Protein AF-0000000077680023 (afdb_homodimer)

pLDDT: mean 76.12, std 31.68, range [19.0, 99.0]

Nearest PDB structures (foldseek):
  2dg2-assembly1_A  TM=9.947E-01  e=3.169E-42  Mus musculus
  1jzt-assembly1_A  TM=9.408E-01  e=6.445E-26  Saccharomyces cerevisiae
  3rss-assembly1_A  TM=8.514E-01  e=1.964E-13  Thermotoga maritima MSB8
  3d3k-assembly1_B  TM=8.218E-01  e=1.604E-11  Homo sapiens
  5b04-assembly1_H  TM=5.587E-01  e=5.556E-04  Schizosaccharomyces pombe 972h-

Secondary structure (DSSP, 8-state):
-----------SS-----EEE-SSSEEEEEEEEEEETTEEEEEEEEEEEETTEEEEEEEEE---SS------------SSS--HHHHS----PBPHHHHHHHHHHHHHTS---HHHHHHHHHHHHHHHHHHHS-GGG-SSSS-EEEEEE-SSHHHHHHHHHHHHHHHTT-EEEEE-------HHHHHHHHHHHHTT--B-SS--SSHHHHHHH-SEEEEES--TT--SPPPTTHHHHHHHHTT--S-EEEESS-TT-BTTTB-TTS---SEEEEESS-BGGGGG--SSEEEEE-----HHHHHHHT--PPPPPTT-SEEE--/-----------SSS----EEE-SSSEEEEEEEEEEETTEEEEEEEEEEEETTEEEEEEEEE---SS------------STT-THHHHS----PBPHHHHHHHHHHHHHTS---HHHHHHHHHHHHHHHHHHHS-GGG-SSSS-EEEEEE-SSHHHHHHHHHHHHHHHTT-EEEEE--S----HHHHHHHHHHHHTT--B-SS--SSHHHHHHH-SEEEEES--TT--SPPPTTHHHHHHHHTT--S-EEEESS-TT-BTTTB-TTS---SEEEEESS-BGGGGG--SSEEEEE-----HHHHHHHT--PPPPPTT-SEEE--

Foldseek 3Di:
DPPPPPPPPPPDPDQDFDQPPDPPWRFRWRFDFDPDPPFRFTQTQTQGCDPNDRQGQRQRQRDDPPDRPRPRPRPPPPDDCPQLCPPQVNLQADALVLVVVLVVCCCPVVNDDLLRQLLQQLLFLLVQCCVVQPQVNFPDPAQEEEEEAAADSLSSSSLSNQLVNVVSRHQYEYEYPDYDPDPSSVVSVVSCVVSVHYYDPDDDQALVVCQVPHQEYEASHDASNDDDDDDPPVVSVQVRQQPHDHAYEYEQARPPANQACGDPPGRQGQEYEHEPARHNNCVVHDHDWYKYFRPPRDPVSCVVSVSSDDDDPDPRRMDTSD/DPPPDPPPPPDPPDQDFDQPPDPPFRFRWRFDFDPDPPFRFTFTQTQGCDPNDRQGQGQGQRDDPPDRPRPRPRPPPPDDQDDLCPPQVNLQADALVLVVVLVVCCCPVVNDDLLRQLLQQLLFLLVQCCVVQPQVNFPDPAQEEEEEAAADSLSSSSLSNQLVNVVSRHQYEYEYPDYDPDPSSVVSVVSCVVSVHHYDPDDDQALVVCQVPHQEYEASHDASNDDDDDDPPVVSVQVRQQPHDHAYEYEQARPPAHQACGDPPGRQGQEYEHEPARHNNCNVHRHDWYKYFRPPRDPVSCVVSVSSDDDDPDPRRMDTSD

Organism: Crocodylus porosus (NCBI:txid8502)

Structure (mmCIF, N/CA/C/O backbone):
data_AF-0000000077680023-model_v1
#
loop_
_entity.id
_entity.type
_entity.pdbx_description
1 polymer 'NAD(P)H-hydrate epimerase'
#
loop_
_atom_site.group_PDB
_atom_site.id
_atom_site.type_symbol
_atom_site.label_atom_id
_atom_site.label_alt_id
_atom_site.label_comp_id
_atom_site.label_asym_id
_atom_site.label_entity_id
_atom_site.label_seq_id
_atom_site.pdbx_PDB_ins_code
_atom_site.Cartn_x
_atom_site.Cartn_y
_atom_site.Cartn_z
_atom_site.occupancy
_atom_site.B_iso_or_equiv
_atom_site.auth_seq_id
_atom_site.auth_comp_id
_atom_site.auth_asym_id
_atom_site.auth_atom_id
_atom_site.pdbx_PDB_model_num
ATOM 1 N N . MET A 1 1 ? -56.188 -12.328 3.641 1 19.06 1 MET A N 1
ATOM 2 C CA . MET A 1 1 ? -55.719 -11.281 2.736 1 19.06 1 MET A CA 1
ATOM 3 C C . MET A 1 1 ? -54.594 -10.461 3.381 1 19.06 1 MET A C 1
ATOM 5 O O . MET A 1 1 ? -54.844 -9.391 3.939 1 19.06 1 MET A O 1
ATOM 9 N N . ASN A 1 2 ? -53.781 -11.109 4.07 1 21.11 2 ASN A N 1
ATOM 10 C CA . ASN A 1 2 ? -52.844 -10.75 5.141 1 21.11 2 ASN A CA 1
ATOM 11 C C . ASN A 1 2 ? -51.781 -9.781 4.656 1 21.11 2 ASN A C 1
ATOM 13 O O . ASN A 1 2 ? -51.062 -10.07 3.693 1 21.11 2 ASN A O 1
ATOM 17 N N . SER A 1 3 ? -52.125 -8.445 4.762 1 20.55 3 SER A N 1
ATOM 18 C CA . SER A 1 3 ? -51.469 -7.23 4.266 1 20.55 3 SER A CA 1
ATOM 19 C C . SER A 1 3 ? -50 -7.195 4.633 1 20.55 3 SER A C 1
ATOM 21 O O . SER A 1 3 ? -49.656 -7.316 5.809 1 20.55 3 SER A O 1
ATOM 23 N N . GLU A 1 4 ? -49.219 -7.867 3.803 1 23.09 4 GLU A N 1
ATOM 24 C CA . GLU A 1 4 ? -47.781 -8.055 3.854 1 23.09 4 GLU A CA 1
ATOM 25 C C . GLU A 1 4 ? -47.031 -6.719 3.961 1 23.09 4 GLU A C 1
ATOM 27 O O . GLU A 1 4 ? -47.219 -5.84 3.117 1 23.09 4 GLU A O 1
ATOM 32 N N . GLY A 1 5 ? -47.188 -6.055 5.117 1 21.95 5 GLY A N 1
ATOM 33 C CA . GLY A 1 5 ? -46.75 -4.699 5.395 1 21.95 5 GLY A CA 1
ATOM 34 C C . GLY A 1 5 ? -45.25 -4.496 5.137 1 21.95 5 GLY A C 1
ATOM 35 O O . GLY A 1 5 ? -44.438 -5.289 5.59 1 21.95 5 GLY A O 1
ATOM 36 N N . LEU A 1 6 ? -45.031 -4.105 3.885 1 24.22 6 LEU A N 1
ATOM 37 C CA . LEU A 1 6 ? -43.719 -3.658 3.426 1 24.22 6 LEU A CA 1
ATOM 38 C C . LEU A 1 6 ? -43.188 -2.533 4.309 1 24.22 6 LEU A C 1
ATOM 40 O O . LEU A 1 6 ? -43.875 -1.56 4.574 1 24.22 6 LEU A O 1
ATOM 44 N N . VAL A 1 7 ? -42.656 -2.869 5.441 1 22.34 7 VAL A N 1
ATOM 45 C CA . VAL A 1 7 ? -42.25 -1.744 6.273 1 22.34 7 VAL A CA 1
ATOM 46 C C . VAL A 1 7 ? -41.062 -1.043 5.637 1 22.34 7 VAL A C 1
ATOM 48 O O . VAL A 1 7 ? -40.031 -1.681 5.332 1 22.34 7 VAL A O 1
ATOM 51 N N . TYR A 1 8 ? -41.438 -0.111 4.746 1 22.86 8 TYR A N 1
ATOM 52 C CA . TYR A 1 8 ? -40.469 0.767 4.102 1 22.86 8 TYR A CA 1
ATOM 53 C C . TYR A 1 8 ? -39.844 1.729 5.109 1 22.86 8 TYR A C 1
ATOM 55 O O . TYR A 1 8 ? -40.531 2.346 5.906 1 22.86 8 TYR A O 1
ATOM 63 N N . SER A 1 9 ? -39 1.281 5.941 1 22.53 9 SER A N 1
ATOM 64 C CA . SER A 1 9 ? -38.531 2.398 6.742 1 22.53 9 SER A CA 1
ATOM 65 C C . SER A 1 9 ? -37.5 3.236 5.961 1 22.53 9 SER A C 1
ATOM 67 O O . SER A 1 9 ? -36.625 2.693 5.281 1 22.53 9 SER A O 1
ATOM 69 N N . GLU A 1 10 ? -38 4.219 5.305 1 23.08 10 GLU A N 1
ATOM 70 C CA . GLU A 1 10 ? -37.281 5.293 4.625 1 23.08 10 GLU A CA 1
ATOM 71 C C . GLU A 1 10 ? -36.219 5.91 5.543 1 23.08 10 GLU A C 1
ATOM 73 O O . GLU A 1 10 ? -36.531 6.395 6.629 1 23.08 10 GLU A O 1
ATOM 78 N N . VAL A 1 11 ? -35.219 5.141 5.965 1 21.98 11 VAL A N 1
ATOM 79 C CA . VAL A 1 11 ? -34.312 5.918 6.82 1 21.98 11 VAL A CA 1
ATOM 80 C C . VAL A 1 11 ? -33.562 6.941 5.98 1 21.98 11 VAL A C 1
ATOM 82 O O . VAL A 1 11 ? -33.312 6.727 4.789 1 21.98 11 VAL A O 1
ATOM 85 N N . ASP A 1 12 ? -33.406 8.141 6.41 1 23.19 12 ASP A N 1
ATOM 86 C CA . ASP A 1 12 ? -32.688 9.336 5.973 1 23.19 12 ASP A CA 1
ATOM 87 C C . ASP A 1 12 ? -31.25 9 5.555 1 23.19 12 ASP A C 1
ATOM 89 O O . ASP A 1 12 ? -30.438 8.609 6.391 1 23.19 12 ASP A O 1
ATOM 93 N N . GLY A 1 13 ? -30.891 8.945 4.227 1 25.2 13 GLY A N 1
ATOM 94 C CA . GLY A 1 13 ? -29.75 8.969 3.328 1 25.2 13 GLY A CA 1
ATOM 95 C C . GLY A 1 13 ? -28.938 7.691 3.357 1 25.2 13 GLY A C 1
ATOM 96 O O . GLY A 1 13 ? -27.844 7.629 2.791 1 25.2 13 GLY A O 1
ATOM 97 N N . VAL A 1 14 ? -28.969 6.852 4.402 1 24.03 14 VAL A N 1
ATOM 98 C CA . VAL A 1 14 ? -28.125 5.676 4.578 1 24.03 14 VAL A CA 1
ATOM 99 C C . VAL A 1 14 ? -28.641 4.539 3.697 1 24.03 14 VAL A C 1
ATOM 101 O O . VAL A 1 14 ? -29.844 4.316 3.594 1 24.03 14 VAL A O 1
ATOM 104 N N . ALA A 1 15 ? -27.859 4.094 2.725 1 24.66 15 ALA A N 1
ATOM 105 C CA . ALA A 1 15 ? -28.078 2.975 1.811 1 24.66 15 ALA A CA 1
ATOM 106 C C . ALA A 1 15 ? -28.438 1.706 2.576 1 24.66 15 ALA A C 1
ATOM 108 O O . ALA A 1 15 ? -27.812 1.368 3.576 1 24.66 15 ALA A O 1
ATOM 109 N N . TYR A 1 16 ? -29.672 1.491 2.9 1 25.73 16 TYR A N 1
ATOM 110 C CA . TYR A 1 16 ? -30.109 0.271 3.564 1 25.73 16 TYR A CA 1
ATOM 111 C C . TYR A 1 16 ? -30.281 -0.868 2.564 1 25.73 16 TYR A C 1
ATOM 113 O O . TYR A 1 16 ? -30.578 -0.635 1.391 1 25.73 16 TYR A O 1
ATOM 121 N N . SER A 1 17 ? -29.422 -1.846 2.717 1 25.41 17 SER A N 1
ATOM 122 C CA . SER A 1 17 ? -29.625 -3.08 1.964 1 25.41 17 SER A CA 1
ATOM 123 C C . SER A 1 17 ? -30.781 -3.889 2.531 1 25.41 17 SER A C 1
ATOM 125 O O . SER A 1 17 ? -30.953 -3.977 3.75 1 25.41 17 SER A O 1
ATOM 127 N N . VAL A 1 18 ? -31.875 -3.744 1.92 1 26.23 18 VAL A N 1
ATOM 128 C CA . VAL A 1 18 ? -33.062 -4.512 2.297 1 26.23 18 VAL A CA 1
ATOM 129 C C . VAL A 1 18 ? -32.938 -5.941 1.775 1 26.23 18 VAL A C 1
ATOM 131 O O . VAL A 1 18 ? -32.625 -6.156 0.603 1 26.23 18 VAL A O 1
ATOM 134 N N . ARG A 1 19 ? -32.594 -6.828 2.688 1 26.53 19 ARG A N 1
ATOM 135 C CA . ARG A 1 19 ? -32.656 -8.25 2.373 1 26.53 19 ARG A CA 1
ATOM 136 C C . ARG A 1 19 ? -34.094 -8.75 2.33 1 26.53 19 ARG A C 1
ATOM 138 O O . ARG A 1 19 ? -34.844 -8.594 3.303 1 26.53 19 ARG A O 1
ATOM 145 N N . LEU A 1 20 ? -34.625 -8.602 1.161 1 24.98 20 LEU A N 1
ATOM 146 C CA . LEU A 1 20 ? -35.938 -9.211 1.021 1 24.98 20 LEU A CA 1
ATOM 147 C C . LEU A 1 20 ? -35.812 -10.727 0.928 1 24.98 20 LEU A C 1
ATOM 149 O O . LEU A 1 20 ? -35.031 -11.25 0.138 1 24.98 20 LEU A O 1
ATOM 153 N N . VAL A 1 21 ? -35.875 -11.297 2.092 1 25.11 21 VAL A N 1
ATOM 154 C CA . VAL A 1 21 ? -35.969 -12.758 2.131 1 25.11 21 VAL A CA 1
ATOM 155 C C . VAL A 1 21 ? -37.312 -13.203 1.566 1 25.11 21 VAL A C 1
ATOM 157 O O . VAL A 1 21 ? -38.375 -12.859 2.109 1 25.11 21 VAL A O 1
ATOM 160 N N . LEU A 1 22 ? -37.375 -13.102 0.261 1 24.61 22 LEU A N 1
ATOM 161 C CA . LEU A 1 22 ? -38.562 -13.82 -0.176 1 24.61 22 LEU A CA 1
ATOM 162 C C . LEU A 1 22 ? -38.406 -15.312 0.079 1 24.61 22 LEU A C 1
ATOM 164 O O . LEU A 1 22 ? -37.281 -15.828 0.171 1 24.61 22 LEU A O 1
ATOM 168 N N . SER A 1 23 ? -39.5 -15.984 0.356 1 26.47 23 SER A N 1
ATOM 169 C CA . SER A 1 23 ? -39.562 -17.422 0.574 1 26.47 23 SER A CA 1
ATOM 170 C C . SER A 1 23 ? -38.5 -18.156 -0.242 1 26.47 23 SER A C 1
ATOM 172 O O . SER A 1 23 ? -37.781 -18.984 0.287 1 26.47 23 SER A O 1
ATOM 174 N N . ASP A 1 24 ? -38.688 -18.469 -1.572 1 28.38 24 ASP A N 1
ATOM 175 C CA . ASP A 1 24 ? -37.875 -19.406 -2.359 1 28.38 24 ASP A CA 1
ATOM 176 C C . ASP A 1 24 ? -36.594 -18.75 -2.834 1 28.38 24 ASP A C 1
ATOM 178 O O . ASP A 1 24 ? -35.688 -19.422 -3.336 1 28.38 24 ASP A O 1
ATOM 182 N N . ALA A 1 25 ? -36.531 -17.625 -3.488 1 25.42 25 ALA A N 1
ATOM 183 C CA . ALA A 1 25 ? -35.344 -17.047 -4.098 1 25.42 25 ALA A CA 1
ATOM 184 C C . ALA A 1 25 ? -34.875 -15.805 -3.328 1 25.42 25 ALA A C 1
ATOM 186 O O . ALA A 1 25 ? -35.688 -14.953 -2.967 1 25.42 25 ALA A O 1
ATOM 187 N N . LEU A 1 26 ? -34 -15.977 -2.406 1 27.36 26 LEU A N 1
ATOM 188 C CA . LEU A 1 26 ? -33.406 -14.875 -1.642 1 27.36 26 LEU A CA 1
ATOM 189 C C . LEU A 1 26 ? -32.719 -13.875 -2.564 1 27.36 26 LEU A C 1
ATOM 191 O O . LEU A 1 26 ? -31.844 -14.25 -3.342 1 27.36 26 LEU A O 1
ATOM 195 N N . VAL A 1 27 ? -33.406 -12.922 -3.166 1 26.08 27 VAL A N 1
ATOM 196 C CA . VAL A 1 27 ? -32.812 -11.898 -4.023 1 26.08 27 VAL A CA 1
ATOM 197 C C . VAL A 1 27 ? -32.219 -10.789 -3.164 1 26.08 27 VAL A C 1
ATOM 199 O O . VAL A 1 27 ? -32.875 -10.242 -2.279 1 26.08 27 VAL A O 1
ATOM 202 N N . TYR A 1 28 ? -30.922 -10.836 -3.053 1 25.41 28 TYR A N 1
ATOM 203 C CA . TYR A 1 28 ? -30.234 -9.758 -2.348 1 25.41 28 TYR A CA 1
ATOM 204 C C . TYR A 1 28 ? -29.922 -8.602 -3.289 1 25.41 28 TYR A C 1
ATOM 206 O O . TYR A 1 28 ? -29.5 -8.82 -4.426 1 25.41 28 TYR A O 1
ATOM 214 N N . SER A 1 29 ? -30.734 -7.602 -3.459 1 25.62 29 SER A N 1
ATOM 215 C CA . SER A 1 29 ? -30.438 -6.426 -4.273 1 25.62 29 SER A CA 1
ATOM 216 C C . SER A 1 29 ? -29.719 -5.355 -3.463 1 25.62 29 SER A C 1
ATOM 218 O O . SER A 1 29 ? -30.078 -5.09 -2.312 1 25.62 29 SER A O 1
ATOM 220 N N . GLU A 1 30 ? -28.438 -5.234 -3.695 1 27 30 GLU A N 1
ATOM 221 C CA . GLU A 1 30 ? -27.734 -4.086 -3.145 1 27 30 GLU A CA 1
ATOM 222 C C . GLU A 1 30 ? -27.922 -2.85 -4.02 1 27 30 GLU A C 1
ATOM 224 O O . GLU A 1 30 ? -27.812 -2.93 -5.246 1 27 30 GLU A O 1
ATOM 229 N N . VAL A 1 31 ? -28.75 -1.927 -3.68 1 25.44 31 VAL A N 1
ATOM 230 C CA . VAL A 1 31 ? -29.031 -0.655 -4.344 1 25.44 31 VAL A CA 1
ATOM 231 C C . VAL A 1 31 ? -27.953 0.369 -3.955 1 25.44 31 VAL A C 1
ATOM 233 O O . VAL A 1 31 ? -27.719 0.61 -2.768 1 25.44 31 VAL A O 1
ATOM 236 N N . ALA A 1 32 ? -26.859 0.5 -4.703 1 24.59 32 ALA A N 1
ATOM 237 C CA . ALA A 1 32 ? -25.969 1.636 -4.543 1 24.59 32 ALA A CA 1
ATOM 238 C C . ALA A 1 32 ? -26.531 2.889 -5.203 1 24.59 32 ALA A C 1
ATOM 240 O O . ALA A 1 32 ? -27.016 2.838 -6.34 1 24.59 32 ALA A O 1
ATOM 241 N N . ARG A 1 33 ? -26.984 3.906 -4.469 1 24.77 33 ARG A N 1
ATOM 242 C CA . ARG A 1 33 ? -27.5 5.199 -4.91 1 24.77 33 ARG A CA 1
ATOM 243 C C . ARG A 1 33 ? -26.375 6.207 -5.086 1 24.77 33 ARG A C 1
ATOM 245 O O . ARG A 1 33 ? -25.516 6.352 -4.207 1 24.77 33 ARG A O 1
ATOM 252 N N . SER A 1 34 ? -25.75 6.297 -6.234 1 23.83 34 SER A N 1
ATOM 253 C CA . SER A 1 34 ? -24.828 7.402 -6.441 1 23.83 34 SER A CA 1
ATOM 254 C C . SER A 1 34 ? -25.516 8.57 -7.141 1 23.83 34 SER A C 1
ATOM 256 O O . SER A 1 34 ? -26.406 8.375 -7.965 1 23.83 34 SER A O 1
ATOM 258 N N . VAL A 1 35 ? -25.75 9.68 -6.363 1 24.7 35 VAL A N 1
ATOM 259 C CA . VAL A 1 35 ? -26.234 10.922 -6.965 1 24.7 35 VAL A CA 1
ATOM 260 C C . VAL A 1 35 ? -25.156 11.508 -7.871 1 24.7 35 VAL A C 1
ATOM 262 O O . VAL A 1 35 ? -24.047 11.789 -7.418 1 24.7 35 VAL A O 1
ATOM 265 N N . VAL A 1 36 ? -24.969 11.016 -9.039 1 24.83 36 VAL A N 1
ATOM 266 C CA . VAL A 1 36 ? -24.125 11.766 -9.961 1 24.83 36 VAL A CA 1
ATOM 267 C C . VAL A 1 36 ? -24.969 12.75 -10.766 1 24.83 36 VAL A C 1
ATOM 269 O O . VAL A 1 36 ? -25.906 12.344 -11.461 1 24.83 36 VAL A O 1
ATOM 272 N N . SER A 1 37 ? -24.406 14.117 -10.859 1 25.89 37 SER A N 1
ATOM 273 C CA . SER A 1 37 ? -24.844 15.266 -11.641 1 25.89 37 SER A CA 1
ATOM 274 C C . SER A 1 37 ? -26.359 15.281 -11.789 1 25.89 37 SER A C 1
ATOM 276 O O . SER A 1 37 ? -26.891 15.18 -12.898 1 25.89 37 SER A O 1
ATOM 278 N N . ASP A 1 38 ? -27.25 15.484 -10.812 1 29.56 38 ASP A N 1
ATOM 279 C CA . ASP A 1 38 ? -28.688 15.711 -10.656 1 29.56 38 ASP A CA 1
ATOM 280 C C . ASP A 1 38 ? -29.484 14.477 -11.039 1 29.56 38 ASP A C 1
ATOM 282 O O . ASP A 1 38 ? -30.703 14.555 -11.258 1 29.56 38 ASP A O 1
ATOM 286 N N . LYS A 1 39 ? -28.984 13.602 -11.883 1 28.62 39 LYS A N 1
ATOM 287 C CA . LYS A 1 39 ? -29.703 12.383 -12.227 1 28.62 39 LYS A CA 1
ATOM 288 C C . LYS A 1 39 ? -29.438 11.281 -11.195 1 28.62 39 LYS A C 1
ATOM 290 O O . LYS A 1 39 ? -28.344 11.203 -10.633 1 28.62 39 LYS A O 1
ATOM 295 N N . LEU A 1 40 ? -30.469 10.914 -10.477 1 26.53 40 LEU A N 1
ATOM 296 C CA . LEU A 1 40 ? -30.453 9.797 -9.539 1 26.53 40 LEU A CA 1
ATOM 297 C C . LEU A 1 40 ? -30.172 8.484 -10.266 1 26.53 40 LEU A C 1
ATOM 299 O O . LEU A 1 40 ? -30.906 8.109 -11.18 1 26.53 40 LEU A O 1
ATOM 303 N N . VAL A 1 41 ? -29.078 8.148 -10.672 1 25.91 41 VAL A N 1
ATOM 304 C CA . VAL A 1 41 ? -28.797 6.855 -11.289 1 25.91 41 VAL A CA 1
ATOM 305 C C . VAL A 1 41 ? -28.828 5.762 -10.219 1 25.91 41 VAL A C 1
ATOM 307 O O . VAL A 1 41 ? -28.188 5.895 -9.172 1 25.91 41 VAL A O 1
ATOM 310 N N . TYR A 1 42 ? -29.953 5.125 -10.156 1 26.89 42 TYR A N 1
ATOM 311 C CA . TYR A 1 42 ? -30.172 3.982 -9.273 1 26.89 42 TYR A CA 1
ATOM 312 C C . TYR A 1 42 ? -29.719 2.688 -9.938 1 26.89 42 TYR A C 1
ATOM 314 O O . TYR A 1 42 ? -29.922 2.49 -11.133 1 26.89 42 TYR A O 1
ATOM 322 N N . SER A 1 43 ? -28.594 2.199 -9.766 1 25.98 43 SER A N 1
ATOM 323 C CA . SER A 1 43 ? -28.359 0.85 -10.266 1 25.98 43 SER A CA 1
ATOM 324 C C . SER A 1 43 ? -28.828 -0.202 -9.273 1 25.98 43 SER A C 1
ATOM 326 O O . SER A 1 43 ? -28.562 -0.1 -8.078 1 25.98 43 SER A O 1
ATOM 328 N N . GLU A 1 44 ? -30 -0.634 -9.414 1 28.08 44 GLU A N 1
ATOM 329 C CA . GLU A 1 44 ? -30.594 -1.745 -8.68 1 28.08 44 GLU A CA 1
ATOM 330 C C . GLU A 1 44 ? -30.109 -3.088 -9.219 1 28.08 44 GLU A C 1
ATOM 332 O O . GLU A 1 44 ? -30.156 -3.332 -10.422 1 28.08 44 GLU A O 1
ATOM 337 N N . VAL A 1 45 ? -29.094 -3.672 -8.68 1 26.55 45 VAL A N 1
ATOM 338 C CA . VAL A 1 45 ? -28.812 -5.051 -9.062 1 26.55 45 VAL A CA 1
ATOM 339 C C . VAL A 1 45 ? -29.688 -6.004 -8.258 1 26.55 45 VAL A C 1
ATOM 341 O O . VAL A 1 45 ? -29.656 -5.992 -7.023 1 26.55 45 VAL A O 1
ATOM 344 N N . ALA A 1 46 ? -30.844 -6.199 -8.672 1 26.47 46 ALA A N 1
ATOM 345 C CA . ALA A 1 46 ? -31.703 -7.227 -8.094 1 26.47 46 ALA A CA 1
ATOM 346 C C . ALA A 1 46 ? -31.297 -8.617 -8.586 1 26.47 46 ALA A C 1
ATOM 348 O O . ALA A 1 46 ? -31.125 -8.828 -9.789 1 26.47 46 ALA A O 1
ATOM 349 N N . ARG A 1 47 ? -30.625 -9.422 -7.637 1 27.22 47 ARG A N 1
ATOM 350 C CA . ARG A 1 47 ? -30.375 -10.836 -7.895 1 27.22 47 ARG A CA 1
ATOM 351 C C . ARG A 1 47 ? -31.594 -11.68 -7.551 1 27.22 47 ARG A C 1
ATOM 353 O O . ARG A 1 47 ? -32.219 -11.508 -6.488 1 27.22 47 ARG A O 1
ATOM 360 N N . SER A 1 48 ? -32.438 -11.797 -8.578 1 25.3 48 SER A N 1
ATOM 361 C CA . SER A 1 48 ? -33.562 -12.703 -8.305 1 25.3 48 SER A CA 1
ATOM 362 C C . SER A 1 48 ? -33.219 -14.125 -8.742 1 25.3 48 SER A C 1
ATOM 364 O O . SER A 1 48 ? -32.531 -14.328 -9.75 1 25.3 48 SER A O 1
ATOM 366 N N . VAL A 1 49 ? -32.969 -14.961 -7.68 1 26.25 49 VAL A N 1
ATOM 367 C CA . VAL A 1 49 ? -32.938 -16.391 -7.992 1 26.25 49 VAL A CA 1
ATOM 368 C C . VAL A 1 49 ? -34.344 -16.875 -8.367 1 26.25 49 VAL A C 1
ATOM 370 O O . VAL A 1 49 ? -35.25 -16.797 -7.559 1 26.25 49 VAL A O 1
ATOM 373 N N . VAL A 1 50 ? -34.719 -16.516 -9.602 1 26.75 50 VAL A N 1
ATOM 374 C CA . VAL A 1 50 ? -35.969 -17.188 -10.023 1 26.75 50 VAL A CA 1
ATOM 375 C C . VAL A 1 50 ? -35.625 -18.469 -10.781 1 26.75 50 VAL A C 1
ATOM 377 O O . VAL A 1 50 ? -34.906 -18.422 -11.789 1 26.75 50 VAL A O 1
ATOM 380 N N . SER A 1 51 ? -36.375 -19.547 -10.469 1 27.73 51 SER A N 1
ATOM 381 C CA . SER A 1 51 ? -36.375 -20.891 -11.031 1 27.73 51 SER A CA 1
ATOM 382 C C . SER A 1 51 ? -34.969 -21.312 -11.469 1 27.73 51 SER A C 1
ATOM 384 O O . SER A 1 51 ? -34.75 -21.562 -12.648 1 27.73 51 SER A O 1
ATOM 386 N N . ASP A 1 52 ? -33.969 -21.359 -10.656 1 32.88 52 ASP A N 1
ATOM 387 C CA . ASP A 1 52 ? -32.625 -21.953 -10.695 1 32.88 52 ASP A CA 1
ATOM 388 C C . ASP A 1 52 ? -31.688 -21.109 -11.539 1 32.88 52 ASP A C 1
ATOM 390 O O . ASP A 1 52 ? -30.562 -21.547 -11.852 1 32.88 52 ASP A O 1
ATOM 394 N N . LYS A 1 53 ? -32.188 -20.141 -12.367 1 28.44 53 LYS A N 1
ATOM 395 C CA . LYS A 1 53 ? -31.344 -19.297 -13.195 1 28.44 53 LYS A CA 1
ATOM 396 C C . LYS A 1 53 ? -31.25 -17.891 -12.617 1 28.44 53 LYS A C 1
ATOM 398 O O . LYS A 1 53 ? -32.25 -17.328 -12.148 1 28.44 53 LYS A O 1
ATOM 403 N N . LEU A 1 54 ? -30.125 -17.5 -12.016 1 28.55 54 LEU A N 1
ATOM 404 C CA . LEU A 1 54 ? -29.844 -16.156 -11.508 1 28.55 54 LEU A CA 1
ATOM 405 C C . LEU A 1 54 ? -29.859 -15.133 -12.641 1 28.55 54 LEU A C 1
ATOM 407 O O . LEU A 1 54 ? -29.141 -15.281 -13.625 1 28.55 54 LEU A O 1
ATOM 411 N N . VAL A 1 55 ? -30.969 -14.516 -13.031 1 26.42 55 VAL A N 1
ATOM 412 C CA . VAL A 1 55 ? -31.109 -13.492 -14.062 1 26.42 55 VAL A CA 1
ATOM 413 C C . VAL A 1 55 ? -30.797 -12.117 -13.469 1 26.42 55 VAL A C 1
ATOM 415 O O . VAL A 1 55 ? -31.297 -11.766 -12.398 1 26.42 55 VAL A O 1
ATOM 418 N N . TYR A 1 56 ? -29.547 -11.641 -13.773 1 26.77 56 TYR A N 1
ATOM 419 C CA . TYR A 1 56 ? -29.141 -10.305 -13.359 1 26.77 56 TYR A CA 1
ATOM 420 C C . TYR A 1 56 ? -29.625 -9.25 -14.344 1 26.77 56 TYR A C 1
ATOM 422 O O . TYR A 1 56 ? -29.578 -9.461 -15.555 1 26.77 56 TYR A O 1
ATOM 430 N N . SER A 1 57 ? -30.781 -8.625 -14.188 1 25.97 57 SER A N 1
ATOM 431 C CA . SER A 1 57 ? -31.172 -7.512 -15.047 1 25.97 57 SER A CA 1
ATOM 432 C C . SER A 1 57 ? -30.703 -6.18 -14.477 1 25.97 57 SER A C 1
ATOM 434 O O . SER A 1 57 ? -30.812 -5.938 -13.273 1 25.97 57 SER A O 1
ATOM 436 N N . GLU A 1 58 ? -29.578 -5.648 -15 1 27.22 58 GLU A N 1
ATOM 437 C CA . GLU A 1 58 ? -29.156 -4.289 -14.68 1 27.22 58 GLU A CA 1
ATOM 438 C C . GLU A 1 58 ? -30 -3.258 -15.422 1 27.22 58 GLU A C 1
ATOM 440 O O . GLU A 1 58 ? -30.172 -3.348 -16.641 1 27.22 58 GLU A O 1
ATOM 445 N N . ALA A 1 59 ? -31.109 -2.859 -14.906 1 26.66 59 ALA A N 1
ATOM 446 C CA . ALA A 1 59 ? -31.844 -1.753 -15.508 1 26.66 59 ALA A CA 1
ATOM 447 C C . ALA A 1 59 ? -31.281 -0.408 -15.062 1 26.66 59 ALA A C 1
ATOM 449 O O . ALA A 1 59 ? -31.125 -0.162 -13.859 1 26.66 59 ALA A O 1
ATOM 450 N N . VAL A 1 60 ? -30.281 0.135 -15.836 1 25.34 60 VAL A N 1
ATOM 451 C CA . VAL A 1 60 ? -29.859 1.518 -15.641 1 25.34 60 VAL A CA 1
ATOM 452 C C . VAL A 1 60 ? -30.938 2.467 -16.172 1 25.34 60 VAL A C 1
ATOM 454 O O . VAL A 1 60 ? -31.328 2.371 -17.328 1 25.34 60 VAL A O 1
ATOM 457 N N . LYS A 1 61 ? -31.781 2.926 -15.312 1 25.98 61 LYS A N 1
ATOM 458 C CA . LYS A 1 61 ? -32.781 3.922 -15.703 1 25.98 61 LYS A CA 1
ATOM 459 C C . LYS A 1 61 ? -32.219 5.336 -15.578 1 25.98 61 LYS A C 1
ATOM 461 O O . LYS A 1 61 ? -31.641 5.695 -14.547 1 25.98 61 LYS A O 1
ATOM 466 N N . SER A 1 62 ? -31.609 5.879 -16.766 1 24.78 62 SER A N 1
ATOM 467 C CA . SER A 1 62 ? -31.297 7.305 -16.844 1 24.78 62 SER A CA 1
ATOM 468 C C . SER A 1 62 ? -32.562 8.133 -17.062 1 24.78 62 SER A C 1
ATOM 470 O O . SER A 1 62 ? -33.406 7.758 -17.875 1 24.78 62 SER A O 1
ATOM 472 N N . VAL A 1 63 ? -33.125 8.641 -15.984 1 25.17 63 VAL A N 1
ATOM 473 C CA . VAL A 1 63 ? -34.312 9.477 -16.109 1 25.17 63 VAL A CA 1
ATOM 474 C C . VAL A 1 63 ? -33.906 10.859 -16.641 1 25.17 63 VAL A C 1
ATOM 476 O O . VAL A 1 63 ? -33.094 11.539 -16.047 1 25.17 63 VAL A O 1
ATOM 479 N N . SER A 1 64 ? -33.781 11.023 -18.016 1 24.14 64 SER A N 1
ATOM 480 C CA . SER A 1 64 ? -33.781 12.375 -18.578 1 24.14 64 SER A CA 1
ATOM 481 C C . SER A 1 64 ? -35.156 13.023 -18.391 1 24.14 64 SER A C 1
ATOM 483 O O . SER A 1 64 ? -36.188 12.336 -18.25 1 24.14 64 SER A O 1
ATOM 485 N N . TRP A 1 65 ? -35.219 14.367 -18.016 1 25.91 65 TRP A N 1
ATOM 486 C CA . TRP A 1 65 ? -36.5 15.039 -18 1 25.91 65 TRP A CA 1
ATOM 487 C C . TRP A 1 65 ? -37.312 14.664 -19.219 1 25.91 65 TRP A C 1
ATOM 489 O O . TRP A 1 65 ? -38.531 14.367 -19.109 1 25.91 65 TRP A O 1
ATOM 499 N N . ASP A 1 66 ? -36.906 15.211 -20.469 1 22.94 66 ASP A N 1
ATOM 500 C CA . ASP A 1 66 ? -37.625 15.125 -21.734 1 22.94 66 ASP A CA 1
ATOM 501 C C . ASP A 1 66 ? -37.375 13.781 -22.422 1 22.94 66 ASP A C 1
ATOM 503 O O . ASP A 1 66 ? -36.25 13.445 -22.75 1 22.94 66 ASP A O 1
ATOM 507 N N . GLY A 1 67 ? -38.344 12.812 -22.531 1 22.19 67 GLY A N 1
ATOM 508 C CA . GLY A 1 67 ? -38.719 11.516 -23.094 1 22.19 67 GLY A CA 1
ATOM 509 C C . GLY A 1 67 ? -37.781 10.398 -22.656 1 22.19 67 GLY A C 1
ATOM 510 O O . GLY A 1 67 ? -36.594 10.609 -22.453 1 22.19 67 GL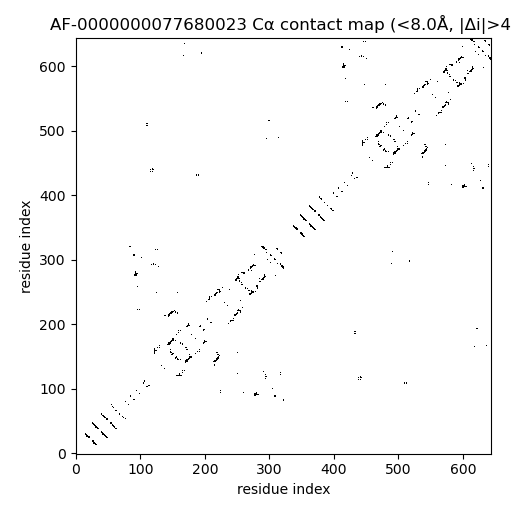Y A O 1
ATOM 511 N N . LEU A 1 68 ? -38.375 9.477 -21.875 1 24.12 68 LEU A N 1
ATOM 512 C CA . LEU A 1 68 ? -37.875 8.32 -21.141 1 24.12 68 LEU A CA 1
ATOM 513 C C . LEU A 1 68 ? -37.219 7.316 -22.078 1 24.12 68 LEU A C 1
ATOM 515 O O . LEU A 1 68 ? -37.844 6.797 -22.984 1 24.12 68 LEU A O 1
ATOM 519 N N . VAL A 1 69 ? -36.281 7.699 -22.938 1 21.42 69 VAL A N 1
ATOM 520 C CA . VAL A 1 69 ? -35.938 6.594 -23.828 1 21.42 69 VAL A CA 1
ATOM 521 C C . VAL A 1 69 ? -35.25 5.48 -23.016 1 21.42 69 VAL A C 1
ATOM 523 O O . VAL A 1 69 ? -34.281 5.73 -22.297 1 21.42 69 VAL A O 1
ATOM 526 N N . TYR A 1 70 ? -36.062 4.516 -22.672 1 22.16 70 TYR A N 1
ATOM 527 C CA . TYR A 1 70 ? -35.781 3.295 -21.922 1 22.16 70 TYR A CA 1
ATOM 528 C C . TYR A 1 70 ? -34.875 2.357 -22.703 1 22.16 70 TYR A C 1
ATOM 530 O O . TYR A 1 70 ? -35.125 2.105 -23.891 1 22.16 70 TYR A O 1
ATOM 538 N N . SER A 1 71 ? -33.75 2.648 -23.172 1 21.66 71 SER A N 1
ATOM 539 C CA . SER A 1 71 ? -33.219 1.504 -23.906 1 21.66 71 SER A CA 1
ATOM 540 C C . SER A 1 71 ? -32.875 0.359 -22.969 1 21.66 71 SER A C 1
ATOM 542 O O . SER A 1 71 ? -32.219 0.575 -21.938 1 21.66 71 SER A O 1
ATOM 544 N N . GLU A 1 72 ? -33.812 -0.536 -22.75 1 23.44 72 GLU A N 1
ATOM 545 C CA . GLU A 1 72 ? -33.812 -1.829 -22.078 1 23.44 72 GLU A CA 1
ATOM 546 C C . GLU A 1 72 ? -32.719 -2.742 -22.641 1 23.44 72 GLU A C 1
ATOM 548 O O . GLU A 1 72 ? -32.688 -2.996 -23.859 1 23.44 72 GLU A O 1
ATOM 553 N N . ALA A 1 73 ? -31.484 -2.5 -22.703 1 22.89 73 ALA A N 1
ATOM 554 C CA . ALA A 1 73 ? -30.734 -3.602 -23.281 1 22.89 73 ALA A CA 1
ATOM 555 C C . ALA A 1 73 ? -30.781 -4.836 -22.391 1 22.89 73 ALA A C 1
ATOM 557 O O . ALA A 1 73 ? -30.422 -4.766 -21.203 1 22.89 73 ALA A O 1
ATOM 558 N N . VAL A 1 74 ? -31.828 -5.57 -22.516 1 22.23 74 VAL A N 1
ATOM 559 C CA . VAL A 1 74 ? -32.062 -6.879 -21.906 1 22.23 74 VAL A CA 1
ATOM 560 C C . VAL A 1 74 ? -31.031 -7.883 -22.406 1 22.23 74 VAL A C 1
ATOM 562 O O . VAL A 1 74 ? -30.922 -8.125 -23.609 1 22.23 74 VAL A O 1
ATOM 565 N N . ARG A 1 75 ? -29.734 -7.84 -22.156 1 23.45 75 ARG A N 1
ATOM 566 C CA . ARG A 1 75 ? -28.969 -8.961 -22.688 1 23.45 75 ARG A CA 1
ATOM 567 C C . ARG A 1 75 ? -29.297 -10.25 -21.953 1 23.45 75 ARG A C 1
ATOM 569 O O . ARG A 1 75 ? -29.453 -10.25 -20.719 1 23.45 75 ARG A O 1
ATOM 576 N N . SER A 1 76 ? -30.016 -11.031 -22.469 1 22.69 76 SER A N 1
ATOM 577 C CA . SER A 1 76 ? -30.328 -12.414 -22.109 1 22.69 76 SER A CA 1
ATOM 578 C C . SER A 1 76 ? -29.062 -13.242 -21.938 1 22.69 76 SER A C 1
ATOM 580 O O . SER A 1 76 ? -28.219 -13.297 -22.844 1 22.69 76 SER A O 1
ATOM 582 N N . VAL A 1 77 ? -28.312 -13.055 -20.812 1 24.55 77 VAL A N 1
ATOM 583 C CA . VAL A 1 77 ? -27.156 -13.93 -20.703 1 24.55 77 VAL A CA 1
ATOM 584 C C . VAL A 1 77 ? -27.625 -15.359 -20.438 1 24.55 77 VAL A C 1
ATOM 586 O O . VAL A 1 77 ? -28.328 -15.625 -19.469 1 24.55 77 VAL A O 1
ATOM 589 N N . SER A 1 78 ? -28.094 -16.094 -21.391 1 23.8 78 SER A N 1
ATOM 590 C CA . SER A 1 78 ? -28.391 -17.516 -21.281 1 23.8 78 SER A CA 1
ATOM 591 C C . SER A 1 78 ? -27.297 -18.234 -20.5 1 23.8 78 SER A C 1
ATOM 593 O O . SER A 1 78 ? -27.594 -19.109 -19.672 1 23.8 78 SER A O 1
ATOM 595 N N . SER A 1 79 ? -26.234 -18.562 -21.219 1 24.48 79 SER A N 1
ATOM 596 C CA . SER A 1 79 ? -25.297 -19.562 -20.734 1 24.48 79 SER A CA 1
ATOM 597 C C . SER A 1 79 ? -24.703 -19.156 -19.391 1 24.48 79 SER A C 1
ATOM 599 O O . SER A 1 79 ? -24.719 -17.984 -19.031 1 24.48 79 SER A O 1
ATOM 601 N N . ASP A 1 80 ? -24.188 -20.188 -18.453 1 27.84 80 ASP A N 1
ATOM 602 C CA . ASP A 1 80 ? -23.797 -20.219 -17.047 1 27.84 80 ASP A CA 1
ATOM 603 C C . ASP A 1 80 ? -22.906 -19.016 -16.703 1 27.84 80 ASP A C 1
ATOM 605 O O . ASP A 1 80 ? -22.859 -18.594 -15.539 1 27.84 80 ASP A O 1
ATOM 609 N N . LYS A 1 81 ? -21.688 -19.031 -17.328 1 27.81 81 LYS A N 1
ATOM 610 C CA . LYS A 1 81 ? -20.562 -18.203 -16.922 1 27.81 81 LYS A CA 1
ATOM 611 C C . LYS A 1 81 ? -20.844 -16.719 -17.156 1 27.81 81 LYS A C 1
ATOM 613 O O . LYS A 1 81 ? -21 -16.281 -18.297 1 27.81 81 LYS A O 1
ATOM 618 N N . LEU A 1 82 ? -21.812 -16.094 -16.609 1 27.84 82 LEU A N 1
ATOM 619 C CA . LEU A 1 82 ? -22.078 -14.664 -16.641 1 27.84 82 LEU A CA 1
ATOM 620 C C . LEU A 1 82 ? -20.766 -13.883 -16.656 1 27.84 82 LEU A C 1
ATOM 622 O O . LEU A 1 82 ? -19.984 -13.953 -15.703 1 27.84 82 LEU A O 1
ATOM 626 N N . LEU A 1 83 ? -20.062 -13.781 -17.812 1 26.88 83 LEU A N 1
ATOM 627 C CA . LEU A 1 83 ? -18.859 -12.992 -17.984 1 26.88 83 LEU A CA 1
ATOM 628 C C . LEU A 1 83 ? -19.047 -11.57 -17.469 1 26.88 83 LEU A C 1
ATOM 630 O O . LEU A 1 83 ? -19.875 -10.82 -18 1 26.88 83 LEU A O 1
ATOM 634 N N . TYR A 1 84 ? -19.281 -11.344 -16.188 1 32.03 84 TYR A N 1
ATOM 635 C CA . TYR A 1 84 ? -19.141 -10.016 -15.602 1 32.03 84 TYR A CA 1
ATOM 636 C C . TYR A 1 84 ? -18.25 -9.125 -16.469 1 32.03 84 TYR A C 1
ATOM 638 O O . TYR A 1 84 ? -18.188 -7.914 -16.266 1 32.03 84 TYR A O 1
ATOM 646 N N . TRP A 1 85 ? -17.406 -9.727 -17.312 1 33.97 85 TRP A N 1
ATOM 647 C CA . TRP A 1 85 ? -16.609 -8.859 -18.172 1 33.97 85 TRP A CA 1
ATOM 648 C C . TRP A 1 85 ? -17.5 -8.016 -19.062 1 33.97 85 TRP A C 1
ATOM 650 O O . TRP A 1 85 ? -17.109 -6.93 -19.5 1 33.97 85 TRP A O 1
ATOM 660 N N . GLU A 1 86 ? -18.656 -8.5 -19.5 1 34.09 86 GLU A N 1
ATOM 661 C CA . GLU A 1 86 ? -19.422 -7.727 -20.469 1 34.09 86 GLU A CA 1
ATOM 662 C C . GLU A 1 86 ? -19.984 -6.445 -19.844 1 34.09 86 GLU A C 1
ATOM 664 O O . GLU A 1 86 ? -20.094 -5.422 -20.516 1 34.09 86 GLU A O 1
ATOM 669 N N . ALA A 1 87 ? -20.688 -6.547 -18.75 1 33.16 87 ALA A N 1
ATOM 670 C CA . ALA A 1 87 ? -21.328 -5.309 -18.312 1 33.16 87 ALA A CA 1
ATOM 671 C C . ALA A 1 87 ? -20.312 -4.184 -18.172 1 33.16 87 ALA A C 1
ATOM 673 O O . ALA A 1 87 ? -20.578 -3.043 -18.547 1 33.16 87 ALA A O 1
ATOM 674 N N . ALA A 1 88 ? -19.531 -4.184 -17 1 35.06 88 ALA A N 1
ATOM 675 C CA . ALA A 1 88 ? -18.547 -3.117 -16.812 1 35.06 88 ALA A CA 1
ATOM 676 C C . ALA A 1 88 ? -17.594 -3.039 -18.016 1 35.06 88 ALA A C 1
ATOM 678 O O . ALA A 1 88 ? -17.391 -4.035 -18.719 1 35.06 88 ALA A O 1
ATOM 679 N N . GLY A 1 89 ? -17.328 -1.838 -18.75 1 38.44 89 GLY A N 1
ATOM 680 C CA . GLY A 1 89 ? -16.359 -1.649 -19.812 1 38.44 89 GLY A CA 1
ATOM 681 C C . GLY A 1 89 ? -15.25 -2.682 -19.781 1 38.44 89 GLY A C 1
ATOM 682 O O . GLY A 1 89 ? -14.492 -2.771 -18.812 1 38.44 89 GLY A O 1
ATOM 683 N N . ALA A 1 90 ? -15.484 -3.842 -20.344 1 45.66 90 ALA A N 1
ATOM 684 C CA . ALA A 1 90 ? -14.539 -4.938 -20.531 1 45.66 90 ALA A CA 1
ATOM 685 C C . ALA A 1 90 ? -13.102 -4.418 -20.578 1 45.66 90 ALA A C 1
ATOM 687 O O . ALA A 1 90 ? -12.789 -3.547 -21.391 1 45.66 90 ALA A O 1
ATOM 688 N N . VAL A 1 91 ? -12.523 -4.277 -19.5 1 54.16 91 VAL A N 1
ATOM 689 C CA . VAL A 1 91 ? -11.078 -4.074 -19.594 1 54.16 91 VAL A CA 1
ATOM 690 C C . VAL A 1 91 ? -10.516 -4.918 -20.734 1 54.16 91 VAL A C 1
ATOM 692 O O . VAL A 1 91 ? -10.789 -6.117 -20.828 1 54.16 91 VAL A O 1
ATOM 695 N N . MET A 1 92 ? -10.422 -4.383 -21.969 1 54.16 92 MET A N 1
ATOM 696 C CA . MET A 1 92 ? -9.766 -5.102 -23.062 1 54.16 92 MET A CA 1
ATOM 697 C C . MET A 1 92 ? -8.391 -5.598 -22.625 1 54.16 92 MET A C 1
ATOM 699 O O . MET A 1 92 ? -7.535 -4.801 -22.234 1 54.16 92 MET A O 1
ATOM 703 N N . PRO A 1 93 ? -8.352 -6.918 -22.406 1 62.56 93 PRO A N 1
ATOM 704 C CA . PRO A 1 93 ? -7.027 -7.469 -22.109 1 62.56 93 PRO A CA 1
ATOM 705 C C . PRO A 1 93 ? -5.973 -7.031 -23.125 1 62.56 93 PRO A C 1
ATOM 707 O O . PRO A 1 93 ? -6.262 -6.934 -24.312 1 62.56 93 PRO A O 1
ATOM 710 N N . GLY A 1 94 ? -4.945 -6.434 -22.672 1 71.94 94 GLY A N 1
ATOM 711 C CA . GLY A 1 94 ? -3.873 -5.945 -23.531 1 71.94 94 GLY A CA 1
ATOM 712 C C . GLY A 1 94 ? -2.908 -7.031 -23.969 1 71.94 94 GLY A C 1
ATOM 713 O O . GLY A 1 94 ? -2.838 -8.094 -23.328 1 71.94 94 GLY A O 1
ATOM 714 N N . SER A 1 95 ? -2.297 -6.957 -25.078 1 85.75 95 SER A N 1
ATOM 715 C CA . SER A 1 95 ? -1.214 -7.797 -25.578 1 85.75 95 SER A CA 1
ATOM 716 C C . SER A 1 95 ? -0.007 -7.75 -24.641 1 85.75 95 SER A C 1
ATOM 718 O O . SER A 1 95 ? 0.073 -6.887 -23.766 1 85.75 95 SER A O 1
ATOM 720 N N . GLN A 1 96 ? 0.777 -8.719 -24.797 1 90.06 96 GLN A N 1
ATOM 721 C CA . GLN A 1 96 ? 2.02 -8.742 -24.031 1 90.06 96 GLN A CA 1
ATOM 722 C C . GLN A 1 96 ? 2.834 -7.473 -24.25 1 90.06 96 GLN A C 1
ATOM 724 O O . GLN A 1 96 ? 3.379 -6.898 -23.312 1 90.06 96 GLN A O 1
ATOM 729 N N . GLN A 1 97 ? 2.92 -7.09 -25.516 1 91 97 GLN A N 1
ATOM 730 C CA . GLN A 1 97 ? 3.672 -5.895 -25.891 1 91 97 GLN A CA 1
ATOM 731 C C . GLN A 1 97 ? 3.094 -4.652 -25.219 1 91 97 GLN A C 1
ATOM 733 O O . GLN A 1 97 ? 3.838 -3.807 -24.719 1 91 97 GLN A O 1
ATOM 738 N N . GLU A 1 98 ? 1.858 -4.551 -25.219 1 91.31 98 GLU A N 1
ATOM 739 C CA . GLU A 1 98 ? 1.199 -3.418 -24.578 1 91.31 98 GLU A CA 1
ATOM 740 C C . GLU A 1 98 ? 1.449 -3.418 -23.078 1 91.31 98 GLU A C 1
ATOM 742 O O . GLU A 1 98 ? 1.715 -2.369 -22.484 1 91.31 98 GLU A O 1
ATOM 747 N N . ALA A 1 99 ? 1.327 -4.586 -22.469 1 92.94 99 ALA A N 1
ATOM 748 C CA . ALA A 1 99 ? 1.576 -4.703 -21.031 1 92.94 99 ALA A CA 1
ATOM 749 C C . ALA A 1 99 ? 2.998 -4.27 -20.688 1 92.94 99 ALA A C 1
ATOM 751 O O . ALA A 1 99 ? 3.217 -3.562 -19.703 1 92.94 99 ALA A O 1
ATOM 752 N N . GLN A 1 100 ? 3.924 -4.688 -21.5 1 93.62 100 GLN A N 1
ATOM 753 C CA . GLN A 1 100 ? 5.32 -4.316 -21.281 1 93.62 100 GLN A CA 1
ATOM 754 C C . GLN A 1 100 ? 5.523 -2.814 -21.453 1 93.62 100 GLN A C 1
ATOM 756 O O . GLN A 1 100 ? 6.277 -2.193 -20.703 1 93.62 100 GLN A O 1
ATOM 761 N N . ALA A 1 101 ? 4.898 -2.27 -22.438 1 94.44 101 ALA A N 1
ATOM 762 C CA . ALA A 1 101 ? 5.008 -0.835 -22.688 1 94.44 101 ALA A CA 1
ATOM 763 C C . ALA A 1 101 ? 4.465 -0.028 -21.516 1 94.44 101 ALA A C 1
ATOM 765 O O . ALA A 1 101 ? 5.059 0.977 -21.125 1 94.44 101 ALA A O 1
ATOM 766 N N . ILE A 1 102 ? 3.367 -0.492 -21.016 1 95.06 102 ILE A N 1
ATOM 767 C CA . ILE A 1 102 ? 2.752 0.185 -19.875 1 95.06 102 ILE A CA 1
ATOM 768 C C . ILE A 1 102 ? 3.699 0.152 -18.688 1 95.06 102 ILE A C 1
ATOM 770 O O . ILE A 1 102 ? 3.92 1.174 -18.031 1 95.06 102 ILE A O 1
ATOM 774 N N . ASP A 1 103 ? 4.258 -0.983 -18.406 1 94 103 ASP A N 1
ATOM 775 C CA . ASP A 1 103 ? 5.223 -1.114 -17.312 1 94 103 ASP A CA 1
ATOM 776 C C . ASP A 1 103 ? 6.398 -0.162 -17.5 1 94 103 ASP A C 1
ATOM 778 O O . ASP A 1 103 ? 6.812 0.519 -16.562 1 94 103 ASP A O 1
ATOM 782 N N . GLN A 1 104 ? 6.867 -0.162 -18.688 1 95.06 104 GLN A N 1
ATOM 783 C CA . GLN A 1 104 ? 8.016 0.69 -18.984 1 95.06 104 GLN A CA 1
ATOM 784 C C . GLN A 1 104 ? 7.672 2.164 -18.797 1 95.06 104 GLN A C 1
ATOM 786 O O . GLN A 1 104 ? 8.484 2.932 -18.266 1 95.06 104 GLN A O 1
ATOM 791 N N . GLU A 1 105 ? 6.535 2.529 -19.219 1 96.69 105 GLU A N 1
ATOM 792 C CA . GLU A 1 105 ? 6.125 3.922 -19.062 1 96.69 105 GLU A CA 1
ATOM 793 C C . GLU A 1 105 ? 5.949 4.297 -17.594 1 96.69 105 GLU A C 1
ATOM 795 O O . GLU A 1 105 ? 6.277 5.414 -17.203 1 96.69 105 GLU A O 1
ATOM 800 N N . LEU A 1 106 ? 5.43 3.385 -16.797 1 97.62 106 LEU A N 1
ATOM 801 C CA . LEU A 1 106 ? 5.293 3.627 -15.367 1 97.62 106 LEU A CA 1
ATOM 802 C C . LEU A 1 106 ? 6.652 3.908 -14.734 1 97.62 106 LEU A C 1
ATOM 804 O O . LEU A 1 106 ? 6.773 4.789 -13.875 1 97.62 106 LEU A O 1
ATOM 808 N N . PHE A 1 107 ? 7.695 3.252 -15.266 1 96.56 107 PHE A N 1
ATOM 809 C CA . PHE A 1 107 ? 9.031 3.385 -14.703 1 96.56 107 PHE A CA 1
ATOM 810 C C . PHE A 1 107 ? 9.727 4.629 -15.25 1 96.56 107 PHE A C 1
ATOM 812 O O . PHE A 1 107 ? 10.398 5.348 -14.508 1 96.56 107 PHE A O 1
ATOM 819 N N . THR A 1 108 ? 9.547 4.895 -16.484 1 96.88 108 THR A N 1
ATOM 820 C CA . THR A 1 108 ? 10.391 5.887 -17.141 1 96.88 108 THR A CA 1
ATOM 821 C C . THR A 1 108 ? 9.688 7.242 -17.203 1 96.88 108 THR A C 1
ATOM 823 O O . THR A 1 108 ? 10.242 8.25 -16.766 1 96.88 108 THR A O 1
ATOM 826 N N . GLU A 1 109 ? 8.461 7.234 -17.672 1 97.44 109 GLU A N 1
ATOM 827 C CA . GLU A 1 109 ? 7.742 8.492 -17.828 1 97.44 109 GLU A CA 1
ATOM 828 C C . GLU A 1 109 ? 7.148 8.961 -16.516 1 97.44 109 GLU A C 1
ATOM 830 O O . GLU A 1 109 ? 7.285 10.133 -16.141 1 97.44 109 GLU A O 1
ATOM 835 N N . TYR A 1 110 ? 6.59 8.039 -15.781 1 98.38 110 TYR A N 1
ATOM 836 C CA . TYR A 1 110 ? 5.914 8.414 -14.547 1 98.38 110 TYR A CA 1
ATOM 837 C C . TYR A 1 110 ? 6.852 8.281 -13.352 1 98.38 110 TYR A C 1
ATOM 839 O O . TYR A 1 110 ? 6.531 8.727 -12.25 1 98.38 110 TYR A O 1
ATOM 847 N N . LYS A 1 111 ? 7.965 7.613 -13.516 1 98.44 111 LYS A N 1
ATOM 848 C CA . LYS A 1 111 ? 9.086 7.562 -12.586 1 98.44 111 LYS A CA 1
ATOM 849 C C . LYS A 1 111 ? 8.719 6.809 -11.312 1 98.44 111 LYS A C 1
ATOM 851 O O . LYS A 1 111 ? 9.227 7.113 -10.234 1 98.44 111 LYS A O 1
ATOM 856 N N . PHE A 1 112 ? 7.805 5.883 -11.438 1 98.5 112 PHE A N 1
ATOM 857 C CA . PHE A 1 112 ? 7.613 4.965 -10.32 1 98.5 112 PHE A CA 1
ATOM 858 C C . PHE A 1 112 ? 8.836 4.066 -10.141 1 98.5 112 PHE A C 1
ATOM 860 O O . PHE A 1 112 ? 9.406 3.588 -11.125 1 98.5 112 PHE A O 1
ATOM 867 N N . SER A 1 113 ? 9.234 3.895 -8.914 1 97.94 113 SER A N 1
ATOM 868 C CA . SER A 1 113 ? 10.266 2.881 -8.695 1 97.94 113 SER A CA 1
ATOM 869 C C . SER A 1 113 ? 9.664 1.479 -8.688 1 97.94 113 SER A C 1
ATOM 871 O O . SER A 1 113 ? 8.469 1.31 -8.422 1 97.94 113 SER A O 1
ATOM 873 N N . VAL A 1 114 ? 10.508 0.517 -8.961 1 97.56 114 VAL A N 1
ATOM 874 C CA . VAL A 1 114 ? 10.078 -0.875 -8.891 1 97.56 114 VAL A CA 1
ATOM 875 C C . VAL A 1 114 ? 9.641 -1.208 -7.461 1 97.56 114 VAL A C 1
ATOM 877 O O . VAL A 1 114 ? 8.672 -1.938 -7.258 1 97.56 114 VAL A O 1
ATOM 880 N N . ASP A 1 115 ? 10.281 -0.593 -6.48 1 98.19 115 ASP A N 1
ATOM 881 C CA . ASP A 1 115 ? 9.945 -0.816 -5.078 1 98.19 115 ASP A CA 1
ATOM 882 C C . ASP A 1 115 ? 8.516 -0.377 -4.777 1 98.19 115 ASP A C 1
ATOM 884 O O . ASP A 1 115 ? 7.773 -1.087 -4.098 1 98.19 115 ASP A O 1
ATOM 888 N N . GLN A 1 116 ? 8.141 0.774 -5.27 1 98.44 116 GLN A N 1
ATOM 889 C CA . GLN A 1 116 ? 6.797 1.308 -5.059 1 98.44 116 GLN A CA 1
ATOM 890 C C . GLN A 1 116 ? 5.738 0.387 -5.66 1 98.44 116 GLN A C 1
ATOM 892 O O . GLN A 1 116 ? 4.801 -0.018 -4.973 1 98.44 116 GLN A O 1
ATOM 897 N N . LEU A 1 117 ? 5.957 0.062 -6.926 1 98.5 117 LEU A N 1
ATOM 898 C CA . LEU A 1 117 ? 4.941 -0.692 -7.652 1 98.5 117 LEU A CA 1
ATOM 899 C C . LEU A 1 117 ? 4.84 -2.117 -7.117 1 98.5 117 LEU A C 1
ATOM 901 O O . LEU A 1 117 ? 3.74 -2.666 -7.008 1 98.5 117 LEU A O 1
ATOM 905 N N . MET A 1 118 ? 5.969 -2.701 -6.816 1 98.62 118 MET A N 1
ATOM 906 C CA . MET A 1 118 ? 5.984 -4.062 -6.289 1 98.62 118 MET A CA 1
ATOM 907 C C . MET A 1 118 ? 5.312 -4.129 -4.926 1 98.62 118 MET A C 1
ATOM 909 O O . MET A 1 118 ? 4.621 -5.102 -4.613 1 98.62 118 MET A O 1
ATOM 913 N N . GLU A 1 119 ? 5.512 -3.064 -4.105 1 98.81 119 GLU A N 1
ATOM 914 C CA . GLU A 1 119 ? 4.852 -3.01 -2.807 1 98.81 119 GLU A CA 1
ATOM 915 C C . GLU A 1 119 ? 3.334 -2.945 -2.959 1 98.81 119 GLU A C 1
ATOM 917 O O . GLU A 1 119 ? 2.604 -3.664 -2.273 1 98.81 119 GLU A O 1
ATOM 922 N N . LEU A 1 120 ? 2.887 -2.104 -3.867 1 98.81 120 LEU A N 1
ATOM 923 C CA . LEU A 1 120 ? 1.454 -1.974 -4.113 1 98.81 120 LEU A CA 1
ATOM 924 C C . LEU A 1 120 ? 0.883 -3.262 -4.695 1 98.81 120 LEU A C 1
ATOM 926 O O . LEU A 1 120 ? -0.209 -3.689 -4.316 1 98.81 120 LEU A O 1
ATOM 930 N N . ALA A 1 121 ? 1.618 -3.883 -5.641 1 98.75 121 ALA A N 1
ATOM 931 C CA . ALA A 1 121 ? 1.185 -5.133 -6.262 1 98.75 121 ALA A CA 1
ATOM 932 C C . ALA A 1 121 ? 1.074 -6.25 -5.23 1 98.75 121 ALA A C 1
ATOM 934 O O . ALA A 1 121 ? 0.036 -6.91 -5.129 1 98.75 121 ALA A O 1
ATOM 935 N N . GLY A 1 122 ? 2.146 -6.426 -4.457 1 98.88 122 GLY A N 1
ATOM 936 C CA . GLY A 1 122 ? 2.137 -7.469 -3.443 1 98.88 122 GLY A CA 1
ATOM 937 C C . GLY A 1 122 ? 1.05 -7.277 -2.402 1 98.88 122 GLY A C 1
ATOM 938 O O . GLY A 1 122 ? 0.384 -8.234 -2.01 1 98.88 122 GLY A O 1
ATOM 939 N N . LEU A 1 123 ? 0.865 -6.031 -1.985 1 98.94 123 LEU A N 1
ATOM 940 C CA . LEU A 1 123 ? -0.198 -5.715 -1.037 1 98.94 123 LEU A CA 1
ATOM 941 C C . LEU A 1 123 ? -1.564 -6.066 -1.616 1 98.94 123 LEU A C 1
ATOM 943 O O . LEU A 1 123 ? -2.395 -6.672 -0.934 1 98.94 123 LEU A O 1
ATOM 947 N N . SER A 1 124 ? -1.801 -5.68 -2.818 1 98.88 124 SER A N 1
ATOM 948 C CA . SER A 1 124 ? -3.092 -5.945 -3.441 1 98.88 124 SER A CA 1
ATOM 949 C C . SER A 1 124 ? -3.332 -7.441 -3.598 1 98.88 124 SER A C 1
ATOM 951 O O . SER A 1 124 ? -4.461 -7.914 -3.447 1 98.88 124 SER A O 1
ATOM 953 N N . CYS A 1 125 ? -2.277 -8.227 -3.893 1 98.94 125 CYS A N 1
ATOM 954 C CA . CYS A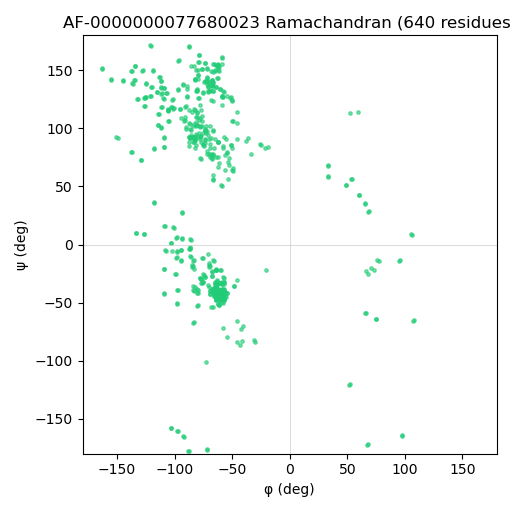 1 125 ? -2.41 -9.672 -3.998 1 98.94 125 CYS A CA 1
ATOM 955 C C . CYS A 1 125 ? -2.809 -10.281 -2.658 1 98.94 125 CYS A C 1
ATOM 957 O O . CYS A 1 125 ? -3.729 -11.102 -2.592 1 98.94 125 CYS A O 1
ATOM 959 N N . ALA A 1 126 ? -2.133 -9.859 -1.615 1 98.94 126 ALA A N 1
ATOM 960 C CA . ALA A 1 126 ? -2.469 -10.359 -0.285 1 98.94 126 ALA A CA 1
ATOM 961 C C . ALA A 1 126 ? -3.896 -9.984 0.099 1 98.94 126 ALA A C 1
ATOM 963 O O . ALA A 1 126 ? -4.625 -10.789 0.68 1 98.94 126 ALA A O 1
ATOM 964 N N . THR A 1 127 ? -4.277 -8.75 -0.233 1 98.88 127 THR A N 1
ATOM 965 C CA . THR A 1 127 ? -5.617 -8.273 0.079 1 98.88 127 THR A CA 1
ATOM 966 C C . THR A 1 127 ? -6.672 -9.086 -0.663 1 98.88 127 THR A C 1
ATOM 968 O O . THR A 1 127 ? -7.688 -9.477 -0.081 1 98.88 127 THR A O 1
ATOM 971 N N . ALA A 1 128 ? -6.434 -9.375 -1.937 1 98.88 128 ALA A N 1
ATOM 972 C CA . ALA A 1 128 ? -7.355 -10.18 -2.734 1 98.88 128 ALA A CA 1
ATOM 973 C C . ALA A 1 128 ? -7.48 -11.594 -2.172 1 98.88 128 ALA A C 1
ATOM 975 O O . ALA A 1 128 ? -8.586 -12.133 -2.074 1 98.88 128 ALA A O 1
ATOM 976 N N . ILE A 1 129 ? -6.387 -12.156 -1.814 1 98.88 129 ILE A N 1
ATOM 977 C CA . ILE A 1 129 ? -6.367 -13.508 -1.253 1 98.88 129 ILE A CA 1
ATOM 978 C C . ILE A 1 129 ? -7.176 -13.531 0.044 1 98.88 129 ILE A C 1
ATOM 980 O O . ILE A 1 129 ? -7.969 -14.445 0.268 1 98.88 129 ILE A O 1
ATOM 984 N N . ALA A 1 130 ? -6.988 -12.539 0.856 1 98.75 130 ALA A N 1
ATOM 985 C CA . ALA A 1 130 ? -7.699 -12.484 2.131 1 98.75 130 ALA A CA 1
ATOM 986 C C . ALA A 1 130 ? -9.203 -12.352 1.914 1 98.75 130 ALA A C 1
ATOM 988 O O . ALA A 1 130 ? -10 -12.844 2.715 1 98.75 130 ALA A O 1
ATOM 989 N N . LYS A 1 131 ? -9.523 -11.641 0.875 1 97.69 131 LYS A N 1
ATOM 990 C CA . LYS A 1 131 ? -10.938 -11.492 0.556 1 97.69 131 LYS A CA 1
ATOM 991 C C . LYS A 1 131 ? -11.539 -12.812 0.073 1 97.69 131 LYS A C 1
ATOM 993 O O . LYS A 1 131 ? -12.625 -13.203 0.498 1 97.69 131 LYS A O 1
ATOM 998 N N . ALA A 1 132 ? -10.836 -13.531 -0.755 1 98.12 132 ALA A N 1
ATOM 999 C CA . ALA A 1 132 ? -11.344 -14.766 -1.354 1 98.12 132 ALA A CA 1
ATOM 1000 C C . ALA A 1 132 ? -11.227 -15.938 -0.382 1 98.12 132 ALA A C 1
ATOM 1002 O O . ALA A 1 132 ? -12.094 -16.812 -0.347 1 98.12 132 ALA A O 1
ATOM 1003 N N . TYR A 1 133 ? -10.156 -15.961 0.343 1 98.31 133 TYR A N 1
ATOM 1004 C CA . TYR A 1 133 ? -9.836 -17.047 1.266 1 98.31 133 TYR A CA 1
ATOM 1005 C C . TYR A 1 133 ? -9.484 -16.5 2.646 1 98.31 133 TYR A C 1
ATOM 1007 O O . TYR A 1 133 ? -8.352 -16.641 3.102 1 98.31 133 TYR A O 1
ATOM 1015 N N . PRO A 1 134 ? -10.484 -16.016 3.379 1 97.31 134 PRO A N 1
ATOM 1016 C CA . PRO A 1 134 ? -10.148 -15.523 4.719 1 97.31 134 PRO A CA 1
ATOM 1017 C C . PRO A 1 134 ? -9.586 -16.609 5.621 1 97.31 134 PRO A C 1
ATOM 1019 O O . PRO A 1 134 ? -9.914 -17.797 5.453 1 97.31 134 PRO A O 1
ATOM 1022 N N . PRO A 1 135 ? -8.719 -16.234 6.555 1 95.5 135 PRO A N 1
ATOM 1023 C CA . PRO A 1 135 ? -8.094 -17.234 7.426 1 95.5 135 PRO A CA 1
ATOM 1024 C C . PRO A 1 135 ? -9.102 -18.203 8.039 1 95.5 135 PRO A C 1
ATOM 1026 O O . PRO A 1 135 ? -8.82 -19.406 8.172 1 95.5 135 PRO A O 1
ATOM 1029 N N . SER A 1 136 ? -10.227 -17.719 8.344 1 91.75 136 SER A N 1
ATOM 1030 C CA . SER A 1 136 ? -11.25 -18.531 9.008 1 91.75 136 SER A CA 1
ATOM 1031 C C . SER A 1 136 ? -11.82 -19.578 8.062 1 91.75 136 SER A C 1
ATOM 1033 O O . SER A 1 136 ? -12.469 -20.531 8.508 1 91.75 136 SER A O 1
ATOM 1035 N N . SER A 1 137 ? -11.594 -19.406 6.762 1 91.31 137 SER A N 1
ATOM 1036 C CA . SER A 1 137 ? -12.172 -20.328 5.789 1 91.31 137 SER A CA 1
ATOM 1037 C C . SER A 1 137 ? -11.281 -21.531 5.582 1 91.31 137 SER A C 1
ATOM 1039 O O . SER A 1 137 ? -11.68 -22.516 4.945 1 91.31 137 SER A O 1
ATOM 1041 N N . PHE A 1 138 ? -10.07 -21.484 6.125 1 94.19 138 PHE A N 1
ATOM 1042 C CA . PHE A 1 138 ? -9.141 -22.609 5.969 1 94.19 138 PHE A CA 1
ATOM 1043 C C . PHE A 1 138 ? -9.594 -23.812 6.793 1 94.19 138 PHE A C 1
ATOM 1045 O O . PHE A 1 138 ? -10.086 -23.641 7.91 1 94.19 138 PHE A O 1
ATOM 1052 N N . THR A 1 139 ? -9.461 -24.922 6.227 1 87.62 139 THR A N 1
ATOM 1053 C CA . THR A 1 139 ? -9.883 -26.141 6.914 1 87.62 139 THR A CA 1
ATOM 1054 C C . THR A 1 139 ? -8.789 -26.641 7.844 1 87.62 139 THR A C 1
ATOM 1056 O O . THR A 1 139 ? -9.062 -27.406 8.773 1 87.62 139 THR A O 1
ATOM 1059 N N . LYS A 1 140 ? -7.68 -26.203 7.621 1 86.88 140 LYS A N 1
ATOM 1060 C CA . LYS A 1 140 ? -6.562 -26.562 8.484 1 86.88 140 LYS A CA 1
ATOM 1061 C C . LYS A 1 140 ? -6.508 -25.672 9.727 1 86.88 140 LYS A C 1
ATOM 1063 O O . LYS A 1 140 ? -6.996 -24.547 9.703 1 86.88 140 LYS A O 1
ATOM 1068 N N . PRO A 1 141 ? -5.914 -26.234 10.82 1 86.81 141 PRO A N 1
ATOM 1069 C CA . PRO A 1 141 ? -5.871 -25.469 12.062 1 86.81 141 PRO A CA 1
ATOM 1070 C C . PRO A 1 141 ? -5.176 -24.109 11.906 1 86.81 141 PRO A C 1
ATOM 1072 O O . PRO A 1 141 ? -5.586 -23.125 12.523 1 86.81 141 PRO A O 1
ATOM 1075 N N . GLN A 1 142 ? -4.137 -24.109 11.133 1 93.5 142 GLN A N 1
ATOM 1076 C CA . GLN A 1 142 ? -3.459 -22.859 10.797 1 93.5 142 GLN A CA 1
ATOM 1077 C C . GLN A 1 142 ? -3.639 -22.516 9.32 1 93.5 142 GLN A C 1
ATOM 1079 O O . GLN A 1 142 ? -3.672 -23.406 8.469 1 93.5 142 GLN A O 1
ATOM 1084 N N . PRO A 1 143 ? -3.824 -21.234 9.102 1 97.75 143 PRO A N 1
ATOM 1085 C CA . PRO A 1 143 ? -3.984 -20.828 7.699 1 97.75 143 PRO A CA 1
ATOM 1086 C C . PRO A 1 143 ? -2.66 -20.781 6.941 1 97.75 143 PRO A C 1
ATOM 1088 O O . PRO A 1 143 ? -2.178 -19.703 6.598 1 97.75 143 PRO A O 1
ATOM 1091 N N . THR A 1 144 ? -2.113 -21.938 6.621 1 98.62 144 THR A N 1
ATOM 1092 C CA . THR A 1 144 ? -0.814 -22.078 5.973 1 98.62 144 THR A CA 1
ATOM 1093 C C . THR A 1 144 ? -0.932 -21.844 4.469 1 98.62 144 THR A C 1
ATOM 1095 O O . THR A 1 144 ? -1.852 -22.359 3.828 1 98.62 144 THR A O 1
ATOM 1098 N N . VAL A 1 145 ? -0.013 -21 3.957 1 98.88 145 VAL A N 1
ATOM 1099 C CA . VAL A 1 145 ? 0.015 -20.656 2.539 1 98.88 145 VAL A CA 1
ATOM 1100 C C . VAL A 1 145 ? 1.404 -20.938 1.969 1 98.88 145 VAL A C 1
ATOM 1102 O O . VAL A 1 145 ? 2.412 -20.516 2.541 1 98.88 145 VAL A O 1
ATOM 1105 N N . LEU A 1 146 ? 1.483 -21.719 0.909 1 98.94 146 LEU A N 1
ATOM 1106 C CA . LEU A 1 146 ? 2.744 -21.875 0.191 1 98.94 146 LEU A CA 1
ATOM 1107 C C . LEU A 1 146 ? 2.869 -20.828 -0.921 1 98.94 146 LEU A C 1
ATOM 1109 O O . LEU A 1 146 ? 2.02 -20.766 -1.811 1 98.94 146 LEU A O 1
ATOM 1113 N N . VAL A 1 147 ? 3.879 -20.016 -0.826 1 99 147 VAL A N 1
ATOM 1114 C CA . VAL A 1 147 ? 4.141 -19 -1.851 1 99 147 VAL A CA 1
ATOM 1115 C C . VAL A 1 147 ? 5.336 -19.438 -2.697 1 99 147 VAL A C 1
ATOM 1117 O O . VAL A 1 147 ? 6.465 -19.5 -2.199 1 99 147 VAL A O 1
ATOM 1120 N N . VAL A 1 148 ? 5.098 -19.688 -3.988 1 98.94 148 VAL A N 1
ATOM 1121 C CA . VAL A 1 148 ? 6.16 -20.109 -4.895 1 98.94 148 VAL A CA 1
ATOM 1122 C C . VAL A 1 148 ? 6.594 -18.938 -5.77 1 98.94 148 VAL A C 1
ATOM 1124 O O . VAL A 1 148 ? 5.801 -18.422 -6.559 1 98.94 148 VAL A O 1
ATOM 1127 N N . CYS A 1 149 ? 7.867 -18.562 -5.629 1 98.88 149 CYS A N 1
ATOM 1128 C CA . CYS A 1 149 ? 8.352 -17.328 -6.25 1 98.88 149 CYS A CA 1
ATOM 1129 C C . CYS A 1 149 ? 9.328 -17.641 -7.375 1 98.88 149 CYS A C 1
ATOM 1131 O O . CYS A 1 149 ? 10.195 -18.5 -7.23 1 98.88 149 CYS A O 1
ATOM 1133 N N . GLY A 1 150 ? 9.164 -16.953 -8.523 1 98.56 150 GLY A N 1
ATOM 1134 C CA . GLY A 1 150 ? 10.133 -17 -9.609 1 98.56 150 GLY A CA 1
ATOM 1135 C C . GLY A 1 150 ? 11.227 -15.961 -9.477 1 98.56 150 GLY A C 1
ATOM 1136 O O . GLY A 1 150 ? 11.234 -15.172 -8.531 1 98.56 150 GLY A O 1
ATOM 1137 N N . PRO A 1 151 ? 12.086 -15.93 -10.43 1 97.5 151 PRO A N 1
ATOM 1138 C CA . PRO A 1 151 ? 13.281 -15.078 -10.336 1 97.5 151 PRO A CA 1
ATOM 1139 C C . PRO A 1 151 ? 13.008 -13.633 -10.75 1 97.5 151 PRO A C 1
ATOM 1141 O O . PRO A 1 151 ? 13.844 -12.758 -10.531 1 97.5 151 PRO A O 1
ATOM 1144 N N . GLY A 1 152 ? 11.891 -13.359 -11.383 1 96.75 152 GLY A N 1
ATOM 1145 C CA . GLY A 1 152 ? 11.609 -12.031 -11.883 1 96.75 152 GLY A CA 1
ATOM 1146 C C . GLY A 1 152 ? 10.727 -11.211 -10.961 1 96.75 152 GLY A C 1
ATOM 1147 O O . GLY A 1 152 ? 10.594 -11.531 -9.781 1 96.75 152 GLY A O 1
ATOM 1148 N N . ASN A 1 153 ? 10.102 -10.18 -11.492 1 97.31 153 ASN A N 1
ATOM 1149 C CA . ASN A 1 153 ? 9.297 -9.25 -10.711 1 97.31 153 ASN A CA 1
ATOM 1150 C C . ASN A 1 153 ? 8.07 -9.938 -10.117 1 97.31 153 ASN A C 1
ATOM 1152 O O . ASN A 1 153 ? 7.621 -9.578 -9.023 1 97.31 153 ASN A O 1
ATOM 1156 N N . ASN A 1 154 ? 7.547 -10.914 -10.852 1 98.44 154 ASN A N 1
ATOM 1157 C CA . ASN A 1 154 ? 6.414 -11.641 -10.297 1 98.44 154 ASN A CA 1
ATOM 1158 C C . ASN A 1 154 ? 6.781 -12.328 -8.984 1 98.44 154 ASN A C 1
ATOM 1160 O O . ASN A 1 154 ? 5.969 -12.391 -8.055 1 98.44 154 ASN A O 1
ATOM 1164 N N . GLY A 1 155 ? 8.047 -12.875 -8.992 1 98.81 155 GLY A N 1
ATOM 1165 C CA . GLY A 1 155 ? 8.539 -13.422 -7.738 1 98.81 155 GLY A CA 1
ATOM 1166 C C . GLY A 1 155 ? 8.641 -12.391 -6.633 1 98.81 155 GLY A C 1
ATOM 1167 O O . GLY A 1 155 ? 8.336 -12.68 -5.473 1 98.81 155 GLY A O 1
ATOM 1168 N N . GLY A 1 156 ? 9.094 -11.18 -6.996 1 98.81 156 GLY A N 1
ATOM 1169 C CA . GLY A 1 156 ? 9.117 -10.086 -6.043 1 98.81 156 GLY A CA 1
ATOM 1170 C C . GLY A 1 156 ? 7.742 -9.75 -5.492 1 98.81 156 GLY A C 1
ATOM 1171 O O . GLY A 1 156 ? 7.59 -9.531 -4.285 1 98.81 156 GLY A O 1
ATOM 1172 N N . ASP A 1 157 ? 6.742 -9.719 -6.363 1 98.88 157 ASP A N 1
ATOM 1173 C CA . ASP A 1 157 ? 5.367 -9.531 -5.918 1 98.88 157 ASP A CA 1
ATOM 1174 C C . ASP A 1 157 ? 4.969 -10.609 -4.906 1 98.88 157 ASP A C 1
ATOM 1176 O O . ASP A 1 157 ? 4.27 -10.32 -3.932 1 98.88 157 ASP A O 1
ATOM 1180 N N . GLY A 1 158 ? 5.402 -11.805 -5.199 1 98.94 158 GLY A N 1
ATOM 1181 C CA . GLY A 1 158 ? 5.117 -12.914 -4.297 1 98.94 158 GLY A CA 1
ATOM 1182 C C . GLY A 1 158 ? 5.73 -12.727 -2.92 1 98.94 158 GLY A C 1
ATOM 1183 O O . GLY A 1 158 ? 5.09 -13.016 -1.907 1 98.94 158 GLY A O 1
ATOM 1184 N N . LEU A 1 159 ? 6.977 -12.297 -2.91 1 98.94 159 LEU A N 1
ATOM 1185 C CA . LEU A 1 159 ? 7.656 -12.062 -1.643 1 98.94 159 LEU A CA 1
ATOM 1186 C C . LEU A 1 159 ? 6.953 -10.969 -0.841 1 98.94 159 LEU A C 1
ATOM 1188 O O . LEU A 1 159 ? 6.73 -11.125 0.362 1 98.94 159 LEU A O 1
ATOM 1192 N N . VAL A 1 160 ? 6.605 -9.875 -1.486 1 98.94 160 VAL A N 1
ATOM 1193 C CA . VAL A 1 160 ? 5.867 -8.805 -0.83 1 98.94 160 VAL A CA 1
ATOM 1194 C C . VAL A 1 160 ? 4.512 -9.32 -0.359 1 98.94 160 VAL A C 1
ATOM 1196 O O . VAL A 1 160 ? 4.074 -9.016 0.754 1 98.94 160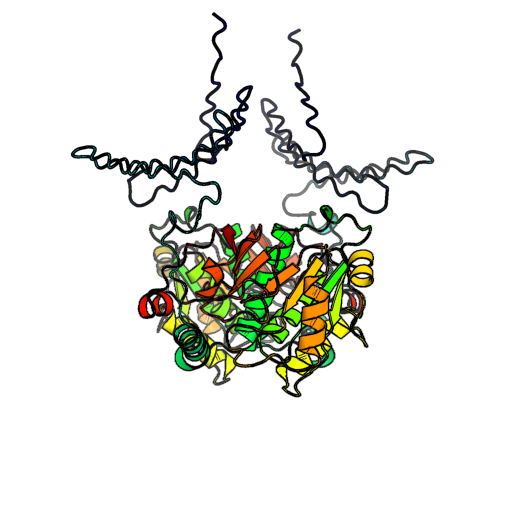 VAL A O 1
ATOM 1199 N N . CYS A 1 161 ? 3.871 -10.094 -1.181 1 98.94 161 CYS A N 1
ATOM 1200 C CA . CYS A 1 161 ? 2.59 -10.695 -0.836 1 98.94 161 CYS A CA 1
ATOM 1201 C C . CYS A 1 161 ? 2.709 -11.547 0.423 1 98.94 161 CYS A C 1
ATOM 1203 O O . CYS A 1 161 ? 1.868 -11.453 1.32 1 98.94 161 CYS A O 1
ATOM 1205 N N . ALA A 1 162 ? 3.719 -12.367 0.493 1 98.94 162 ALA A N 1
ATOM 1206 C CA . ALA A 1 162 ? 3.943 -13.227 1.653 1 98.94 162 ALA A CA 1
ATOM 1207 C C . ALA A 1 162 ? 4.047 -12.398 2.934 1 98.94 162 ALA A C 1
ATOM 1209 O O . ALA A 1 162 ? 3.473 -12.766 3.963 1 98.94 162 ALA A O 1
ATOM 1210 N N . ARG A 1 163 ? 4.73 -11.297 2.875 1 98.81 163 ARG A N 1
ATOM 1211 C CA . ARG A 1 163 ? 4.895 -10.422 4.035 1 98.81 163 ARG A CA 1
ATOM 1212 C C . ARG A 1 163 ? 3.549 -9.867 4.496 1 98.81 163 ARG A C 1
ATOM 1214 O O . ARG A 1 163 ? 3.248 -9.875 5.691 1 98.81 163 ARG A O 1
ATOM 1221 N N . HIS A 1 164 ? 2.828 -9.406 3.549 1 98.88 164 HIS A N 1
ATOM 1222 C CA . HIS A 1 164 ? 1.532 -8.852 3.922 1 98.88 164 HIS A CA 1
ATOM 1223 C C . HIS A 1 164 ? 0.591 -9.938 4.426 1 98.88 164 HIS A C 1
ATOM 1225 O O . HIS A 1 164 ? -0.201 -9.703 5.344 1 98.88 164 HIS A O 1
ATOM 1231 N N . LEU A 1 165 ? 0.621 -11.156 3.803 1 98.88 165 LEU A N 1
ATOM 1232 C CA . LEU A 1 165 ? -0.18 -12.258 4.312 1 98.88 165 LEU A CA 1
ATOM 1233 C C . LEU A 1 165 ? 0.156 -12.547 5.773 1 98.88 165 LEU A C 1
ATOM 1235 O O . LEU A 1 165 ? -0.738 -12.812 6.578 1 98.88 165 LEU A O 1
ATOM 1239 N N . LYS A 1 166 ? 1.417 -12.484 6.078 1 98.69 166 LYS A N 1
ATOM 1240 C CA . LYS A 1 166 ? 1.835 -12.672 7.465 1 98.69 166 LYS A CA 1
ATOM 1241 C C . LYS A 1 166 ? 1.168 -11.648 8.383 1 98.69 166 LYS A C 1
ATOM 1243 O O . LYS A 1 166 ? 0.654 -12 9.445 1 98.69 166 LYS A O 1
ATOM 1248 N N . LEU A 1 167 ? 1.111 -10.445 7.977 1 97.94 167 LEU A N 1
ATOM 1249 C CA . LEU A 1 167 ? 0.497 -9.367 8.742 1 97.94 167 LEU A CA 1
ATOM 1250 C C . LEU A 1 167 ? -1.012 -9.562 8.844 1 97.94 167 LEU A C 1
ATOM 1252 O O . LEU A 1 167 ? -1.638 -9.109 9.805 1 97.94 167 LEU A O 1
ATOM 1256 N N . PHE A 1 168 ? -1.607 -10.234 7.875 1 98.19 168 PHE A N 1
ATOM 1257 C CA . PHE A 1 168 ? -3.051 -10.43 7.832 1 98.19 168 PHE A CA 1
ATOM 1258 C C . PHE A 1 168 ? -3.455 -11.656 8.633 1 98.19 168 PHE A C 1
ATOM 1260 O O . PHE A 1 168 ? -4.637 -12.016 8.68 1 98.19 168 PHE A O 1
ATOM 1267 N N . GLY A 1 169 ? -2.457 -12.391 9.195 1 96.75 169 GLY A N 1
ATOM 1268 C CA . GLY A 1 169 ? -2.787 -13.477 10.102 1 96.75 169 GLY A CA 1
ATOM 1269 C C . GLY A 1 169 ? -2.588 -14.852 9.484 1 96.75 169 GLY A C 1
ATOM 1270 O O . GLY A 1 169 ? -2.936 -15.867 10.094 1 96.75 169 GLY A O 1
ATOM 1271 N N . TYR A 1 170 ? -2.002 -14.938 8.305 1 98.56 170 TYR A N 1
ATOM 1272 C CA . TYR A 1 170 ? -1.689 -16.219 7.68 1 98.56 170 TYR A CA 1
ATOM 1273 C C . TYR A 1 170 ? -0.327 -16.734 8.133 1 98.56 170 TYR A C 1
ATOM 1275 O O . TYR A 1 170 ? 0.399 -16.031 8.844 1 98.56 170 TYR A O 1
ATOM 1283 N N . GLU A 1 171 ? -0.078 -17.922 7.77 1 98.38 171 GLU A N 1
ATOM 1284 C CA . GLU A 1 171 ? 1.232 -18.531 7.98 1 98.38 171 GLU A CA 1
ATOM 1285 C C . GLU A 1 171 ? 1.888 -18.906 6.652 1 98.38 171 GLU A C 1
ATOM 1287 O O . GLU A 1 171 ? 1.919 -20.078 6.281 1 98.38 171 GLU A O 1
ATOM 1292 N N . PRO A 1 172 ? 2.504 -17.953 6.023 1 98.88 172 PRO A N 1
ATOM 1293 C CA . PRO A 1 172 ? 3.107 -18.219 4.719 1 98.88 172 PRO A CA 1
ATOM 1294 C C . PRO A 1 172 ? 4.461 -18.922 4.824 1 98.88 172 PRO A C 1
ATOM 1296 O O . PRO A 1 172 ? 5.195 -18.703 5.789 1 98.88 172 PRO A O 1
ATOM 1299 N N . THR A 1 173 ? 4.711 -19.75 3.873 1 98.94 173 THR A N 1
ATOM 1300 C CA . THR A 1 173 ? 6.012 -20.328 3.572 1 98.94 173 THR A CA 1
ATOM 1301 C C . THR A 1 173 ? 6.406 -20.062 2.123 1 98.94 173 THR A C 1
ATOM 1303 O O . THR A 1 173 ? 5.582 -20.172 1.217 1 98.94 173 THR A O 1
ATOM 1306 N N . VAL A 1 174 ? 7.711 -19.734 2 1 98.94 174 VAL A N 1
ATOM 1307 C CA . VAL A 1 174 ? 8.141 -19.344 0.666 1 98.94 174 VAL A CA 1
ATOM 1308 C C . VAL A 1 174 ? 9.039 -20.422 0.064 1 98.94 174 VAL A C 1
ATOM 1310 O O . VAL A 1 174 ? 9.891 -20.984 0.753 1 98.94 174 VAL A O 1
ATOM 1313 N N . TYR A 1 175 ? 8.805 -20.781 -1.179 1 98.94 175 TYR A N 1
ATOM 1314 C CA . TYR A 1 175 ? 9.797 -21.484 -1.991 1 98.94 175 TYR A CA 1
ATOM 1315 C C . TYR A 1 175 ? 10.305 -20.594 -3.117 1 98.94 175 TYR A C 1
ATOM 1317 O O . TYR A 1 175 ? 9.531 -20.125 -3.949 1 98.94 175 TYR A O 1
ATOM 1325 N N . TYR A 1 176 ? 11.547 -20.328 -3.084 1 98.81 176 TYR A N 1
ATOM 1326 C CA . TYR A 1 176 ? 12.211 -19.375 -3.957 1 98.81 176 TYR A CA 1
ATOM 1327 C C . TYR A 1 176 ? 13.539 -19.922 -4.465 1 98.81 176 TYR A C 1
ATOM 1329 O O . TYR A 1 176 ? 14.609 -19.484 -4.023 1 98.81 176 TYR A O 1
ATOM 1337 N N . PRO A 1 177 ? 13.484 -20.797 -5.492 1 98.5 177 PRO A N 1
ATOM 1338 C CA . PRO A 1 177 ? 14.656 -21.609 -5.84 1 98.5 177 PRO A CA 1
ATOM 1339 C C . PRO A 1 177 ? 15.711 -20.828 -6.621 1 98.5 177 PRO A C 1
ATOM 1341 O O . PRO A 1 177 ? 16.891 -21.172 -6.605 1 98.5 177 PRO A O 1
ATOM 1344 N N . LYS A 1 178 ? 15.336 -19.812 -7.387 1 98 178 LYS A N 1
ATOM 1345 C CA . LYS A 1 178 ? 16.25 -18.938 -8.109 1 98 178 LYS A CA 1
ATOM 1346 C C . LYS A 1 178 ? 16.188 -17.516 -7.574 1 98 178 LYS A C 1
ATOM 1348 O O . LYS A 1 178 ? 15.211 -16.797 -7.793 1 98 178 LYS A O 1
ATOM 1353 N N . ARG A 1 179 ? 17.25 -17.125 -6.973 1 97.31 179 ARG A N 1
ATOM 1354 C CA . ARG A 1 179 ? 17.281 -15.852 -6.266 1 97.31 179 ARG A CA 1
ATOM 1355 C C . ARG A 1 179 ? 18.25 -14.883 -6.934 1 97.31 179 ARG A C 1
ATOM 1357 O O . ARG A 1 179 ? 19.469 -14.969 -6.734 1 97.31 179 ARG A O 1
ATOM 1364 N N . PRO A 1 180 ? 17.734 -13.961 -7.66 1 95.69 180 PRO A N 1
ATOM 1365 C CA . PRO A 1 180 ? 18.641 -12.977 -8.266 1 95.69 180 PRO A CA 1
ATOM 1366 C C . PRO A 1 180 ? 19.391 -12.141 -7.23 1 95.69 180 PRO A C 1
ATOM 1368 O O . PRO A 1 180 ? 18.875 -11.906 -6.137 1 95.69 180 PRO A O 1
ATOM 1371 N N . SER A 1 181 ? 20.594 -11.602 -7.621 1 95.25 181 SER A N 1
ATOM 1372 C CA . SER A 1 181 ? 21.438 -10.828 -6.707 1 95.25 181 SER A CA 1
ATOM 1373 C C . SER A 1 181 ? 21.141 -9.336 -6.828 1 95.25 181 SER A C 1
ATOM 1375 O O . SER A 1 181 ? 22 -8.508 -6.516 1 95.25 181 SER A O 1
ATOM 1377 N N . LYS A 1 182 ? 20.016 -8.977 -7.172 1 95.94 182 LYS A N 1
ATOM 1378 C CA . LYS A 1 182 ? 19.641 -7.57 -7.176 1 95.94 182 LYS A CA 1
ATOM 1379 C C . LYS A 1 182 ? 19.234 -7.109 -5.777 1 95.94 182 LYS A C 1
ATOM 1381 O O . LYS A 1 182 ? 18.578 -7.844 -5.039 1 95.94 182 LYS A O 1
ATOM 1386 N N . ALA A 1 183 ? 19.609 -5.867 -5.457 1 97.25 183 ALA A N 1
ATOM 1387 C CA . ALA A 1 183 ? 19.453 -5.328 -4.109 1 97.25 183 ALA A CA 1
ATOM 1388 C C . ALA A 1 183 ? 18 -5.453 -3.645 1 97.25 183 ALA A C 1
ATOM 1390 O O . ALA A 1 183 ? 17.734 -5.82 -2.496 1 97.25 183 ALA A O 1
ATOM 1391 N N . LEU A 1 184 ? 17.109 -5.168 -4.52 1 97.5 184 LEU A N 1
ATOM 1392 C CA . LEU A 1 184 ? 15.695 -5.215 -4.168 1 97.5 184 LEU A CA 1
ATOM 1393 C C . LEU A 1 184 ? 15.289 -6.617 -3.736 1 97.5 184 LEU A C 1
ATOM 1395 O O . LEU A 1 184 ? 14.664 -6.793 -2.686 1 97.5 184 LEU A O 1
ATOM 1399 N N . PHE A 1 185 ? 15.641 -7.656 -4.473 1 98.38 185 PHE A N 1
ATOM 1400 C CA . PHE A 1 185 ? 15.227 -9.023 -4.199 1 98.38 185 PHE A CA 1
ATOM 1401 C C . PHE A 1 185 ? 15.914 -9.562 -2.955 1 98.38 185 PHE A C 1
ATOM 1403 O O . PHE A 1 185 ? 15.32 -10.32 -2.182 1 98.38 185 PHE A O 1
ATOM 1410 N N . GLU A 1 186 ? 17.141 -9.156 -2.803 1 98.56 186 GLU A N 1
ATOM 1411 C CA . GLU A 1 186 ? 17.844 -9.523 -1.578 1 98.56 186 GLU A CA 1
ATOM 1412 C C . GLU A 1 186 ? 17.172 -8.914 -0.351 1 98.56 186 GLU A C 1
ATOM 1414 O O . GLU A 1 186 ? 17.047 -9.578 0.681 1 98.56 186 GLU A O 1
ATOM 1419 N N . ALA A 1 187 ? 16.797 -7.695 -0.504 1 98.75 187 ALA A N 1
ATOM 1420 C CA . ALA A 1 187 ? 16.109 -7.008 0.586 1 98.75 187 ALA A CA 1
ATOM 1421 C C . ALA A 1 187 ? 14.773 -7.68 0.897 1 98.75 187 ALA A C 1
ATOM 1423 O O . ALA A 1 187 ? 14.422 -7.871 2.064 1 98.75 187 ALA A O 1
ATOM 1424 N N . LEU A 1 188 ? 14.031 -8.039 -0.135 1 98.81 188 LEU A N 1
ATOM 1425 C CA . LEU A 1 188 ? 12.75 -8.703 0.055 1 98.81 188 LEU A CA 1
ATOM 1426 C C . LEU A 1 188 ? 12.922 -10.031 0.774 1 98.81 188 LEU A C 1
ATOM 1428 O O . LEU A 1 188 ? 12.125 -10.383 1.647 1 98.81 188 LEU A O 1
ATOM 1432 N N . THR A 1 189 ? 13.922 -10.781 0.378 1 98.81 189 THR A N 1
ATOM 1433 C CA . THR A 1 189 ? 14.227 -12.039 1.052 1 98.81 189 THR A CA 1
ATOM 1434 C C . THR A 1 189 ? 14.516 -11.805 2.531 1 98.81 189 THR A C 1
ATOM 1436 O O . THR A 1 189 ? 13.977 -12.5 3.393 1 98.81 189 THR A O 1
ATOM 1439 N N . THR A 1 190 ? 15.312 -10.805 2.818 1 98.75 190 THR A N 1
ATOM 1440 C CA . THR A 1 190 ? 15.641 -10.461 4.199 1 98.75 190 THR A CA 1
ATOM 1441 C C . THR A 1 190 ? 14.391 -10.062 4.977 1 98.75 190 THR A C 1
ATOM 1443 O O . THR A 1 190 ? 14.211 -10.477 6.121 1 98.75 190 THR A O 1
ATOM 1446 N N . GLN A 1 191 ? 13.547 -9.281 4.371 1 98.81 191 GLN A N 1
ATOM 1447 C CA . GLN A 1 191 ? 12.297 -8.875 5.008 1 98.81 191 GLN A CA 1
ATOM 1448 C C . GLN A 1 191 ? 11.469 -10.086 5.414 1 98.81 191 GLN A C 1
ATOM 1450 O O . GLN A 1 191 ? 11.008 -10.172 6.555 1 98.81 191 GLN A O 1
ATOM 1455 N N . CYS A 1 192 ? 11.328 -11.008 4.508 1 98.81 192 CYS A N 1
ATOM 1456 C CA . CYS A 1 192 ? 10.562 -12.219 4.809 1 98.81 192 CYS A CA 1
ATOM 1457 C C . CYS A 1 192 ? 11.203 -13 5.949 1 98.81 192 CYS A C 1
ATOM 1459 O O . CYS A 1 192 ? 10.523 -13.398 6.895 1 98.81 192 CYS A O 1
ATOM 1461 N N . GLN A 1 193 ? 12.477 -13.156 5.836 1 98.62 193 GLN A N 1
ATOM 1462 C CA . GLN A 1 193 ? 13.188 -13.922 6.855 1 98.62 193 GLN A CA 1
ATOM 1463 C C . GLN A 1 193 ? 13.055 -13.266 8.227 1 98.62 193 GLN A C 1
ATOM 1465 O O . GLN A 1 193 ? 12.781 -13.938 9.219 1 98.62 193 GLN A O 1
ATOM 1470 N N . LYS A 1 194 ? 13.164 -11.984 8.273 1 98.38 194 LYS A N 1
ATOM 1471 C CA . LYS A 1 194 ? 13.109 -11.25 9.539 1 98.38 194 LYS A CA 1
ATOM 1472 C C . LYS A 1 194 ? 11.68 -11.156 10.062 1 98.38 194 LYS A C 1
ATOM 1474 O O . LYS A 1 194 ? 11.461 -10.836 11.227 1 98.38 194 LYS A O 1
ATOM 1479 N N . MET A 1 195 ? 10.766 -11.484 9.281 1 98.25 195 MET A N 1
ATOM 1480 C CA . MET A 1 195 ? 9.367 -11.531 9.711 1 98.25 195 MET A CA 1
ATOM 1481 C C . MET A 1 195 ? 8.945 -12.969 9.992 1 98.25 195 MET A C 1
ATOM 1483 O O . MET A 1 195 ? 7.75 -13.281 9.961 1 98.25 195 MET A O 1
ATOM 1487 N N . ASP A 1 196 ? 9.852 -13.844 10.109 1 97.69 196 ASP A N 1
ATOM 1488 C CA . ASP A 1 196 ? 9.656 -15.234 10.508 1 97.69 196 ASP A CA 1
ATOM 1489 C C . ASP A 1 196 ? 8.836 -15.992 9.477 1 97.69 196 ASP A C 1
ATOM 1491 O O . ASP A 1 196 ? 7.973 -16.797 9.828 1 97.69 196 ASP A O 1
ATOM 1495 N N . ILE A 1 197 ? 9.016 -15.688 8.258 1 98.81 197 ILE A N 1
ATOM 1496 C CA . ILE A 1 197 ? 8.461 -16.453 7.152 1 98.81 197 ILE A CA 1
ATOM 1497 C C . ILE A 1 197 ? 9.5 -17.453 6.648 1 98.81 197 ILE A C 1
ATOM 1499 O O . ILE A 1 197 ? 10.547 -17.062 6.129 1 98.81 197 ILE A O 1
ATOM 1503 N N . PRO A 1 198 ? 9.258 -18.672 6.75 1 98.75 198 PRO A N 1
ATOM 1504 C CA . PRO A 1 198 ? 10.273 -19.656 6.387 1 98.75 198 PRO A CA 1
ATOM 1505 C C . PRO A 1 198 ? 10.422 -19.828 4.875 1 98.75 198 PRO A C 1
ATOM 1507 O O . PRO A 1 198 ? 9.453 -19.656 4.137 1 98.75 198 PRO A O 1
ATOM 1510 N N . PHE A 1 199 ? 11.633 -20.188 4.523 1 98.81 199 PHE A N 1
ATOM 1511 C CA . PHE A 1 199 ? 11.945 -20.562 3.152 1 98.81 199 PHE A CA 1
ATOM 1512 C C . PHE A 1 199 ? 12.219 -22.062 3.059 1 98.81 199 PHE A C 1
ATOM 1514 O O . PHE A 1 199 ? 13.047 -22.594 3.799 1 98.81 199 PHE A O 1
ATOM 1521 N N . LEU A 1 200 ? 11.477 -22.688 2.158 1 98.62 200 LEU A N 1
ATOM 1522 C CA . LEU A 1 200 ? 11.719 -24.125 1.958 1 98.62 200 LEU A CA 1
ATOM 1523 C C . LEU A 1 200 ? 13.047 -24.359 1.249 1 98.62 200 LEU A C 1
ATOM 1525 O O . LEU A 1 200 ? 13.352 -23.688 0.261 1 98.62 200 LEU A O 1
ATOM 1529 N N . PRO A 1 201 ? 13.789 -25.312 1.733 1 97.44 201 PRO A N 1
ATOM 1530 C CA . PRO A 1 201 ? 15.031 -25.641 1.042 1 97.44 201 PRO A CA 1
ATOM 1531 C C . PRO A 1 201 ? 14.805 -26.469 -0.225 1 97.44 201 PRO A C 1
ATOM 1533 O O . PRO A 1 201 ? 15.617 -26.422 -1.148 1 97.44 201 PRO A O 1
ATOM 1536 N N . GLU A 1 202 ? 13.719 -27.281 -0.223 1 97.31 202 GLU A N 1
ATOM 1537 C CA . GLU A 1 202 ? 13.336 -28.094 -1.374 1 97.31 202 GLU A CA 1
ATOM 1538 C C . GLU A 1 202 ? 11.828 -28.047 -1.605 1 97.31 202 GLU A C 1
ATOM 1540 O O . GLU A 1 202 ? 11.055 -27.906 -0.659 1 97.31 202 GLU A O 1
ATOM 1545 N N . PHE A 1 203 ? 11.492 -28.172 -2.855 1 98.12 203 PHE A N 1
ATOM 1546 C CA . PHE A 1 203 ? 10.078 -28.203 -3.203 1 98.12 203 PHE A CA 1
ATOM 1547 C C . PHE A 1 203 ? 9.492 -29.594 -2.975 1 98.12 203 PHE A C 1
ATOM 1549 O O . PHE A 1 203 ? 10.102 -30.594 -3.342 1 98.12 203 PHE A O 1
ATOM 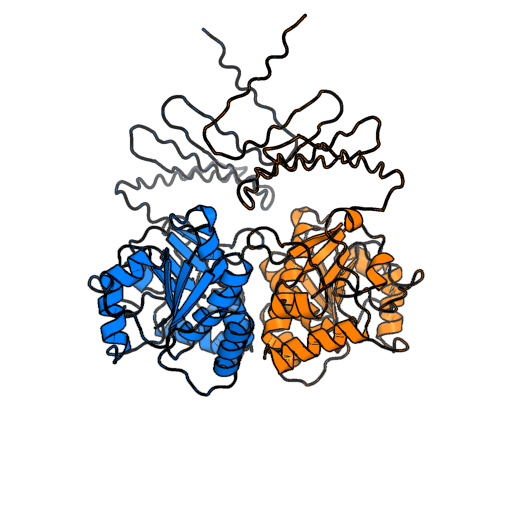1556 N N . PRO A 1 204 ? 8.312 -29.625 -2.312 1 96.56 204 PRO A N 1
ATOM 1557 C CA . PRO A 1 204 ? 7.688 -30.953 -2.201 1 96.56 204 PRO A CA 1
ATOM 1558 C C . PRO A 1 204 ? 7.414 -31.594 -3.559 1 96.56 204 PRO A C 1
ATOM 1560 O O . PRO A 1 204 ? 6.738 -31 -4.402 1 96.56 204 PRO A O 1
ATOM 1563 N N . THR A 1 205 ? 7.855 -32.812 -3.785 1 93.06 205 THR A N 1
ATOM 1564 C CA . THR A 1 205 ? 7.773 -33.438 -5.102 1 93.06 205 THR A CA 1
ATOM 1565 C C . THR A 1 205 ? 6.406 -34.094 -5.305 1 93.06 205 THR A C 1
ATOM 1567 O O . THR A 1 205 ? 6.023 -34.375 -6.438 1 93.06 205 THR A O 1
ATOM 1570 N N . GLU A 1 206 ? 5.727 -34.344 -4.211 1 96.94 206 GLU A N 1
ATOM 1571 C CA . GLU A 1 206 ? 4.398 -34.938 -4.316 1 96.94 206 GLU A CA 1
ATOM 1572 C C . GLU A 1 206 ? 3.309 -33.938 -3.996 1 96.94 206 GLU A C 1
ATOM 1574 O O . GLU A 1 206 ? 3.34 -33.281 -2.943 1 96.94 206 GLU A O 1
ATOM 1579 N N . ALA A 1 207 ? 2.338 -33.844 -4.828 1 98.31 207 ALA A N 1
ATOM 1580 C CA . ALA A 1 207 ? 1.225 -32.906 -4.668 1 98.31 207 ALA A CA 1
ATOM 1581 C C . ALA A 1 207 ? 0.492 -33.156 -3.352 1 98.31 207 ALA A C 1
ATOM 1583 O O . ALA A 1 207 ? 0.025 -32.188 -2.711 1 98.31 207 ALA A O 1
ATOM 1584 N N . MET A 1 208 ? 0.458 -34.406 -2.945 1 97.88 208 MET A N 1
ATOM 1585 C CA . MET A 1 208 ? -0.271 -34.781 -1.736 1 97.88 208 MET A CA 1
ATOM 1586 C C . MET A 1 208 ? 0.339 -34.125 -0.508 1 97.88 208 MET A C 1
ATOM 1588 O O . MET A 1 208 ? -0.376 -33.75 0.43 1 97.88 208 MET A O 1
ATOM 1592 N N . LEU A 1 209 ? 1.632 -33.969 -0.489 1 98 209 LEU A N 1
ATOM 1593 C CA . LEU A 1 209 ? 2.309 -33.312 0.623 1 98 209 LEU A CA 1
ATOM 1594 C C . LEU A 1 209 ? 1.9 -31.844 0.719 1 98 209 LEU A C 1
ATOM 1596 O O . LEU A 1 209 ? 1.686 -31.328 1.817 1 98 209 LEU A O 1
ATOM 1600 N N . ILE A 1 210 ? 1.761 -31.188 -0.427 1 98.5 210 ILE A N 1
ATOM 1601 C CA . ILE A 1 210 ? 1.316 -29.797 -0.467 1 98.5 210 ILE A CA 1
ATOM 1602 C C . ILE A 1 210 ? -0.127 -29.703 0.02 1 98.5 210 ILE A C 1
ATOM 1604 O O . ILE A 1 210 ? -0.456 -28.859 0.845 1 98.5 210 ILE A O 1
ATOM 1608 N N . ASP A 1 211 ? -0.92 -30.656 -0.397 1 97.88 211 ASP A N 1
ATOM 1609 C CA . ASP A 1 211 ? -2.326 -30.688 -0.005 1 97.88 211 ASP A CA 1
ATOM 1610 C C . ASP A 1 211 ? -2.471 -30.875 1.504 1 97.88 211 ASP A C 1
ATOM 1612 O O . ASP A 1 211 ? -3.42 -30.375 2.107 1 97.88 211 ASP A O 1
ATOM 1616 N N . GLU A 1 212 ? -1.577 -31.609 2.049 1 96.62 212 GLU A N 1
ATOM 1617 C CA . GLU A 1 212 ? -1.639 -31.906 3.477 1 96.62 212 GLU A CA 1
ATOM 1618 C C . GLU A 1 212 ? -1.166 -30.719 4.305 1 96.62 212 GLU A C 1
ATOM 1620 O O . GLU A 1 212 ? -1.723 -30.438 5.367 1 96.62 212 GLU A O 1
ATOM 1625 N N . LEU A 1 213 ? -0.248 -29.969 3.832 1 97.06 213 LEU A N 1
ATOM 1626 C CA . LEU A 1 213 ? 0.458 -29 4.664 1 97.06 213 LEU A CA 1
ATOM 1627 C C . LEU A 1 213 ? -0.115 -27.594 4.477 1 97.06 213 LEU A C 1
ATOM 1629 O O . LEU A 1 213 ? 0.01 -26.75 5.359 1 97.06 213 LEU A O 1
ATOM 1633 N N . TYR A 1 214 ? -0.701 -27.344 3.346 1 98.12 214 TYR A N 1
ATOM 1634 C CA . TYR A 1 214 ? -1.11 -25.984 3.035 1 98.12 214 TYR A CA 1
ATOM 1635 C C . TYR A 1 214 ? -2.576 -25.938 2.625 1 98.12 214 TYR A C 1
ATOM 1637 O O . TYR A 1 214 ? -3.109 -26.906 2.082 1 98.12 214 TYR A O 1
ATOM 1645 N N . GLY A 1 215 ? -3.189 -24.781 2.926 1 98.31 215 GLY A N 1
ATOM 1646 C CA . GLY A 1 215 ? -4.57 -24.578 2.523 1 98.31 215 GLY A CA 1
ATOM 1647 C C . GLY A 1 215 ? -4.703 -23.766 1.25 1 98.31 215 GLY A C 1
ATOM 1648 O O . GLY A 1 215 ? -5.789 -23.672 0.671 1 98.31 215 GLY A O 1
ATOM 1649 N N . LEU A 1 216 ? -3.633 -23.172 0.815 1 98.81 216 LEU A N 1
ATOM 1650 C CA . LEU A 1 216 ? -3.572 -22.344 -0.378 1 98.81 216 LEU A CA 1
ATOM 1651 C C . LEU A 1 216 ? -2.158 -22.297 -0.949 1 98.81 216 LEU A C 1
ATOM 1653 O O . LEU A 1 216 ? -1.182 -22.297 -0.197 1 98.81 216 LEU A O 1
ATOM 1657 N N . VAL A 1 217 ? -2.074 -22.297 -2.271 1 98.94 217 VAL A N 1
ATOM 1658 C CA . VAL A 1 217 ? -0.805 -22.062 -2.951 1 98.94 217 VAL A CA 1
ATOM 1659 C C . VAL A 1 217 ? -0.878 -20.766 -3.748 1 98.94 217 VAL A C 1
ATOM 1661 O O . VAL A 1 217 ? -1.865 -20.516 -4.441 1 98.94 217 VAL A O 1
ATOM 1664 N N . VAL A 1 218 ? 0.143 -19.953 -3.559 1 99 218 VAL A N 1
ATOM 1665 C CA . VAL A 1 218 ? 0.281 -18.75 -4.375 1 99 218 VAL A CA 1
ATOM 1666 C C . VAL A 1 218 ? 1.317 -18.984 -5.473 1 99 218 VAL A C 1
ATOM 1668 O O . VAL A 1 218 ? 2.482 -19.266 -5.184 1 99 218 VAL A O 1
ATOM 1671 N N . ASP A 1 219 ? 0.878 -18.922 -6.711 1 98.94 219 ASP A N 1
ATOM 1672 C CA . ASP A 1 219 ? 1.735 -18.969 -7.891 1 98.94 219 ASP A CA 1
ATOM 1673 C C . ASP A 1 219 ? 2.26 -17.594 -8.258 1 98.94 219 ASP A C 1
ATOM 1675 O O . ASP A 1 219 ? 1.562 -16.797 -8.898 1 98.94 219 ASP A O 1
ATOM 1679 N N . ALA A 1 220 ? 3.471 -17.328 -7.852 1 98.94 220 ALA A N 1
ATOM 1680 C CA . ALA A 1 220 ? 4.168 -16.078 -8.188 1 98.94 220 ALA A CA 1
ATOM 1681 C C . ALA A 1 220 ? 5.426 -16.359 -9 1 98.94 220 ALA A C 1
ATOM 1683 O O . ALA A 1 220 ? 6.449 -15.695 -8.82 1 98.94 220 ALA A O 1
ATOM 1684 N N . ILE A 1 221 ? 5.414 -17.328 -9.859 1 98.56 221 ILE A N 1
ATOM 1685 C CA . ILE A 1 221 ? 6.605 -17.781 -10.562 1 98.56 221 ILE A CA 1
ATOM 1686 C C . ILE A 1 221 ? 6.863 -16.906 -11.781 1 98.56 221 ILE A C 1
ATOM 1688 O O . ILE A 1 221 ? 7.816 -16.125 -11.805 1 98.56 221 ILE A O 1
ATOM 1692 N N . PHE A 1 222 ? 5.926 -16.984 -12.797 1 97.12 222 PHE A N 1
ATOM 1693 C CA . PHE A 1 222 ? 6.117 -16.203 -14.016 1 97.12 222 PHE A CA 1
ATOM 1694 C C . PHE A 1 222 ? 4.949 -15.25 -14.242 1 97.12 222 PHE A C 1
ATOM 1696 O O . PHE A 1 222 ? 3.791 -15.625 -14.047 1 97.12 222 PHE A O 1
ATOM 1703 N N . GLY A 1 223 ? 5.328 -14.039 -14.602 1 95.25 223 GLY A N 1
ATOM 1704 C CA . GLY A 1 223 ? 4.332 -13.055 -14.984 1 95.25 223 GLY A CA 1
ATOM 1705 C C . GLY A 1 223 ? 4.242 -12.836 -16.484 1 95.25 223 GLY A C 1
ATOM 1706 O O . GLY A 1 223 ? 4.66 -13.695 -17.266 1 95.25 223 GLY A O 1
ATOM 1707 N N . PHE A 1 224 ? 3.75 -11.758 -16.828 1 93.38 224 PHE A N 1
ATOM 1708 C CA . PHE A 1 224 ? 3.369 -11.477 -18.203 1 93.38 224 PHE A CA 1
ATOM 1709 C C . PHE A 1 224 ? 4.602 -11.352 -19.094 1 93.38 224 PHE A C 1
ATOM 1711 O O . PHE A 1 224 ? 4.5 -11.414 -20.328 1 93.38 224 PHE A O 1
ATOM 1718 N N . SER A 1 225 ? 5.75 -11.133 -18.531 1 90.62 225 SER A N 1
ATOM 1719 C CA . SER A 1 225 ? 6.934 -10.898 -19.359 1 90.62 225 SER A CA 1
ATOM 1720 C C . SER A 1 225 ? 7.609 -12.211 -19.734 1 90.62 225 SER A C 1
ATOM 1722 O O . SER A 1 225 ? 8.562 -12.211 -20.516 1 90.62 225 SER A O 1
ATOM 1724 N N . PHE A 1 226 ? 7.078 -13.289 -19.203 1 86.56 226 PHE A N 1
ATOM 1725 C CA . PHE A 1 226 ? 7.68 -14.586 -19.5 1 86.56 226 PHE A CA 1
ATOM 1726 C C . PHE A 1 226 ? 7.449 -14.969 -20.969 1 86.56 226 PHE A C 1
ATOM 1728 O O . PHE A 1 226 ? 6.348 -14.789 -21.484 1 86.56 226 PHE A O 1
ATOM 1735 N N . GLN A 1 227 ? 8.602 -15.391 -21.484 1 83.38 227 GLN A N 1
ATOM 1736 C CA . GLN A 1 227 ? 8.57 -15.898 -22.859 1 83.38 227 GLN A CA 1
ATOM 1737 C C . GLN A 1 227 ? 9.359 -17.188 -22.984 1 83.38 227 GLN A C 1
ATOM 1739 O O . GLN A 1 227 ? 10.375 -17.375 -22.297 1 83.38 227 GLN A O 1
ATOM 1744 N N . GLY A 1 228 ? 8.828 -18.109 -23.781 1 84.06 228 GLY A N 1
ATOM 1745 C CA . GLY A 1 228 ? 9.594 -19.312 -24.094 1 84.06 228 GLY A CA 1
ATOM 1746 C C . GLY A 1 228 ? 9.211 -20.5 -23.219 1 84.06 228 GLY A C 1
ATOM 1747 O O . GLY A 1 228 ? 8.117 -20.531 -22.656 1 84.06 228 GLY A O 1
ATOM 1748 N N . ALA A 1 229 ? 10.117 -21.516 -23.234 1 88.5 229 ALA A N 1
ATOM 1749 C CA . ALA A 1 229 ? 9.844 -22.75 -22.516 1 88.5 229 ALA A CA 1
ATOM 1750 C C . ALA A 1 229 ? 10.195 -22.609 -21.031 1 88.5 229 ALA A C 1
ATOM 1752 O O . ALA A 1 229 ? 11.164 -21.938 -20.688 1 88.5 229 ALA A O 1
ATOM 1753 N N . VAL A 1 230 ? 9.414 -23.188 -20.203 1 92.69 230 VAL A N 1
ATOM 1754 C CA . VAL A 1 230 ? 9.68 -23.219 -18.766 1 92.69 230 VAL A CA 1
ATOM 1755 C C . VAL A 1 230 ? 10.906 -24.094 -18.5 1 92.69 230 VAL A C 1
ATOM 1757 O O . VAL A 1 230 ? 10.969 -25.25 -18.922 1 92.69 230 VAL A O 1
ATOM 1760 N N . ARG A 1 231 ? 11.836 -23.547 -17.859 1 94.62 231 ARG A N 1
ATOM 1761 C CA . ARG A 1 231 ? 13.055 -24.281 -17.516 1 94.62 231 ARG A CA 1
ATOM 1762 C C . ARG A 1 231 ? 12.984 -24.828 -16.109 1 94.62 231 ARG A C 1
ATOM 1764 O O . ARG A 1 231 ? 12.219 -24.344 -15.273 1 94.62 231 ARG A O 1
ATOM 1771 N N . GLU A 1 232 ? 13.844 -25.891 -15.914 1 96.75 232 GLU A N 1
ATOM 1772 C CA . GLU A 1 232 ? 13.93 -26.422 -14.562 1 96.75 232 GLU A CA 1
ATOM 1773 C C . GLU A 1 232 ? 14.516 -25.406 -13.594 1 96.75 232 GLU A C 1
ATOM 1775 O O . GLU A 1 232 ? 15.305 -24.547 -13.992 1 96.75 232 GLU A O 1
ATOM 1780 N N . PRO A 1 233 ? 14.141 -25.453 -12.383 1 97.75 233 PRO A N 1
ATOM 1781 C CA . PRO A 1 233 ? 13.273 -26.469 -11.773 1 97.75 233 PRO A CA 1
ATOM 1782 C C . PRO A 1 233 ? 11.789 -26.156 -11.93 1 97.75 233 PRO A C 1
ATOM 1784 O O . PRO A 1 233 ? 10.938 -26.844 -11.375 1 97.75 233 PRO A O 1
ATOM 1787 N N . PHE A 1 234 ? 11.43 -25.078 -12.656 1 97.88 234 PHE A N 1
ATOM 1788 C CA . PHE A 1 234 ? 10.062 -24.562 -12.656 1 97.88 234 PHE A CA 1
ATOM 1789 C C . PHE A 1 234 ? 9.148 -25.469 -13.461 1 97.88 234 PHE A C 1
ATOM 1791 O O . PHE A 1 234 ? 7.953 -25.578 -13.164 1 97.88 234 PHE A O 1
ATOM 1798 N N . GLY A 1 235 ? 9.719 -26.172 -14.461 1 96.25 235 GLY A N 1
ATOM 1799 C CA . GLY A 1 235 ? 8.914 -27.172 -15.156 1 96.25 235 GLY A CA 1
ATOM 1800 C C . GLY A 1 235 ? 8.359 -28.234 -14.234 1 96.25 235 GLY A C 1
ATOM 1801 O O . GLY A 1 235 ? 7.16 -28.531 -14.266 1 96.25 235 GLY A O 1
ATOM 1802 N N . SER A 1 236 ? 9.234 -28.812 -13.43 1 97.31 236 SER A N 1
ATOM 1803 C CA . SER A 1 236 ? 8.844 -29.859 -12.477 1 97.31 236 SER A CA 1
ATOM 1804 C C . SER A 1 236 ? 7.887 -29.297 -11.422 1 97.31 236 SER A C 1
ATOM 1806 O O . SER A 1 236 ? 6.949 -29.984 -11.016 1 97.31 236 SER A O 1
ATOM 1808 N N . ILE A 1 237 ? 8.07 -28.094 -11.008 1 98.31 237 ILE A N 1
ATOM 1809 C CA . ILE A 1 237 ? 7.234 -27.438 -10 1 98.31 237 ILE A CA 1
ATOM 1810 C C . ILE A 1 237 ? 5.812 -27.281 -10.539 1 98.31 237 ILE A C 1
ATOM 1812 O O . ILE A 1 237 ? 4.844 -27.641 -9.867 1 98.31 237 ILE A O 1
ATOM 1816 N N . LEU A 1 238 ? 5.746 -26.781 -11.75 1 97.69 238 LEU A N 1
ATOM 1817 C CA . LEU A 1 238 ? 4.438 -26.547 -12.352 1 97.69 238 LEU A CA 1
ATOM 1818 C C . LEU A 1 238 ? 3.697 -27.875 -12.562 1 97.69 238 LEU A C 1
ATOM 1820 O O . LEU A 1 238 ? 2.473 -27.922 -12.422 1 97.69 238 LEU A O 1
ATOM 1824 N N . LYS A 1 239 ? 4.434 -28.891 -12.922 1 96.88 239 LYS A N 1
ATOM 1825 C CA . LYS A 1 239 ? 3.826 -30.203 -13.07 1 96.88 239 LYS A CA 1
ATOM 1826 C C . LYS A 1 239 ? 3.223 -30.688 -11.75 1 96.88 239 LYS A C 1
ATOM 1828 O O . LYS A 1 239 ? 2.109 -31.203 -11.727 1 96.88 239 LYS A O 1
ATOM 1833 N N . THR A 1 240 ? 3.934 -30.547 -10.68 1 98.25 240 THR A N 1
ATOM 1834 C CA . THR A 1 240 ? 3.443 -30.922 -9.359 1 98.25 240 THR A CA 1
ATOM 1835 C C . THR A 1 240 ? 2.234 -30.078 -8.969 1 98.25 240 THR A C 1
ATOM 1837 O O . THR A 1 240 ? 1.224 -30.609 -8.508 1 98.25 240 THR A O 1
ATOM 1840 N N . LEU A 1 241 ? 2.281 -28.734 -9.195 1 98.5 241 LEU A N 1
ATOM 1841 C CA . LEU A 1 241 ? 1.208 -27.812 -8.828 1 98.5 241 LEU A CA 1
ATOM 1842 C C . LEU A 1 241 ? -0.07 -28.125 -9.594 1 98.5 241 LEU A C 1
ATOM 1844 O O . LEU A 1 241 ? -1.173 -27.938 -9.078 1 98.5 241 LEU A O 1
ATOM 1848 N N . ALA A 1 242 ? 0.106 -28.625 -10.781 1 97.44 242 ALA A N 1
ATOM 1849 C CA . ALA A 1 242 ? -1.056 -28.969 -11.594 1 97.44 242 ALA A CA 1
ATOM 1850 C C . ALA A 1 242 ? -1.845 -30.125 -10.977 1 97.44 242 ALA A C 1
ATOM 1852 O O . ALA A 1 242 ? -2.994 -30.359 -11.352 1 97.44 242 ALA A O 1
ATOM 1853 N N . GLN A 1 243 ? -1.229 -30.797 -10.008 1 97.56 243 GLN A N 1
ATOM 1854 C CA . GLN A 1 243 ? -1.846 -31.984 -9.438 1 97.56 243 GLN A CA 1
ATOM 1855 C C . GLN A 1 243 ? -2.355 -31.719 -8.023 1 97.56 243 GLN A C 1
ATOM 1857 O O . GLN A 1 243 ? -2.994 -32.562 -7.414 1 97.56 243 GLN A O 1
ATOM 1862 N N . VAL A 1 244 ? -2.113 -30.547 -7.461 1 98.06 244 VAL A N 1
ATOM 1863 C CA . VAL A 1 244 ? -2.576 -30.25 -6.109 1 98.06 244 VAL A CA 1
ATOM 1864 C C . VAL A 1 244 ? -4.086 -30.031 -6.113 1 98.06 244 VAL A C 1
ATOM 1866 O O . VAL A 1 244 ? -4.66 -29.656 -7.141 1 98.06 244 VAL A O 1
ATOM 1869 N N . THR A 1 245 ? -4.703 -30.234 -4.973 1 97.38 245 THR A N 1
ATOM 1870 C CA . THR A 1 245 ? -6.156 -30.109 -4.914 1 97.38 245 THR A CA 1
ATOM 1871 C C . THR A 1 245 ? -6.555 -28.859 -4.129 1 97.38 245 THR A C 1
ATOM 1873 O O . THR A 1 245 ? -7.68 -28.375 -4.25 1 97.38 245 THR A O 1
ATOM 1876 N N . VAL A 1 246 ? -5.688 -28.344 -3.293 1 97.88 246 VAL A N 1
ATOM 1877 C CA . VAL A 1 246 ? -5.965 -27.078 -2.641 1 97.88 246 VAL A CA 1
ATOM 1878 C C . VAL A 1 246 ? -5.996 -25.953 -3.68 1 97.88 246 VAL A C 1
ATOM 1880 O O . VAL A 1 246 ? -5.395 -26.078 -4.75 1 97.88 246 VAL A O 1
ATOM 1883 N N . PRO A 1 247 ? -6.707 -24.828 -3.41 1 98.56 247 PRO A N 1
ATOM 1884 C CA . PRO A 1 247 ? -6.777 -23.734 -4.383 1 98.56 247 PRO A CA 1
ATOM 1885 C C . PRO A 1 247 ? -5.414 -23.109 -4.672 1 98.56 247 PRO A C 1
ATOM 1887 O O . PRO A 1 247 ? -4.574 -23.016 -3.773 1 98.56 247 PRO A O 1
ATOM 1890 N N . ILE A 1 248 ? -5.227 -22.734 -5.914 1 98.88 248 ILE A N 1
ATOM 1891 C CA . ILE A 1 248 ? -4.062 -21.969 -6.348 1 98.88 248 ILE A CA 1
ATOM 1892 C C . ILE A 1 248 ? -4.488 -20.547 -6.738 1 98.88 248 ILE A C 1
ATOM 1894 O O . ILE A 1 248 ? -5.484 -20.375 -7.445 1 98.88 248 ILE A O 1
ATOM 1898 N N . ALA A 1 249 ? -3.824 -19.562 -6.23 1 98.94 249 ALA A N 1
ATOM 1899 C CA . ALA A 1 249 ? -3.965 -18.172 -6.637 1 98.94 249 ALA A CA 1
ATOM 1900 C C . ALA A 1 249 ? -2.771 -17.719 -7.473 1 98.94 249 ALA A C 1
ATOM 1902 O O . ALA A 1 249 ? -1.644 -17.656 -6.977 1 98.94 249 ALA A O 1
ATOM 1903 N N . SER A 1 250 ? -3.021 -17.375 -8.719 1 98.94 250 SER A N 1
ATOM 1904 C CA . SER A 1 250 ? -1.938 -16.938 -9.594 1 98.94 250 SER A CA 1
ATOM 1905 C C . SER A 1 250 ? -1.854 -15.422 -9.656 1 98.94 250 SER A C 1
ATOM 1907 O O . SER A 1 250 ? -2.867 -14.742 -9.852 1 98.94 250 SER A O 1
ATOM 1909 N N . ILE A 1 251 ? -0.662 -14.922 -9.523 1 98.81 251 ILE A N 1
ATOM 1910 C CA . ILE A 1 251 ? -0.395 -13.492 -9.602 1 98.81 251 ILE A CA 1
ATOM 1911 C C . ILE A 1 251 ? -0.104 -13.094 -11.047 1 98.81 251 ILE A C 1
ATOM 1913 O O . ILE A 1 251 ? 0.764 -13.688 -11.695 1 98.81 251 ILE A O 1
ATOM 1917 N N . ASP A 1 252 ? -0.781 -12.117 -11.57 1 97.88 252 ASP A N 1
ATOM 1918 C CA . ASP A 1 252 ? -0.598 -11.477 -12.867 1 97.88 252 ASP A CA 1
ATOM 1919 C C . ASP A 1 252 ? -1.104 -12.375 -14 1 97.88 252 ASP A C 1
ATOM 1921 O O . ASP A 1 252 ? -2.027 -12 -14.727 1 97.88 252 ASP A O 1
ATOM 1925 N N . ILE A 1 253 ? -0.441 -13.531 -14.164 1 96 253 ILE A N 1
ATOM 1926 C CA . ILE A 1 253 ? -0.779 -14.57 -15.133 1 96 253 ILE A CA 1
ATOM 1927 C C . ILE A 1 253 ? -0.49 -15.945 -14.547 1 96 253 ILE A C 1
ATOM 1929 O O . ILE A 1 253 ? 0.5 -16.125 -13.836 1 96 253 ILE A O 1
ATOM 1933 N N . PRO A 1 254 ? -1.403 -16.922 -14.844 1 97.5 254 PRO A N 1
ATOM 1934 C CA . PRO A 1 254 ? -0.997 -18.266 -14.422 1 97.5 254 PRO A CA 1
ATOM 1935 C C . PRO A 1 254 ? 0.33 -18.703 -15.039 1 97.5 254 PRO A C 1
ATOM 1937 O O . PRO A 1 254 ? 0.491 -18.656 -16.266 1 97.5 254 PRO A O 1
ATOM 1940 N N . SER A 1 255 ? 1.234 -19.109 -14.211 1 97.94 255 SER A N 1
ATOM 1941 C CA . SER A 1 255 ? 2.572 -19.453 -14.68 1 97.94 255 SER A CA 1
ATOM 1942 C C . SER A 1 255 ? 2.525 -20.547 -15.75 1 97.94 255 SER A C 1
ATOM 1944 O O . SER A 1 255 ? 1.837 -21.547 -15.578 1 97.94 255 SER A O 1
ATOM 1946 N N . GLY A 1 256 ? 3.271 -20.281 -16.875 1 94.19 256 GLY A N 1
ATOM 1947 C CA . GLY A 1 256 ? 3.344 -21.234 -17.969 1 94.19 256 GLY A CA 1
ATOM 1948 C C . GLY A 1 256 ? 2.348 -20.938 -19.078 1 94.19 256 GLY A C 1
ATOM 1949 O O . GLY A 1 256 ? 2.447 -21.5 -20.172 1 94.19 256 GLY A O 1
ATOM 1950 N N . TRP A 1 257 ? 1.356 -20.016 -18.734 1 94.88 257 TRP A N 1
ATOM 1951 C CA . TRP A 1 257 ? 0.411 -19.625 -19.781 1 94.88 257 TRP A CA 1
ATOM 1952 C C . TRP A 1 257 ? 1.081 -18.734 -20.812 1 94.88 257 TRP A C 1
ATOM 1954 O O . TRP A 1 257 ? 1.963 -17.938 -20.484 1 94.88 257 TRP A O 1
ATOM 1964 N N . ASP A 1 258 ? 0.643 -18.953 -22.047 1 93.12 258 ASP A N 1
ATOM 1965 C CA . ASP A 1 258 ? 0.855 -17.875 -23 1 93.12 258 ASP A CA 1
ATOM 1966 C C . ASP A 1 258 ? 0.072 -16.625 -22.594 1 93.12 258 ASP A C 1
ATOM 1968 O O . ASP A 1 258 ? -1.109 -16.719 -22.266 1 93.12 258 ASP A O 1
ATOM 1972 N N . VAL A 1 259 ? 0.623 -15.516 -22.641 1 92.94 259 VAL A N 1
ATOM 1973 C CA . VAL A 1 259 ? 0.065 -14.289 -22.094 1 92.94 259 VAL A CA 1
ATOM 1974 C C . VAL A 1 259 ? -1.173 -13.883 -22.891 1 92.94 259 VAL A C 1
ATOM 1976 O O . VAL A 1 259 ? -2.025 -13.141 -22.391 1 92.94 259 VAL A O 1
ATOM 1979 N N . GLU A 1 260 ? -1.251 -14.32 -24.062 1 91.06 260 GLU A N 1
ATOM 1980 C CA . GLU A 1 260 ? -2.383 -13.945 -24.906 1 91.06 260 GLU A CA 1
ATOM 1981 C C . GLU A 1 260 ? -3.322 -15.133 -25.125 1 91.06 260 GLU A C 1
ATOM 1983 O O . GLU A 1 260 ? -4.535 -15.016 -24.938 1 91.06 260 GLU A O 1
ATOM 1988 N N . LYS A 1 261 ? -2.779 -16.297 -25.359 1 90.44 261 LYS A N 1
ATOM 1989 C CA . LYS A 1 261 ? -3.584 -17.422 -25.828 1 90.44 261 LYS A CA 1
ATOM 1990 C C . LYS A 1 261 ? -3.963 -18.344 -24.656 1 90.44 261 LYS A C 1
ATOM 1992 O O . LYS A 1 261 ? -4.785 -19.25 -24.828 1 90.44 261 LYS A O 1
ATOM 1997 N N . GLY A 1 262 ? -3.434 -18.062 -23.516 1 90.06 262 GLY A N 1
ATOM 1998 C CA . GLY A 1 262 ? -3.674 -18.984 -22.406 1 90.06 262 GLY A CA 1
ATOM 1999 C C . GLY A 1 262 ? -3.021 -20.328 -22.609 1 90.06 262 GLY A C 1
ATOM 2000 O O . GLY A 1 262 ? -2.031 -20.453 -23.328 1 90.06 262 GLY A O 1
ATOM 2001 N N . HIS A 1 263 ? -3.34 -21.266 -21.703 1 85.69 263 HIS A N 1
ATOM 2002 C CA . HIS A 1 263 ? -2.84 -22.641 -21.766 1 85.69 263 HIS A CA 1
ATOM 2003 C C . HIS A 1 263 ? -3.838 -23.625 -21.172 1 85.69 263 HIS A C 1
ATOM 2005 O O . HIS A 1 263 ? -3.74 -23.969 -19.984 1 85.69 263 HIS A O 1
ATOM 2011 N N . PRO A 1 264 ? -4.672 -24.141 -21.953 1 79.06 264 PRO A N 1
ATOM 2012 C CA . PRO A 1 264 ? -5.723 -25.016 -21.438 1 79.06 264 PRO A CA 1
ATOM 2013 C C . PRO A 1 264 ? -5.164 -26.219 -20.656 1 79.06 264 PRO A C 1
ATOM 2015 O O . PRO A 1 264 ? -5.812 -26.719 -19.734 1 79.06 264 PRO A O 1
ATOM 2018 N N . ASP A 1 265 ? -3.971 -26.641 -21.031 1 85.25 265 ASP A N 1
ATOM 2019 C CA . ASP A 1 265 ? -3.406 -27.812 -20.375 1 85.25 265 ASP A CA 1
ATOM 2020 C C . ASP A 1 265 ? -2.432 -27.422 -19.266 1 85.25 265 ASP A C 1
ATOM 2022 O O . ASP A 1 265 ? -1.725 -28.266 -18.719 1 85.25 265 ASP A O 1
ATOM 2026 N N . GLY A 1 266 ? -2.383 -26.156 -19.031 1 91.12 266 GLY A N 1
ATOM 2027 C CA . GLY A 1 266 ? -1.475 -25.656 -18 1 91.12 266 GLY A CA 1
ATOM 2028 C C . GLY A 1 266 ? -2.123 -25.547 -16.641 1 91.12 266 GLY A C 1
ATOM 2029 O O . GLY A 1 266 ? -3.105 -26.234 -16.359 1 91.12 266 GLY A O 1
ATOM 2030 N N . LEU A 1 267 ? -1.497 -24.875 -15.781 1 95.88 267 LEU A N 1
ATOM 2031 C CA . LEU A 1 267 ? -2.006 -24.609 -14.438 1 95.88 267 LEU A CA 1
ATOM 2032 C C . LEU A 1 267 ? -3.424 -24.047 -14.5 1 95.88 267 LEU A C 1
ATOM 2034 O O . LEU A 1 267 ? -3.713 -23.172 -15.32 1 95.88 267 LEU A O 1
ATOM 2038 N N . GLN A 1 268 ? -4.312 -24.625 -13.82 1 96.69 268 GLN A N 1
ATOM 2039 C CA . GLN A 1 268 ? -5.684 -24.125 -13.727 1 96.69 268 GLN A CA 1
ATOM 2040 C C . GLN A 1 268 ? -5.973 -23.562 -12.336 1 96.69 268 GLN A C 1
ATOM 2042 O O . GLN A 1 268 ? -6.598 -24.234 -11.508 1 96.69 268 GLN A O 1
ATOM 2047 N N . PRO A 1 269 ? -5.605 -22.297 -12.086 1 98.31 269 PRO A N 1
ATOM 2048 C CA . PRO A 1 269 ? -5.766 -21.734 -10.742 1 98.31 269 PRO A CA 1
ATOM 2049 C C . PRO A 1 269 ? -7.227 -21.469 -10.391 1 98.31 269 PRO A C 1
ATOM 2051 O O . PRO A 1 269 ? -8.055 -21.25 -11.273 1 98.31 269 PRO A O 1
ATOM 2054 N N . ASP A 1 270 ? -7.508 -21.531 -9.117 1 98.56 270 ASP A N 1
ATOM 2055 C CA . ASP A 1 270 ? -8.82 -21.188 -8.586 1 98.56 270 ASP A CA 1
ATOM 2056 C C . ASP A 1 270 ? -9.016 -19.672 -8.562 1 98.56 270 ASP A C 1
ATOM 2058 O O . ASP A 1 270 ? -10.141 -19.188 -8.648 1 98.56 270 ASP A O 1
ATOM 2062 N N . MET A 1 271 ? -7.922 -18.969 -8.492 1 98.75 271 MET A N 1
ATOM 2063 C CA . MET A 1 271 ? -7.941 -17.5 -8.43 1 98.75 271 MET A CA 1
ATOM 2064 C C . MET A 1 271 ? -6.871 -16.906 -9.336 1 98.75 271 MET A C 1
ATOM 2066 O O . MET A 1 271 ? -5.758 -17.422 -9.414 1 98.75 271 MET A O 1
ATOM 2070 N N . LEU A 1 272 ? -7.25 -15.828 -10.023 1 98.56 272 LEU A N 1
ATOM 2071 C CA . LEU A 1 272 ? -6.328 -15 -10.789 1 98.56 272 LEU A CA 1
ATOM 2072 C C . LEU A 1 272 ? -6.352 -13.555 -10.297 1 98.56 272 LEU A C 1
ATOM 2074 O O . LEU A 1 272 ? -7.426 -12.984 -10.094 1 98.56 272 LEU A O 1
ATOM 2078 N N . ILE A 1 273 ? -5.223 -13.023 -10.008 1 98.69 273 ILE A N 1
ATOM 2079 C CA . ILE A 1 273 ? -5.105 -11.609 -9.672 1 98.69 273 ILE A CA 1
ATOM 2080 C C . ILE A 1 273 ? -4.348 -10.875 -10.781 1 98.69 273 ILE A C 1
ATOM 2082 O O . ILE A 1 273 ? -3.117 -10.945 -10.844 1 98.69 273 ILE A O 1
ATOM 2086 N N . SER A 1 274 ? -5.09 -10.234 -11.578 1 97.75 274 SER A N 1
ATOM 2087 C CA . SER A 1 274 ? -4.461 -9.414 -12.609 1 97.75 274 SER A CA 1
ATOM 2088 C C . SER A 1 274 ? -3.877 -8.133 -12.016 1 97.75 274 SER A C 1
ATOM 2090 O O . SER A 1 274 ? -4.477 -7.523 -11.133 1 97.75 274 SER A O 1
ATOM 2092 N N . LEU A 1 275 ? -2.738 -7.77 -12.484 1 97.56 275 LEU A N 1
ATOM 2093 C CA . LEU A 1 275 ? -2.09 -6.543 -12.039 1 97.56 275 LEU A CA 1
ATOM 2094 C C . LEU A 1 275 ? -2.023 -5.52 -13.164 1 97.56 275 LEU A C 1
ATOM 2096 O O . LEU A 1 275 ? -1.772 -5.875 -14.32 1 97.56 275 LEU A O 1
ATOM 2100 N N . THR A 1 276 ? -2.174 -4.25 -12.828 1 95.44 276 THR A N 1
ATOM 2101 C CA . THR A 1 276 ? -2.248 -3.148 -13.789 1 95.44 276 THR A CA 1
ATOM 2102 C C . THR A 1 276 ? -3.51 -3.254 -14.633 1 95.44 276 THR A C 1
ATOM 2104 O O . THR A 1 276 ? -4.398 -2.404 -14.547 1 95.44 276 THR A O 1
ATOM 2107 N N . ALA A 1 277 ? -3.656 -4.328 -15.328 1 94.5 277 ALA A N 1
ATOM 2108 C CA . ALA A 1 277 ? -4.797 -4.691 -16.156 1 94.5 277 ALA A CA 1
ATOM 2109 C C . ALA A 1 277 ? -4.793 -6.184 -16.484 1 94.5 277 ALA A C 1
ATOM 2111 O O . ALA A 1 277 ? -3.736 -6.816 -16.5 1 94.5 277 ALA A O 1
ATOM 2112 N N . PRO A 1 278 ? -5.988 -6.75 -16.688 1 94.75 278 PRO A N 1
ATOM 2113 C CA . PRO A 1 278 ? -5.988 -8.141 -17.156 1 94.75 278 PRO A CA 1
ATOM 2114 C C . PRO A 1 278 ? -5.277 -8.305 -18.5 1 94.75 278 PRO A C 1
ATOM 2116 O O . PRO A 1 278 ? -5.426 -7.465 -19.391 1 94.75 278 PRO A O 1
ATOM 2119 N N . LYS A 1 279 ? -4.418 -9.336 -18.562 1 94.62 279 LYS A N 1
ATOM 2120 C CA . LYS A 1 279 ? -3.838 -9.711 -19.859 1 94.62 279 LYS A CA 1
ATOM 2121 C C . LYS A 1 279 ? -4.828 -10.516 -20.688 1 94.62 279 LYS A C 1
ATOM 2123 O O . LYS A 1 279 ? -5.793 -11.062 -20.156 1 94.62 279 LYS A O 1
ATOM 2128 N N . ALA A 1 280 ? -4.551 -10.602 -21.969 1 92.56 280 ALA A N 1
ATOM 2129 C CA . ALA A 1 280 ? -5.484 -11.234 -22.906 1 92.56 280 ALA A CA 1
ATOM 2130 C C . ALA A 1 280 ? -5.785 -12.672 -22.484 1 92.56 280 ALA A C 1
ATOM 2132 O O . ALA A 1 280 ? -6.902 -13.156 -22.672 1 92.56 280 ALA A O 1
ATOM 2133 N N . ALA A 1 281 ? -4.855 -13.32 -21.906 1 93.5 281 ALA A N 1
ATOM 2134 C CA . ALA A 1 281 ? -5.016 -14.719 -21.516 1 93.5 281 ALA A CA 1
ATOM 2135 C C . ALA A 1 281 ? -6.102 -14.867 -20.453 1 93.5 281 ALA A C 1
ATOM 2137 O O . ALA A 1 281 ? -6.648 -15.953 -20.266 1 93.5 281 ALA A O 1
ATOM 2138 N N . ALA A 1 282 ? -6.422 -13.805 -19.75 1 93.75 282 ALA A N 1
ATOM 2139 C CA . ALA A 1 282 ? -7.41 -13.844 -18.672 1 93.75 282 ALA A CA 1
ATOM 2140 C C . ALA A 1 282 ? -8.773 -14.273 -19.203 1 93.75 282 ALA A C 1
ATOM 2142 O O . ALA A 1 282 ? -9.617 -14.766 -18.438 1 93.75 282 ALA A O 1
ATOM 2143 N N . ARG A 1 283 ? -8.984 -14.109 -20.453 1 91.12 283 ARG A N 1
ATOM 2144 C CA . ARG A 1 283 ? -10.25 -14.508 -21.047 1 91.12 283 ARG A CA 1
ATOM 2145 C C . ARG A 1 283 ? -10.453 -16.016 -20.953 1 91.12 283 ARG A C 1
ATOM 2147 O O . ARG A 1 283 ? -11.578 -16.5 -21.062 1 91.12 283 ARG A O 1
ATOM 2154 N N . HIS A 1 284 ? -9.367 -16.75 -20.797 1 91.69 284 HIS A N 1
ATOM 2155 C CA . HIS A 1 284 ? -9.414 -18.203 -20.75 1 91.69 284 HIS A CA 1
ATOM 2156 C C . HIS A 1 284 ? -9.484 -18.703 -19.297 1 91.69 284 HIS A C 1
ATOM 2158 O O . HIS A 1 284 ? -9.562 -19.906 -19.062 1 91.69 284 HIS A O 1
ATOM 2164 N N . PHE A 1 285 ? -9.398 -17.797 -18.406 1 94.25 285 PHE A N 1
ATOM 2165 C CA . PHE A 1 285 ? -9.453 -18.141 -17 1 94.25 285 PHE A CA 1
ATOM 2166 C C . PHE A 1 285 ? -10.836 -18.672 -16.625 1 94.25 285 PHE A C 1
ATOM 2168 O O . PHE A 1 285 ? -11.852 -18.062 -16.953 1 94.25 285 PHE A O 1
ATOM 2175 N N . THR A 1 286 ? -10.875 -19.797 -15.922 1 93.88 286 THR A N 1
ATOM 2176 C CA . THR A 1 286 ? -12.164 -20.391 -15.609 1 93.88 286 THR A CA 1
ATOM 2177 C C . THR A 1 286 ? -12.297 -20.641 -14.109 1 93.88 286 THR A C 1
ATOM 2179 O O . THR A 1 286 ? -13.227 -21.328 -13.664 1 93.88 286 THR A O 1
ATOM 2182 N N . GLY A 1 287 ? -11.367 -20.141 -13.297 1 96.5 287 GLY A N 1
ATOM 2183 C CA . GLY A 1 287 ? -11.438 -20.312 -11.859 1 96.5 287 GLY A CA 1
ATOM 2184 C C . GLY A 1 287 ? -12.531 -19.484 -11.211 1 96.5 287 GLY A C 1
ATOM 2185 O O . GLY A 1 287 ? -13.281 -18.797 -11.898 1 96.5 287 GLY A O 1
ATOM 2186 N N . ARG A 1 288 ? -12.625 -19.531 -9.961 1 97.06 288 ARG A N 1
ATOM 2187 C CA . ARG A 1 288 ? -13.75 -18.984 -9.211 1 97.06 288 ARG A CA 1
ATOM 2188 C C . ARG A 1 288 ? -13.586 -17.484 -8.992 1 97.06 288 ARG A C 1
ATOM 2190 O O . ARG A 1 288 ? -14.57 -16.75 -8.977 1 97.06 288 ARG A O 1
ATOM 2197 N N . TYR A 1 289 ? -12.305 -17.016 -8.758 1 97.94 289 TYR A N 1
ATOM 2198 C CA . TYR A 1 289 ? -12.094 -15.633 -8.359 1 97.94 289 TYR A CA 1
ATOM 2199 C C . TYR A 1 289 ? -11.109 -14.945 -9.305 1 97.94 289 TYR A C 1
ATOM 2201 O O . TYR A 1 289 ? -10.016 -15.453 -9.555 1 97.94 289 TYR A O 1
ATOM 2209 N N . HIS A 1 290 ? -11.531 -13.805 -9.836 1 97.62 290 HIS A N 1
ATOM 2210 C CA . HIS A 1 290 ? -10.664 -12.945 -10.625 1 97.62 290 HIS A CA 1
ATOM 2211 C C . HIS A 1 290 ? -10.648 -11.523 -10.078 1 97.62 290 HIS A C 1
ATOM 2213 O O . HIS A 1 290 ? -11.703 -10.883 -9.969 1 97.62 290 HIS A O 1
ATOM 2219 N N . PHE A 1 291 ? -9.523 -11.07 -9.688 1 98 291 PHE A N 1
ATOM 2220 C CA . PHE A 1 291 ? -9.375 -9.719 -9.148 1 98 291 PHE A CA 1
ATOM 2221 C C . PHE A 1 291 ? -8.43 -8.898 -10.016 1 98 291 PHE A C 1
ATOM 2223 O O . PHE A 1 291 ? -7.547 -9.445 -10.68 1 98 291 PHE A O 1
ATOM 2230 N N . LEU A 1 292 ? -8.68 -7.656 -10.023 1 97.38 292 LEU A N 1
ATOM 2231 C CA . LEU A 1 292 ? -7.715 -6.656 -10.461 1 97.38 292 LEU A CA 1
ATOM 2232 C C . LEU A 1 292 ? -7.074 -5.957 -9.266 1 97.38 292 LEU A C 1
ATOM 2234 O O . LEU A 1 292 ? -7.777 -5.465 -8.383 1 97.38 292 LEU A O 1
ATOM 2238 N N . GLY A 1 293 ? -5.762 -5.992 -9.211 1 97.5 293 GLY A N 1
ATOM 2239 C CA . GLY A 1 293 ? -5.059 -5.387 -8.094 1 97.5 293 GLY A CA 1
ATOM 2240 C C . GLY A 1 293 ? -4.098 -4.293 -8.516 1 97.5 293 GLY A C 1
ATOM 2241 O O . GLY A 1 293 ? -3.807 -4.137 -9.703 1 97.5 293 GLY A O 1
ATOM 2242 N N . GLY A 1 294 ? -3.551 -3.561 -7.469 1 96.38 294 GLY A N 1
ATOM 2243 C CA . GLY A 1 294 ? -2.561 -2.518 -7.68 1 96.38 294 GLY A CA 1
ATOM 2244 C C . GLY A 1 294 ? -3.111 -1.12 -7.469 1 96.38 294 GLY A C 1
ATOM 2245 O O . GLY A 1 294 ? -2.762 -0.45 -6.496 1 96.38 294 GLY A O 1
ATOM 2246 N N . ARG A 1 295 ? -3.996 -0.706 -8.25 1 97.12 295 ARG A N 1
ATOM 2247 C CA . ARG A 1 295 ? -4.605 0.621 -8.273 1 97.12 295 ARG A CA 1
ATOM 2248 C C . ARG A 1 295 ? -3.543 1.711 -8.352 1 97.12 295 ARG A C 1
ATOM 2250 O O . ARG A 1 295 ? -3.525 2.629 -7.531 1 97.12 295 ARG A O 1
ATOM 2257 N N . PHE A 1 296 ? -2.715 1.679 -9.305 1 97.44 296 PHE A N 1
ATOM 2258 C CA . PHE A 1 296 ? -1.634 2.652 -9.398 1 97.44 296 PHE A CA 1
ATOM 2259 C C . PHE A 1 296 ? -1.532 3.213 -10.812 1 97.44 296 PHE A C 1
ATOM 2261 O O . PHE A 1 296 ? -0.554 3.883 -11.156 1 97.44 296 PHE A O 1
ATOM 2268 N N . VAL A 1 297 ? -2.51 2.93 -11.664 1 96.75 297 VAL A N 1
ATOM 2269 C CA . VAL A 1 297 ? -2.461 3.4 -13.047 1 96.75 297 VAL A CA 1
ATOM 2270 C C . VAL A 1 297 ? -2.971 4.836 -13.117 1 96.75 297 VAL A C 1
ATOM 2272 O O . VAL A 1 297 ? -4.148 5.098 -12.867 1 96.75 297 VAL A O 1
ATOM 2275 N N . PRO A 1 298 ? -2.098 5.754 -13.516 1 97.12 298 PRO A N 1
ATOM 2276 C CA . PRO A 1 298 ? -2.574 7.129 -13.695 1 97.12 298 PRO A CA 1
ATOM 2277 C C . PRO A 1 298 ? -3.645 7.242 -14.781 1 97.12 298 PRO A C 1
ATOM 2279 O O . PRO A 1 298 ? -3.6 6.516 -15.773 1 97.12 298 PRO A O 1
ATOM 2282 N N . ALA A 1 299 ? -4.484 8.227 -14.648 1 95.81 299 ALA A N 1
ATOM 2283 C CA . ALA A 1 299 ? -5.598 8.406 -15.578 1 95.81 299 ALA A CA 1
ATOM 2284 C C . ALA A 1 299 ? -5.098 8.633 -17 1 95.81 299 ALA A C 1
ATOM 2286 O O . ALA A 1 299 ? -5.652 8.086 -17.953 1 95.81 299 ALA A O 1
ATOM 2287 N N . ALA A 1 300 ? -4.105 9.422 -17.141 1 96.5 300 ALA A N 1
ATOM 2288 C CA . ALA A 1 300 ? -3.574 9.727 -18.469 1 96.5 300 ALA A CA 1
ATOM 2289 C C . ALA A 1 300 ? -3.018 8.477 -19.141 1 96.5 300 ALA A C 1
ATOM 2291 O O . ALA A 1 300 ? -3.166 8.297 -20.344 1 96.5 300 ALA A O 1
ATOM 2292 N N . LEU A 1 301 ? -2.365 7.633 -18.375 1 96.44 301 LEU A N 1
ATOM 2293 C CA . LEU A 1 301 ? -1.823 6.383 -18.891 1 96.44 301 LEU A CA 1
ATOM 2294 C C . LEU A 1 301 ? -2.943 5.441 -19.328 1 96.44 301 LEU A C 1
ATOM 2296 O O . LEU A 1 301 ? -2.842 4.781 -20.359 1 96.44 301 LEU A O 1
ATOM 2300 N N . GLU A 1 302 ? -3.971 5.359 -18.531 1 94.56 302 GLU A N 1
ATOM 2301 C CA . GLU A 1 302 ? -5.145 4.555 -18.859 1 94.56 302 GLU A CA 1
ATOM 2302 C C . GLU A 1 302 ? -5.758 5 -20.188 1 94.56 302 GLU A C 1
ATOM 2304 O O . GLU A 1 302 ? -6.09 4.168 -21.031 1 94.56 302 GLU A O 1
ATOM 2309 N N . ARG A 1 303 ? -5.871 6.328 -20.344 1 94.19 303 ARG A N 1
ATOM 2310 C CA . ARG A 1 303 ? -6.445 6.875 -21.562 1 94.19 303 ARG A CA 1
ATOM 2311 C C . ARG A 1 303 ? -5.555 6.582 -22.766 1 94.19 303 ARG A C 1
ATOM 2313 O O . ARG A 1 303 ? -6.043 6.164 -23.828 1 94.19 303 ARG A O 1
ATOM 2320 N N . LYS A 1 304 ? -4.305 6.762 -22.609 1 94.62 304 LYS A N 1
ATOM 2321 C CA . LYS A 1 304 ? -3.346 6.566 -23.703 1 94.62 304 LYS A CA 1
ATOM 2322 C C . LYS A 1 304 ? -3.414 5.145 -24.25 1 94.62 304 LYS A C 1
ATOM 2324 O O . LYS A 1 304 ? -3.34 4.938 -25.453 1 94.62 304 LYS A O 1
ATOM 2329 N N . HIS A 1 305 ? -3.605 4.191 -23.359 1 93.81 305 HIS A N 1
ATOM 2330 C CA . HIS A 1 305 ? -3.551 2.795 -23.781 1 93.81 305 HIS A CA 1
ATOM 2331 C C . HIS A 1 305 ? -4.949 2.205 -23.906 1 93.81 305 HIS A C 1
ATOM 2333 O O . HIS A 1 305 ? -5.102 1.008 -24.172 1 93.81 305 HIS A O 1
ATOM 2339 N N . GLY A 1 306 ? -5.977 3.029 -23.656 1 91.56 306 GLY A N 1
ATOM 2340 C CA . GLY A 1 306 ? -7.348 2.562 -23.797 1 91.56 306 GLY A CA 1
ATOM 2341 C C . GLY A 1 306 ? -7.672 1.393 -22.875 1 91.56 306 GLY A C 1
ATOM 2342 O O . GLY A 1 306 ? -8.328 0.438 -23.297 1 91.56 306 GLY A O 1
ATOM 2343 N N . LEU A 1 307 ? -7.223 1.445 -21.625 1 91.12 307 LEU A N 1
ATOM 2344 C CA . LEU A 1 307 ? -7.383 0.307 -20.734 1 91.12 307 LEU A CA 1
ATOM 2345 C C . LEU A 1 307 ? -8.828 0.188 -20.25 1 91.12 307 LEU A C 1
ATOM 2347 O O . LEU A 1 307 ? -9.297 -0.913 -19.953 1 91.12 307 LEU A O 1
ATOM 2351 N N . ASN A 1 308 ? -9.539 1.318 -20.094 1 88.5 308 ASN A N 1
ATOM 2352 C CA . ASN A 1 308 ? -10.93 1.346 -19.656 1 88.5 308 ASN A CA 1
ATOM 2353 C C . ASN A 1 308 ? -11.148 0.488 -18.406 1 88.5 308 ASN A C 1
ATOM 2355 O O . ASN A 1 308 ? -12.039 -0.364 -18.391 1 88.5 308 ASN A O 1
ATOM 2359 N N . LEU A 1 309 ? -10.352 0.693 -17.406 1 91.06 309 LEU A N 1
ATOM 2360 C CA . LEU A 1 309 ? -10.438 -0.085 -16.188 1 91.06 309 LEU A CA 1
ATOM 2361 C C . LEU A 1 309 ? -11.68 0.298 -15.383 1 91.06 309 LEU A C 1
ATOM 2363 O O . LEU A 1 309 ? -12.031 1.476 -15.305 1 91.06 309 LEU A O 1
ATOM 2367 N N . PRO A 1 310 ? -12.305 -0.738 -14.789 1 89.56 310 PRO A N 1
ATOM 2368 C CA . PRO A 1 310 ? -13.383 -0.383 -13.867 1 89.56 310 PRO A CA 1
ATOM 2369 C C . PRO A 1 310 ? -12.891 0.396 -12.648 1 89.56 310 PRO A C 1
ATOM 2371 O O . PRO A 1 310 ? -11.727 0.272 -12.266 1 89.56 310 PRO A O 1
ATOM 2374 N N . ALA A 1 311 ? -13.805 1.16 -12.109 1 90.25 311 ALA A N 1
ATOM 2375 C CA . ALA A 1 311 ? -13.445 1.957 -10.945 1 90.25 311 ALA A CA 1
ATOM 2376 C C . ALA A 1 311 ? -13.242 1.071 -9.719 1 90.25 311 ALA A C 1
ATOM 2378 O O . ALA A 1 311 ? -14.062 0.191 -9.438 1 90.25 311 ALA A O 1
ATOM 2379 N N . TYR A 1 312 ? -12.195 1.255 -9.039 1 94.75 312 TYR A N 1
ATOM 2380 C CA . TYR A 1 312 ? -12 0.597 -7.75 1 94.75 312 TYR A CA 1
ATOM 2381 C C . TYR A 1 312 ? -12.984 1.116 -6.715 1 94.75 312 TYR A C 1
ATOM 2383 O O . TYR A 1 312 ? -13.266 2.316 -6.66 1 94.75 312 TYR A O 1
ATOM 2391 N N . PRO A 1 313 ? -13.492 0.262 -5.898 1 92.5 313 PRO A N 1
ATOM 2392 C CA . PRO A 1 313 ? -14.438 0.723 -4.875 1 92.5 313 PRO A CA 1
ATOM 2393 C C . PRO A 1 313 ? -13.742 1.453 -3.727 1 92.5 313 PRO A C 1
ATOM 2395 O O . PRO A 1 313 ? -12.773 0.942 -3.158 1 92.5 313 PRO A O 1
ATOM 2398 N N . GLY A 1 314 ? -14.258 2.613 -3.389 1 94.56 314 GLY A N 1
ATOM 2399 C CA . GLY A 1 314 ? -13.75 3.34 -2.234 1 94.56 314 GLY A CA 1
ATOM 2400 C C . GLY A 1 314 ? -12.242 3.506 -2.252 1 94.56 314 GLY A C 1
ATOM 2401 O O . GLY A 1 314 ? -11.68 4.031 -3.215 1 94.56 314 GLY A O 1
ATOM 2402 N N . THR A 1 315 ? -11.625 2.947 -1.153 1 98 315 THR A N 1
ATOM 2403 C CA . THR A 1 315 ? -10.172 3.047 -1.047 1 98 315 THR A CA 1
ATOM 2404 C C . THR A 1 315 ? -9.516 1.69 -1.287 1 98 315 THR A C 1
ATOM 2406 O O . THR A 1 315 ? -8.328 1.509 -1.004 1 98 315 THR A O 1
ATOM 2409 N N . ASP A 1 316 ? -10.281 0.785 -1.851 1 97.19 316 ASP A N 1
ATOM 2410 C CA . ASP A 1 316 ? -9.781 -0.572 -2.047 1 97.19 316 ASP A CA 1
ATOM 2411 C C . ASP A 1 316 ? -8.656 -0.598 -3.08 1 97.19 316 ASP A C 1
ATOM 2413 O O . ASP A 1 316 ? -8.727 0.095 -4.098 1 97.19 316 ASP A O 1
ATOM 2417 N N . CYS A 1 317 ? -7.707 -1.443 -2.76 1 98.5 317 CYS A N 1
ATOM 2418 C CA . CYS A 1 317 ? -6.625 -1.61 -3.723 1 98.5 317 CYS A CA 1
ATOM 2419 C C . CYS A 1 317 ? -6.906 -2.779 -4.66 1 98.5 317 CYS A C 1
ATOM 2421 O O . CYS A 1 317 ? -6.035 -3.18 -5.438 1 98.5 317 CYS A O 1
ATOM 2423 N N . ILE A 1 318 ? -8.094 -3.387 -4.562 1 98.06 318 ILE A N 1
ATOM 2424 C CA . ILE A 1 318 ? -8.492 -4.488 -5.43 1 98.06 318 ILE A CA 1
ATOM 2425 C C . ILE A 1 318 ? -9.914 -4.266 -5.926 1 98.06 318 ILE A C 1
ATOM 2427 O O . ILE A 1 318 ? -10.688 -3.535 -5.305 1 98.06 318 ILE A O 1
ATOM 2431 N N . LEU A 1 319 ? -10.125 -4.84 -7.055 1 96.19 319 LEU A N 1
ATOM 2432 C CA . LEU A 1 319 ? -11.453 -4.918 -7.656 1 96.19 319 LEU A CA 1
ATOM 2433 C C . LEU A 1 319 ? -11.758 -6.336 -8.125 1 96.19 319 LEU A C 1
ATOM 2435 O O . LEU A 1 319 ? -10.938 -6.957 -8.805 1 96.19 319 LEU A O 1
ATOM 2439 N N . GLN A 1 320 ? -12.891 -6.895 -7.648 1 94.5 320 GLN A N 1
ATOM 2440 C CA . GLN A 1 320 ? -13.25 -8.234 -8.094 1 94.5 320 GLN A CA 1
ATOM 2441 C C . GLN A 1 320 ? -13.891 -8.195 -9.477 1 94.5 320 GLN A C 1
ATOM 2443 O O . GLN A 1 320 ? -14.859 -7.469 -9.703 1 94.5 320 GLN A O 1
ATOM 2448 N N . LEU A 1 321 ? -13.367 -8.93 -10.312 1 92.88 321 LEU A N 1
ATOM 2449 C CA . LEU A 1 321 ? -13.844 -8.953 -11.688 1 92.88 321 LEU A CA 1
ATOM 2450 C C . LEU A 1 321 ? -14.805 -10.125 -11.898 1 92.88 321 LEU A C 1
ATOM 2452 O O . LEU A 1 321 ? -15.688 -10.055 -12.758 1 92.88 321 LEU A O 1
ATOM 2456 N N . VAL A 1 322 ? -14.5 -11.227 -11.312 1 85.94 322 VAL A N 1
ATOM 2457 C CA . VAL A 1 322 ? -15.359 -12.406 -11.367 1 85.94 322 VAL A CA 1
ATOM 2458 C C . VAL A 1 322 ? -15.508 -13 -9.969 1 85.94 322 VAL A C 1
ATOM 2460 O O . VAL A 1 322 ? -14.555 -13.031 -9.195 1 85.94 322 VAL A O 1
ATOM 2463 N N . MET B 1 1 ? -49.812 -5.297 28.359 1 19 1 MET B N 1
ATOM 2464 C CA . MET B 1 1 ? -48.5 -5.848 28.781 1 19 1 MET B CA 1
ATOM 2465 C C . MET B 1 1 ? -47.75 -6.41 27.578 1 19 1 MET B C 1
ATOM 2467 O O . MET B 1 1 ? -47.906 -7.582 27.234 1 19 1 MET B O 1
ATOM 2471 N N . ASN B 1 2 ? -47.75 -5.711 26.531 1 20.91 2 ASN B N 1
ATOM 2472 C CA . ASN B 1 2 ? -47.562 -6.031 25.125 1 20.91 2 ASN B CA 1
ATOM 2473 C C . ASN B 1 2 ? -46.156 -6.539 24.844 1 20.91 2 ASN B C 1
ATOM 2475 O O . ASN B 1 2 ? -45.156 -5.879 25.188 1 20.91 2 ASN B O 1
ATOM 2479 N N . SER B 1 3 ? -46.031 -7.883 24.938 1 20.38 3 SER B N 1
ATOM 2480 C CA . SER B 1 3 ? -44.844 -8.75 24.938 1 20.38 3 SER B CA 1
ATOM 2481 C C . SER B 1 3 ? -43.938 -8.445 23.766 1 20.38 3 SER B C 1
ATOM 2483 O O . SER B 1 3 ? -44.406 -8.43 22.609 1 20.38 3 SER B O 1
ATOM 2485 N N . GLU B 1 4 ? -43.062 -7.469 23.953 1 23.11 4 GLU B N 1
ATOM 2486 C CA . GLU B 1 4 ? -42.062 -6.91 23.062 1 23.11 4 GLU B CA 1
ATOM 2487 C C . GLU B 1 4 ? -41.156 -8 22.5 1 23.11 4 GLU B C 1
ATOM 2489 O O . GLU B 1 4 ? -40.562 -8.773 23.25 1 23.11 4 GLU B O 1
ATOM 2494 N N . GLY B 1 5 ? -41.719 -8.828 21.609 1 22.17 5 GLY B N 1
ATOM 2495 C CA . GLY B 1 5 ? -41.156 -10.047 21.062 1 22.17 5 GLY B CA 1
ATOM 2496 C C . GLY B 1 5 ? -39.844 -9.836 20.391 1 22.17 5 GLY B C 1
ATOM 2497 O O . GLY B 1 5 ? -39.656 -8.906 19.594 1 22.17 5 GLY B O 1
ATOM 2498 N N . LEU B 1 6 ? -38.844 -10.023 21.203 1 24.39 6 LEU B N 1
ATOM 2499 C CA . LEU B 1 6 ? -37.438 -10.086 20.781 1 24.39 6 LEU B CA 1
ATOM 2500 C C . LEU B 1 6 ? -37.25 -11.141 19.688 1 24.39 6 LEU B C 1
ATOM 2502 O O . LEU B 1 6 ? -37.75 -12.273 19.828 1 24.39 6 LEU B O 1
ATOM 2506 N N . VAL B 1 7 ? -37.594 -10.828 18.484 1 22.58 7 VAL B N 1
ATOM 2507 C CA . VAL B 1 7 ? -37.438 -11.914 17.531 1 22.58 7 VAL B CA 1
ATOM 2508 C C . VAL B 1 7 ? -35.969 -12.203 17.266 1 22.58 7 VAL B C 1
ATOM 2510 O O . VAL B 1 7 ? -35.219 -11.289 16.953 1 22.58 7 VAL B O 1
ATOM 2513 N N . TYR B 1 8 ? -35.5 -13.117 18.109 1 23.39 8 TYR B N 1
ATOM 2514 C CA . TYR B 1 8 ? -34.156 -13.641 17.984 1 23.39 8 TYR B CA 1
ATOM 2515 C C . TYR B 1 8 ? -34.031 -14.555 16.781 1 23.39 8 TYR B C 1
ATOM 2517 O O . TYR B 1 8 ? -34.906 -15.391 16.531 1 23.39 8 TYR B O 1
ATOM 2525 N N . SER B 1 9 ? -33.938 -14.055 15.633 1 22.7 9 SER B N 1
ATOM 2526 C CA . SER B 1 9 ? -33.75 -15.141 14.68 1 22.7 9 SER B CA 1
ATOM 2527 C C . SER B 1 9 ? -32.281 -15.57 14.648 1 22.7 9 SER B C 1
ATOM 2529 O O . SER B 1 9 ? -31.375 -14.727 14.617 1 22.7 9 SER B O 1
ATOM 2531 N N . GLU B 1 10 ? -31.953 -16.547 15.43 1 23.27 10 GLU B N 1
ATOM 2532 C CA . GLU B 1 10 ? -30.703 -17.297 15.484 1 23.27 10 GLU B CA 1
ATOM 2533 C C . GLU B 1 10 ? -30.281 -17.766 14.094 1 23.27 10 GLU B C 1
ATOM 2535 O O . GLU B 1 10 ? -31.031 -18.453 13.414 1 23.27 10 GLU B O 1
ATOM 2540 N N . VAL B 1 11 ? -29.938 -16.844 13.195 1 21.95 11 VAL B N 1
ATOM 2541 C CA . VAL B 1 11 ? -29.5 -17.547 11.992 1 21.95 11 VAL B CA 1
ATOM 2542 C C . VAL B 1 11 ? -28.141 -18.203 12.242 1 21.95 11 VAL B C 1
ATOM 2544 O O . VAL B 1 11 ? -27.359 -17.734 13.078 1 21.95 11 VAL B O 1
ATOM 2547 N N . ASP B 1 12 ? -27.906 -19.422 11.797 1 23.64 12 ASP B N 1
ATOM 2548 C CA . ASP B 1 12 ? -26.75 -20.297 11.758 1 23.64 12 ASP B CA 1
ATOM 2549 C C . ASP B 1 12 ? -25.5 -19.547 11.281 1 23.64 12 ASP B C 1
ATOM 2551 O O . ASP B 1 12 ? -25.5 -18.953 10.211 1 23.64 12 ASP B O 1
ATOM 2555 N N . GLY B 1 13 ? -24.422 -19.312 12.07 1 24.73 13 GLY B N 1
ATOM 2556 C CA . GLY B 1 13 ? -23.016 -18.953 12.156 1 24.73 13 GLY B CA 1
ATOM 2557 C C . GLY B 1 13 ? -22.75 -17.5 11.797 1 24.73 13 GLY B C 1
ATOM 2558 O O . GLY B 1 13 ? -21.594 -17.094 11.625 1 24.73 13 GLY B O 1
ATOM 2559 N N . VAL B 1 14 ? -23.625 -16.781 11.086 1 23.77 14 VAL B N 1
ATOM 2560 C CA . VAL B 1 14 ? -23.391 -15.453 10.539 1 23.77 14 VAL B CA 1
ATOM 2561 C C . VAL B 1 14 ? -23.531 -14.406 11.648 1 23.77 14 VAL B C 1
ATOM 2563 O O . VAL B 1 14 ? -24.391 -14.531 12.523 1 23.77 14 VAL B O 1
ATOM 2566 N N . ALA B 1 15 ? -22.484 -13.633 11.938 1 23.98 15 ALA B N 1
ATOM 2567 C CA . ALA B 1 15 ? -22.359 -12.5 12.852 1 23.98 15 ALA B CA 1
ATOM 2568 C C . ALA B 1 15 ? -23.531 -11.531 12.688 1 23.98 15 ALA B C 1
ATOM 2570 O O . ALA B 1 15 ? -23.922 -11.203 11.562 1 23.98 15 ALA B O 1
ATOM 2571 N N . TYR B 1 16 ? -24.594 -11.703 13.43 1 25.8 16 TYR B N 1
ATOM 2572 C CA . TYR B 1 16 ? -25.781 -10.867 13.375 1 25.8 16 TYR B CA 1
ATOM 2573 C C . TYR B 1 16 ? -25.578 -9.578 14.164 1 25.8 16 TYR B C 1
ATOM 2575 O O . TYR B 1 16 ? -24.828 -9.555 15.141 1 25.8 16 TYR B O 1
ATOM 2583 N N . SER B 1 17 ? -25.484 -8.492 13.477 1 25.33 17 SER B N 1
ATOM 2584 C CA . SER B 1 17 ? -25.531 -7.219 14.188 1 25.33 17 SER B CA 1
ATOM 2585 C C . SER B 1 17 ? -26.969 -6.855 14.57 1 25.33 17 SER B C 1
ATOM 2587 O O . SER B 1 17 ? -27.891 -7.094 13.805 1 25.33 17 SER B O 1
ATOM 2589 N N . VAL B 1 18 ? -27.297 -7.086 15.781 1 26.03 18 VAL B N 1
ATOM 2590 C CA . VAL B 1 18 ? -28.609 -6.777 16.312 1 26.03 18 VAL B CA 1
ATOM 2591 C C . VAL B 1 18 ? -28.719 -5.281 16.609 1 26.03 18 VAL B C 1
ATOM 2593 O O . VAL B 1 18 ? -27.828 -4.711 17.266 1 26.03 18 VAL B O 1
ATOM 2596 N N . ARG B 1 19 ? -29.375 -4.555 15.75 1 26.61 19 ARG B N 1
ATOM 2597 C CA . ARG B 1 19 ? -29.719 -3.162 16.016 1 26.61 19 ARG B CA 1
ATOM 2598 C C . ARG B 1 19 ? -30.906 -3.064 16.984 1 26.61 19 ARG B C 1
ATOM 2600 O O . ARG B 1 19 ? -31.969 -3.641 16.719 1 26.61 19 ARG B O 1
ATOM 2607 N N . LEU B 1 20 ? -30.516 -3.059 18.203 1 25.06 20 LEU B N 1
ATOM 2608 C CA . LEU B 1 20 ? -31.594 -2.824 19.156 1 25.06 20 LEU B CA 1
ATOM 2609 C C . LEU B 1 20 ? -32.031 -1.357 19.141 1 25.06 20 LEU B C 1
ATOM 2611 O O . LEU B 1 20 ? -31.172 -0.464 19.219 1 25.06 20 LEU B O 1
ATOM 2615 N N . VAL B 1 21 ? -32.969 -1.107 18.297 1 25.2 21 VAL B N 1
ATOM 2616 C CA . VAL B 1 21 ? -33.562 0.222 18.312 1 25.2 21 VAL B CA 1
ATOM 2617 C C . VAL B 1 21 ? -34.375 0.421 19.594 1 25.2 21 VAL B C 1
ATOM 2619 O O . VAL B 1 21 ? -35.344 -0.298 19.844 1 25.2 21 VAL B O 1
ATOM 2622 N N . LEU B 1 22 ? -33.594 0.612 20.641 1 24.41 22 LEU B N 1
ATOM 2623 C CA . LEU B 1 22 ? -34.469 1.046 21.734 1 24.41 22 LEU B CA 1
ATOM 2624 C C . LEU B 1 22 ? -35.031 2.439 21.453 1 24.41 22 LEU B C 1
ATOM 2626 O O . LEU B 1 22 ? -34.438 3.209 20.688 1 24.41 22 LEU B O 1
ATOM 2630 N N . SER B 1 23 ? -36.25 2.727 21.938 1 26.58 23 SER B N 1
ATOM 2631 C CA . SER B 1 23 ? -36.906 4.02 21.828 1 26.58 23 SER B CA 1
ATOM 2632 C C . SER B 1 23 ? -35.906 5.16 21.797 1 26.58 23 SER B C 1
ATOM 2634 O O . SER B 1 23 ? -35.969 6.043 20.938 1 26.58 23 SER B O 1
ATOM 2636 N N . ASP B 1 24 ? -35.375 5.703 22.953 1 27.92 24 ASP B N 1
ATOM 2637 C CA . ASP B 1 24 ? -34.625 6.957 23.078 1 27.92 24 ASP B CA 1
ATOM 2638 C C . ASP B 1 24 ? -33.156 6.777 22.656 1 27.92 24 ASP B C 1
ATOM 2640 O O . ASP B 1 24 ? -32.438 7.754 22.531 1 27.92 24 ASP B O 1
ATOM 2644 N N . ALA B 1 25 ? -32.375 5.852 23.125 1 24.8 25 ALA B N 1
ATOM 2645 C CA . ALA B 1 25 ? -30.938 5.75 22.875 1 24.8 25 ALA B CA 1
ATOM 2646 C C . ALA B 1 25 ? -30.625 4.57 21.953 1 24.8 25 ALA B C 1
ATOM 2648 O O . ALA B 1 25 ? -31.156 3.473 22.141 1 24.8 25 ALA B O 1
ATOM 2649 N N . LEU B 1 26 ? -30.578 4.797 20.672 1 26.83 26 LEU B N 1
ATOM 2650 C CA . LEU B 1 26 ? -30.219 3.787 19.688 1 26.83 26 LEU B CA 1
ATOM 2651 C C . LEU B 1 26 ? -28.828 3.213 19.969 1 26.83 26 LEU B C 1
ATOM 2653 O O . LEU B 1 26 ? -27.859 3.961 20.078 1 26.83 26 LEU B O 1
ATOM 2657 N N . VAL B 1 27 ? -28.688 2.236 20.812 1 25.59 27 VAL B N 1
ATOM 2658 C CA . VAL B 1 27 ? -27.406 1.599 21.125 1 25.59 27 VAL B CA 1
ATOM 2659 C C . VAL B 1 27 ? -27.062 0.584 20.031 1 25.59 27 VAL B C 1
ATOM 2661 O O . VAL B 1 27 ? -27.875 -0.262 19.688 1 25.59 27 VAL B O 1
ATOM 2664 N N . TYR B 1 28 ? -26.188 0.978 19.203 1 25.16 28 TYR B N 1
ATOM 2665 C CA . TYR B 1 28 ? -25.703 0.044 18.188 1 25.16 28 TYR B CA 1
ATOM 2666 C C . TYR B 1 28 ? -24.562 -0.805 18.734 1 25.16 28 TYR B C 1
ATOM 2668 O O . TYR B 1 28 ? -23.688 -0.302 19.453 1 25.16 28 TYR B O 1
ATOM 2676 N N . SER B 1 29 ? -24.781 -1.967 19.281 1 25.09 29 SER B N 1
ATOM 2677 C CA . SER B 1 29 ? -23.719 -2.865 19.75 1 25.09 29 SER B CA 1
ATOM 2678 C C . SER B 1 29 ? -23.219 -3.758 18.609 1 25.09 29 SER B C 1
ATOM 2680 O O . SER B 1 29 ? -24.016 -4.293 17.844 1 25.09 29 SER B O 1
ATOM 2682 N N . GLU B 1 30 ? -22.062 -3.4 18.109 1 26.41 30 GLU B N 1
ATOM 2683 C CA . GLU B 1 30 ? -21.406 -4.324 17.188 1 26.41 30 GLU B CA 1
ATOM 2684 C C . GLU B 1 30 ? -20.672 -5.426 17.953 1 26.41 30 GLU B C 1
ATOM 2686 O O . GLU B 1 30 ? -20 -5.156 18.938 1 26.41 30 GLU B O 1
ATOM 2691 N N . VAL B 1 31 ? -21.172 -6.637 18 1 24.86 31 VAL B N 1
ATOM 2692 C CA . VAL B 1 31 ? -20.609 -7.816 18.641 1 24.86 31 VAL B CA 1
ATOM 2693 C C . VAL B 1 31 ? -19.578 -8.461 17.734 1 24.86 31 VAL B C 1
ATOM 2695 O O . VAL B 1 31 ? -19.875 -8.797 16.578 1 24.86 31 VAL B O 1
ATOM 2698 N N . ALA B 1 32 ? -18.281 -8.125 17.781 1 24.39 32 ALA B N 1
ATOM 2699 C CA . ALA B 1 32 ? -17.234 -8.891 17.141 1 24.39 32 ALA B CA 1
ATOM 2700 C C . ALA B 1 32 ? -16.906 -10.164 17.922 1 24.39 32 ALA B C 1
ATOM 2702 O O . ALA B 1 32 ? -16.75 -10.125 19.141 1 24.39 32 ALA B O 1
ATOM 2703 N N . ARG B 1 33 ? -17.234 -11.391 17.422 1 23.84 33 ARG B N 1
ATOM 2704 C CA . ARG B 1 33 ? -16.969 -12.703 18 1 23.84 33 ARG B CA 1
ATOM 2705 C C . ARG B 1 33 ? -15.586 -13.211 17.578 1 23.84 33 ARG B C 1
ATOM 2707 O O . ARG B 1 33 ? -15.25 -13.188 16.391 1 23.84 33 ARG B O 1
ATOM 2714 N N . SER B 1 34 ? -14.531 -12.844 18.25 1 23.64 34 SER B N 1
ATOM 2715 C CA . SER B 1 34 ? -13.266 -13.484 17.922 1 23.64 34 SER B CA 1
ATOM 2716 C C . SER B 1 34 ? -13.031 -14.719 18.781 1 23.64 34 SER B C 1
ATOM 2718 O O . SER B 1 34 ? -13.445 -14.758 19.953 1 23.64 34 SER B O 1
ATOM 2720 N N . VAL B 1 35 ? -13.109 -15.922 18.141 1 24.47 35 VAL B N 1
ATOM 2721 C CA . VAL B 1 35 ? -12.727 -17.141 18.844 1 24.47 35 VAL B CA 1
ATOM 2722 C C . VAL B 1 35 ? -11.227 -17.141 19.094 1 24.47 35 VAL B C 1
ATOM 2724 O O . VAL B 1 35 ? -10.43 -17.078 18.156 1 24.47 35 VAL B O 1
ATOM 2727 N N . VAL B 1 36 ? -10.711 -16.438 20.047 1 24.8 36 VAL B N 1
ATOM 2728 C CA . VAL B 1 36 ? -9.312 -16.641 20.391 1 24.8 36 VAL B CA 1
ATOM 2729 C C . VAL B 1 36 ? -9.195 -17.734 21.453 1 24.8 36 VAL B C 1
ATOM 2731 O O . VAL B 1 36 ? -9.781 -17.609 22.547 1 24.8 36 VAL B O 1
ATOM 2734 N N . SER B 1 37 ? -8.117 -18.703 21.234 1 26.41 37 SER B N 1
ATOM 2735 C CA . SER B 1 37 ? -7.613 -19.781 22.062 1 26.41 37 SER B CA 1
ATOM 2736 C C . SER B 1 37 ? -8.727 -20.406 22.891 1 26.41 37 SER B C 1
ATOM 2738 O O . SER B 1 37 ? -8.688 -20.375 24.125 1 26.41 37 SER B O 1
ATOM 2740 N N . ASP B 1 38 ? -9.766 -21.141 22.438 1 30.56 38 ASP B N 1
ATOM 2741 C CA . ASP B 1 38 ? -10.844 -21.984 22.938 1 30.56 38 ASP B CA 1
ATOM 2742 C C . ASP B 1 38 ? -11.859 -21.188 23.75 1 30.56 38 ASP B C 1
ATOM 2744 O O . ASP B 1 38 ? -12.656 -21.75 24.484 1 30.56 38 ASP B O 1
ATOM 2748 N N . LYS B 1 39 ? -11.523 -20.062 24.297 1 27.53 39 LYS B N 1
ATOM 2749 C CA . LYS B 1 39 ? -12.422 -19.172 25.047 1 27.53 39 LYS B CA 1
ATOM 2750 C C . LYS B 1 39 ? -13.125 -18.203 24.109 1 27.53 39 LYS B C 1
ATOM 2752 O O . LYS B 1 39 ? -12.562 -17.781 23.094 1 27.53 39 LYS B O 1
ATOM 2757 N N . LEU B 1 40 ? -14.414 -18.328 24.031 1 26.42 40 LEU B N 1
ATOM 2758 C CA . LEU B 1 40 ? -15.289 -17.438 23.281 1 26.42 40 LEU B CA 1
ATOM 2759 C C . LEU B 1 40 ? -15.258 -16.016 23.859 1 26.42 40 LEU B C 1
ATOM 2761 O O . LEU B 1 40 ? -15.562 -15.82 25.031 1 26.42 40 LEU B O 1
ATOM 2765 N N . VAL B 1 41 ? -14.328 -15.227 23.688 1 25.59 41 VAL B N 1
ATOM 2766 C CA . VAL B 1 41 ? -14.312 -13.859 24.203 1 25.59 41 VAL B CA 1
ATOM 2767 C C . VAL B 1 41 ? -15.258 -12.992 23.375 1 25.59 41 VAL B C 1
ATOM 2769 O O . VAL B 1 41 ? -15.195 -13 22.141 1 25.59 41 VAL B O 1
ATOM 2772 N N . TYR B 1 42 ? -16.406 -12.812 23.922 1 26.86 42 TYR B N 1
ATOM 2773 C CA . TYR B 1 42 ? -17.438 -11.961 23.328 1 26.86 42 TYR B CA 1
ATOM 2774 C C . TYR B 1 42 ? -17.25 -10.508 23.75 1 26.86 42 TYR B C 1
ATOM 2776 O O . TYR B 1 42 ? -16.938 -10.227 24.906 1 26.86 42 TYR B O 1
ATOM 2784 N N . SER B 1 43 ? -16.578 -9.695 23.094 1 25.78 43 SER B N 1
ATOM 2785 C CA . SER B 1 43 ? -16.625 -8.297 23.5 1 25.78 43 SER B CA 1
ATOM 2786 C C . SER B 1 43 ? -17.859 -7.594 22.953 1 25.78 43 SER B C 1
ATOM 2788 O O . SER B 1 43 ? -18.188 -7.75 21.766 1 25.78 43 SER B O 1
ATOM 2790 N N . GLU B 1 44 ? -18.859 -7.523 23.688 1 27.81 44 GLU B N 1
ATOM 2791 C CA . GLU B 1 44 ? -20.062 -6.75 23.422 1 27.81 44 GLU B CA 1
ATOM 2792 C C . GLU B 1 44 ? -19.844 -5.266 23.719 1 27.81 44 GLU B C 1
ATOM 2794 O O . GLU B 1 44 ? -19.359 -4.902 24.781 1 27.81 44 GLU B O 1
ATOM 2799 N N . VAL B 1 45 ? -19.484 -4.488 22.797 1 25.98 45 VAL B N 1
ATOM 2800 C CA . VAL B 1 45 ? -19.484 -3.055 23.062 1 25.98 45 VAL B CA 1
ATOM 2801 C C . VAL B 1 45 ? -20.906 -2.496 22.891 1 25.98 45 VAL B C 1
ATOM 2803 O O . VAL B 1 45 ? -21.5 -2.637 21.828 1 25.98 45 VAL B O 1
ATOM 2806 N N . ALA B 1 46 ? -21.656 -2.549 23.844 1 25.78 46 ALA B N 1
ATOM 2807 C CA . ALA B 1 46 ? -22.938 -1.871 23.875 1 25.78 46 ALA B CA 1
ATOM 2808 C C . ALA B 1 46 ? -22.781 -0.384 24.172 1 25.78 46 ALA B C 1
ATOM 2810 O O . ALA B 1 46 ? -22.078 -0.008 25.109 1 25.78 46 ALA B O 1
ATOM 2811 N N . ARG B 1 47 ? -23 0.469 23.047 1 26.42 47 ARG B N 1
ATOM 2812 C CA . ARG B 1 47 ? -23.062 1.917 23.219 1 26.42 47 ARG B CA 1
ATOM 2813 C C . ARG B 1 47 ? -24.469 2.359 23.641 1 26.42 47 ARG B C 1
ATOM 2815 O O . ARG B 1 47 ? -25.453 1.923 23.047 1 26.42 47 ARG B O 1
ATOM 2822 N N . SER B 1 48 ? -24.609 2.334 24.938 1 25.06 48 SER B N 1
ATOM 2823 C CA . SER B 1 48 ? -25.906 2.879 25.359 1 25.06 48 SER B CA 1
ATOM 2824 C C . SER B 1 48 ? -25.812 4.379 25.625 1 25.06 48 SER B C 1
ATOM 2826 O O . SER B 1 48 ? -24.781 4.871 26.094 1 25.06 48 SER B O 1
ATOM 2828 N N . VAL B 1 49 ? -26.422 5.133 24.641 1 26.16 49 VAL B N 1
ATOM 2829 C CA . VAL B 1 49 ? -26.625 6.547 24.953 1 26.16 49 VAL B CA 1
ATOM 2830 C C . VAL B 1 49 ? -27.641 6.684 26.094 1 26.16 49 VAL B C 1
ATOM 2832 O O . VAL B 1 49 ? -28.797 6.266 25.953 1 26.16 49 VAL B O 1
ATOM 2835 N N . VAL B 1 50 ? -27.156 6.422 27.297 1 27.25 50 VAL B N 1
ATOM 2836 C CA . VAL B 1 50 ? -28.062 6.789 28.375 1 27.25 50 VAL B CA 1
ATOM 2837 C C . VAL B 1 50 ? -27.75 8.203 28.859 1 27.25 50 VAL B C 1
ATOM 2839 O O . VAL B 1 50 ? -26.625 8.484 29.266 1 27.25 50 VAL B O 1
ATOM 2842 N N . SER B 1 51 ? -28.781 9 29.109 1 28.09 51 SER B N 1
ATOM 2843 C CA . SER B 1 51 ? -28.828 10.367 29.625 1 28.09 51 SER B CA 1
ATOM 2844 C C . SER B 1 51 ? -27.625 11.18 29.156 1 28.09 51 SER B C 1
ATOM 2846 O O . SER B 1 51 ? -26.828 11.648 29.984 1 28.09 51 SER B O 1
ATOM 2848 N N . ASP B 1 52 ? -27.312 11.383 27.891 1 33.16 52 ASP B N 1
ATOM 2849 C CA . ASP B 1 52 ? -26.422 12.273 27.156 1 33.16 52 ASP B CA 1
ATOM 2850 C C . ASP B 1 52 ? -24.969 11.828 27.266 1 33.16 52 ASP B C 1
ATOM 2852 O O . ASP B 1 52 ? -24.062 12.57 26.891 1 33.16 52 ASP B O 1
ATOM 2856 N N . LYS B 1 53 ? -24.609 10.906 28.172 1 28.31 53 LYS B N 1
ATOM 2857 C CA . LYS B 1 53 ? -23.234 10.406 28.344 1 28.31 53 LYS B CA 1
ATOM 2858 C C . LYS B 1 53 ? -23.094 9 27.766 1 28.31 53 LYS B C 1
ATOM 2860 O O . LYS B 1 53 ? -23.984 8.164 27.922 1 28.31 53 LYS B O 1
ATOM 2865 N N . LEU B 1 54 ? -22.438 8.828 26.625 1 29.05 54 LEU B N 1
ATOM 2866 C CA . LEU B 1 54 ? -22.141 7.547 25.984 1 29.05 54 LEU B CA 1
ATOM 2867 C C . LEU B 1 54 ? -21.25 6.688 26.875 1 29.05 54 LEU B C 1
ATOM 2869 O O . LEU B 1 54 ? -20.188 7.129 27.312 1 29.05 54 LEU B O 1
ATOM 2873 N N . VAL B 1 55 ? -21.766 5.863 27.781 1 26.52 55 VAL B N 1
ATOM 2874 C CA . VAL B 1 55 ? -21.031 4.957 28.656 1 26.52 55 VAL B CA 1
ATOM 2875 C C . VAL B 1 55 ? -20.719 3.662 27.906 1 26.52 55 VAL B C 1
ATOM 2877 O O . VAL B 1 55 ? -21.594 3.064 27.281 1 26.52 55 VAL B O 1
ATOM 2880 N N . TYR B 1 56 ? -19.422 3.57 27.5 1 26.95 56 TYR B N 1
ATOM 2881 C CA . TYR B 1 56 ? -18.938 2.352 26.844 1 26.95 56 TYR B CA 1
ATOM 2882 C C . TYR B 1 56 ? -18.531 1.31 27.875 1 26.95 56 TYR B C 1
ATOM 2884 O O . TYR B 1 56 ? -17.922 1.645 28.906 1 26.95 56 TYR B O 1
ATOM 2892 N N . SER B 1 57 ? -19.375 0.372 28.312 1 25.95 57 SER B N 1
ATOM 2893 C CA . SER B 1 57 ? -18.938 -0.717 29.172 1 25.95 57 SER B CA 1
ATOM 2894 C C . SER B 1 57 ? -18.484 -1.928 28.375 1 25.95 57 SER B C 1
ATOM 2896 O O . SER B 1 57 ? -19.141 -2.305 27.391 1 25.95 57 SER B O 1
ATOM 2898 N N . GLU B 1 58 ? -17.156 -2.068 28.25 1 27.62 58 GLU B N 1
ATOM 2899 C CA . GLU B 1 58 ? -16.594 -3.279 27.656 1 27.62 58 GLU B CA 1
ATOM 2900 C C . GLU B 1 58 ? -16.594 -4.43 28.656 1 27.62 58 GLU B C 1
ATOM 2902 O O . GLU B 1 58 ? -16.156 -4.27 29.797 1 27.62 58 GLU B O 1
ATOM 2907 N N . ALA B 1 59 ? -17.625 -5.191 28.688 1 26.19 59 ALA B N 1
ATOM 2908 C CA . ALA B 1 59 ? -17.578 -6.414 29.484 1 26.19 59 ALA B CA 1
ATOM 2909 C C . ALA B 1 59 ? -16.922 -7.551 28.719 1 26.19 59 ALA B C 1
ATOM 2911 O O . ALA B 1 59 ? -17.312 -7.84 27.578 1 26.19 59 ALA B O 1
ATOM 2912 N N . VAL B 1 60 ? -15.562 -7.695 28.875 1 25.36 60 VAL B N 1
ATOM 2913 C CA . VAL B 1 60 ? -14.844 -8.859 28.375 1 25.36 60 VAL B CA 1
ATOM 2914 C C . VAL B 1 60 ? -15.141 -10.07 29.266 1 25.36 60 VAL B C 1
ATOM 2916 O O . VAL B 1 60 ? -15 -10.008 30.484 1 25.36 60 VAL B O 1
ATOM 2919 N N . LYS B 1 61 ? -16.047 -10.906 28.875 1 25.92 61 LYS B N 1
ATOM 2920 C CA . LYS B 1 61 ? -16.328 -12.141 29.609 1 25.92 61 LYS B CA 1
ATOM 2921 C C . LYS B 1 61 ? -15.414 -13.266 29.141 1 25.92 61 LYS B C 1
ATOM 2923 O O . LYS B 1 61 ? -15.258 -13.5 27.938 1 25.92 61 LYS B O 1
ATOM 2928 N N . SER B 1 62 ? -14.219 -13.445 29.859 1 25.44 62 SER B N 1
ATOM 2929 C CA . SER B 1 62 ? -13.43 -14.656 29.672 1 25.44 62 SER B CA 1
ATOM 2930 C C . SER B 1 62 ? -14.031 -15.828 30.453 1 25.44 62 SER B C 1
ATOM 2932 O O . SER B 1 62 ? -14.453 -15.672 31.594 1 25.44 62 SER B O 1
ATOM 2934 N N . VAL B 1 63 ? -14.836 -16.625 29.766 1 25.19 63 VAL B N 1
ATOM 2935 C CA . VAL B 1 63 ? -15.414 -17.797 30.422 1 25.19 63 VAL B CA 1
ATOM 2936 C C . VAL B 1 63 ? -14.352 -18.891 30.578 1 25.19 63 VAL B C 1
ATOM 2938 O O . VAL B 1 63 ? -13.75 -19.312 29.594 1 25.19 63 VAL B O 1
ATOM 2941 N N . SER B 1 64 ? -13.531 -18.828 31.703 1 24.48 64 SER B N 1
ATOM 2942 C CA . SER B 1 64 ? -12.805 -20.031 32.094 1 24.48 64 SER B CA 1
ATOM 2943 C C . SER B 1 64 ? -13.758 -21.125 32.594 1 24.48 64 SER B C 1
ATOM 2945 O O . SER B 1 64 ? -14.867 -20.828 33.031 1 24.48 64 SER B O 1
ATOM 2947 N N . TRP B 1 65 ? -13.516 -22.438 32.156 1 26.58 65 TRP B N 1
ATOM 2948 C CA . TRP B 1 65 ? -14.344 -23.5 32.719 1 26.58 65 TRP B CA 1
ATOM 2949 C C . TRP B 1 65 ? -14.57 -23.312 34.188 1 26.58 65 TRP B C 1
ATOM 2951 O O . TRP B 1 65 ? -15.688 -23.5 34.688 1 26.58 65 TRP B O 1
ATOM 2961 N N . ASP B 1 66 ? -13.438 -23.516 35.031 1 23.38 66 ASP B N 1
ATOM 2962 C CA . ASP B 1 66 ? -13.469 -23.578 36.5 1 23.38 66 ASP B CA 1
ATOM 2963 C C . ASP B 1 66 ? -13.516 -22.172 37.094 1 23.38 66 ASP B C 1
ATOM 2965 O O . ASP B 1 66 ? -12.609 -21.359 36.875 1 23.38 66 ASP B O 1
ATOM 2969 N N . GLY B 1 67 ? -14.641 -21.703 37.812 1 22.47 67 GLY B N 1
ATOM 2970 C CA . GLY B 1 67 ? -15.164 -20.594 38.562 1 22.47 67 GLY B CA 1
ATOM 2971 C C . GLY B 1 67 ? -15.078 -19.266 37.844 1 22.47 67 GLY B C 1
ATOM 2972 O O . GLY B 1 67 ? -14.133 -19.031 37.094 1 22.47 67 GLY B O 1
ATOM 2973 N N . LEU B 1 68 ? -16.234 -18.734 37.5 1 24.61 68 LEU B N 1
ATOM 2974 C CA . LEU B 1 68 ? -16.641 -17.578 36.688 1 24.61 68 LEU B CA 1
ATOM 2975 C C . LEU B 1 68 ? -16.031 -16.297 37.281 1 24.61 68 LEU B C 1
ATOM 2977 O O . LEU B 1 68 ? -16.344 -15.906 38.406 1 24.61 68 LEU B O 1
ATOM 2981 N N . VAL B 1 69 ? -14.734 -16.234 37.562 1 21.78 69 VAL B N 1
ATOM 2982 C CA . VAL B 1 69 ? -14.453 -14.961 38.219 1 21.78 69 VAL B CA 1
ATOM 2983 C C . VAL B 1 69 ? -14.664 -13.805 37.25 1 21.78 69 VAL B C 1
ATOM 2985 O O . VAL B 1 69 ? -14.133 -13.805 36.156 1 21.78 69 VAL B O 1
ATOM 2988 N N . TYR B 1 70 ? -15.812 -13.203 37.375 1 22.33 70 TYR B N 1
ATOM 2989 C CA . TYR B 1 70 ? -16.359 -12.055 36.656 1 22.33 70 TYR B CA 1
ATOM 2990 C C . TYR B 1 70 ? -15.57 -10.789 36.969 1 22.33 70 TYR B C 1
ATOM 2992 O O . TYR B 1 70 ? -15.312 -10.477 38.125 1 22.33 70 TYR B O 1
ATOM 3000 N N . SER B 1 71 ? -14.32 -10.633 36.812 1 22.05 71 SER B N 1
ATOM 3001 C CA . SER B 1 71 ? -13.93 -9.297 37.25 1 22.05 71 SER B CA 1
ATOM 3002 C C . SER B 1 71 ? -14.43 -8.227 36.281 1 22.05 71 SER B C 1
ATOM 3004 O O . SER B 1 71 ? -14.312 -8.375 35.062 1 22.05 71 SER B O 1
ATOM 3006 N N . GLU B 1 72 ? -15.578 -7.648 36.562 1 23.81 72 GLU B N 1
ATOM 3007 C CA . GLU B 1 72 ? -16.281 -6.5 36 1 23.81 72 GLU B CA 1
ATOM 3008 C C . GLU B 1 72 ? -15.414 -5.246 36.031 1 23.81 72 GLU B C 1
ATOM 3010 O O . GLU B 1 72 ? -14.914 -4.859 37.094 1 23.81 72 GLU B O 1
ATOM 3015 N N . ALA B 1 73 ? -14.32 -5.059 35.406 1 23.17 73 ALA B N 1
ATOM 3016 C CA . ALA B 1 73 ? -13.758 -3.725 35.594 1 23.17 73 ALA B CA 1
ATOM 3017 C C . ALA B 1 73 ? -14.602 -2.664 34.906 1 23.17 73 ALA B C 1
ATOM 3019 O O . ALA B 1 73 ? -14.867 -2.773 33.688 1 23.17 73 ALA B O 1
ATOM 3020 N N . VAL B 1 74 ? -15.609 -2.229 35.531 1 22.53 74 VAL B N 1
ATOM 3021 C CA . VAL B 1 74 ? -16.453 -1.094 35.188 1 22.53 74 VAL B CA 1
ATOM 3022 C C . VAL B 1 74 ? -15.625 0.19 35.188 1 22.53 74 VAL B C 1
ATOM 3024 O O . VAL B 1 74 ? -15.039 0.554 36.219 1 22.53 74 VAL B O 1
ATOM 3027 N N . ARG B 1 75 ? -14.703 0.523 34.312 1 23.89 75 ARG B N 1
ATOM 3028 C CA . ARG B 1 75 ? -14.117 1.854 34.438 1 23.89 75 ARG B CA 1
ATOM 3029 C C . ARG B 1 75 ? -15.109 2.932 34 1 23.89 75 ARG B C 1
ATOM 3031 O O . ARG B 1 75 ? -15.805 2.777 33 1 23.89 75 ARG B O 1
ATOM 3038 N N . SER B 1 76 ? -15.672 3.549 34.844 1 23.39 76 SER B N 1
ATOM 3039 C CA . SER B 1 76 ? -16.469 4.766 34.719 1 23.39 76 SER B CA 1
ATOM 3040 C C . SER B 1 76 ? -15.664 5.887 34.062 1 23.39 76 SER B C 1
ATOM 3042 O O . SER B 1 76 ? -14.57 6.227 34.531 1 23.39 76 SER B O 1
ATOM 3044 N N . VAL B 1 77 ? -15.461 5.871 32.688 1 24.52 77 VAL B N 1
ATOM 3045 C CA . VAL B 1 77 ? -14.727 7.004 32.156 1 24.52 77 VAL B CA 1
ATOM 3046 C C . VAL B 1 77 ? -15.594 8.258 32.188 1 24.52 77 VAL B C 1
ATOM 3048 O O . VAL B 1 77 ? -16.688 8.281 31.625 1 24.52 77 VAL B O 1
ATOM 3051 N N . SER B 1 78 ? -15.719 8.906 33.281 1 23.83 78 SER B N 1
ATOM 3052 C CA . SER B 1 78 ? -16.375 10.203 33.375 1 23.83 78 SER B CA 1
ATOM 3053 C C . SER B 1 78 ? -15.984 11.125 32.25 1 23.83 78 SER B C 1
ATOM 3055 O O . SER B 1 78 ? -16.844 11.805 31.656 1 23.83 78 SER B O 1
ATOM 3057 N N . SER B 1 79 ? -14.852 11.852 32.438 1 25.16 79 SER B N 1
ATOM 3058 C CA . SER B 1 79 ? -14.5 13.047 31.688 1 25.16 79 SER B CA 1
ATOM 3059 C C . SER B 1 79 ? -14.336 12.734 30.203 1 25.16 79 SER B C 1
ATOM 3061 O O . SER B 1 79 ? -14.117 11.578 29.828 1 25.16 79 SER B O 1
ATOM 3063 N N . ASP B 1 80 ? -14.523 13.844 29.203 1 27.64 80 ASP B N 1
ATOM 3064 C CA . ASP B 1 80 ? -14.734 13.906 27.766 1 27.64 80 ASP B CA 1
ATOM 3065 C C . ASP B 1 80 ? -13.773 12.977 27.016 1 27.64 80 ASP B C 1
ATOM 3067 O O . ASP B 1 80 ? -14.172 12.258 26.109 1 27.64 80 ASP B O 1
ATOM 3071 N N . LYS B 1 81 ? -12.547 13.445 26.75 1 28.36 81 LYS B N 1
ATOM 3072 C CA . LYS B 1 81 ? -11.5 13.133 25.781 1 28.36 81 LYS B CA 1
ATOM 3073 C C . LYS B 1 81 ? -10.844 11.789 26.094 1 28.36 81 LYS B C 1
ATOM 3075 O O . LYS B 1 81 ? -9.828 11.438 25.5 1 28.36 81 LYS B O 1
ATOM 3080 N N . LEU B 1 82 ? -11.07 11.055 27.219 1 25.62 82 LEU B N 1
ATOM 3081 C CA . LEU B 1 82 ? -9.977 10.234 27.734 1 25.62 82 LEU B CA 1
ATOM 3082 C C . LEU B 1 82 ? -9.742 9.016 26.844 1 25.62 82 LEU B C 1
ATOM 3084 O O . LEU B 1 82 ? -8.617 8.781 26.391 1 25.62 82 LEU B O 1
ATOM 3088 N N . LEU B 1 83 ? -10.266 7.602 27.203 1 27.17 83 LEU B N 1
ATOM 3089 C CA . LEU B 1 83 ? -9.586 6.379 27.609 1 27.17 83 LEU B CA 1
ATOM 3090 C C . LEU B 1 83 ? -9.484 5.391 26.453 1 27.17 83 LEU B C 1
ATOM 3092 O O . LEU B 1 83 ? -9.273 4.195 26.672 1 27.17 83 LEU B O 1
ATOM 3096 N N . TYR B 1 84 ? -10.055 5.633 25.344 1 31.16 84 TYR B N 1
ATOM 3097 C CA . TYR B 1 84 ? -9.836 4.48 24.469 1 31.16 84 TYR B CA 1
ATOM 3098 C C . TYR B 1 84 ? -8.383 4.035 24.516 1 31.16 84 TYR B C 1
ATOM 3100 O O . TYR B 1 84 ? -8.055 2.914 24.109 1 31.16 84 TYR B O 1
ATOM 3108 N N . TRP B 1 85 ? -7.48 4.984 24.75 1 34.19 85 TRP B N 1
ATOM 3109 C CA . TRP B 1 85 ? -6.102 4.535 24.891 1 34.19 85 TRP B CA 1
ATOM 3110 C C . TRP B 1 85 ? -5.977 3.529 26.047 1 34.19 85 TRP B C 1
ATOM 3112 O O . TRP B 1 85 ? -5.039 2.73 26.078 1 34.19 85 TRP B O 1
ATOM 3122 N N . GLU B 1 86 ? -6.773 3.656 27.125 1 34.28 86 GLU B N 1
ATOM 3123 C CA . GLU B 1 86 ? -6.629 2.734 28.25 1 34.28 86 GLU B CA 1
ATOM 3124 C C . GLU B 1 86 ? -7.023 1.314 27.844 1 34.28 86 GLU B C 1
ATOM 3126 O O . GLU B 1 86 ? -6.434 0.343 28.328 1 34.28 86 GLU B O 1
ATOM 3131 N N . ALA B 1 87 ? -8.188 1.139 27.312 1 33.16 87 ALA B N 1
ATOM 3132 C CA . ALA B 1 87 ? -8.562 -0.258 27.109 1 33.16 87 ALA B CA 1
ATOM 3133 C C . ALA B 1 87 ? -7.543 -0.967 26.219 1 33.16 87 ALA B C 1
ATOM 3135 O O . ALA B 1 87 ? -7.207 -2.129 26.453 1 33.16 87 ALA B O 1
ATOM 3136 N N . ALA B 1 88 ? -7.551 -0.617 24.844 1 35.06 88 ALA B N 1
ATOM 3137 C CA . ALA B 1 88 ? -6.574 -1.288 23.984 1 35.06 88 ALA B CA 1
ATOM 3138 C C . ALA B 1 88 ? -5.152 -1.03 24.469 1 35.06 88 ALA B C 1
ATOM 3140 O O . ALA B 1 88 ? -4.867 0.022 25.047 1 35.06 88 ALA B O 1
ATOM 3141 N N . GLY B 1 89 ? -4.266 -1.997 24.859 1 38.66 89 GLY B N 1
ATOM 3142 C CA . GLY B 1 89 ? -2.867 -1.824 25.219 1 38.66 89 GLY B CA 1
ATOM 3143 C C . GLY B 1 89 ? -2.275 -0.524 24.719 1 38.66 89 GLY B C 1
ATOM 3144 O O . GLY B 1 89 ? -2.273 -0.269 23.516 1 38.66 89 GLY B O 1
ATOM 3145 N N . ALA B 1 90 ? -2.451 0.56 25.438 1 45.84 90 ALA B N 1
ATOM 3146 C CA . ALA B 1 90 ? -1.896 1.891 25.203 1 45.84 90 ALA B CA 1
ATOM 3147 C C . ALA B 1 90 ? -0.605 1.815 24.391 1 45.84 90 ALA B C 1
ATOM 3149 O O . ALA B 1 90 ? 0.35 1.146 24.797 1 45.84 90 ALA B O 1
ATOM 3150 N N . VAL B 1 91 ? -0.727 1.781 23.172 1 54.34 91 VAL B N 1
ATOM 3151 C CA . VAL B 1 91 ? 0.513 2.014 22.438 1 54.34 91 VAL B CA 1
ATOM 3152 C C . VAL B 1 91 ? 1.342 3.082 23.141 1 54.34 91 VAL B C 1
ATOM 3154 O O . VAL B 1 91 ? 0.833 4.156 23.469 1 54.34 91 VAL B O 1
ATOM 3157 N N . MET B 1 92 ? 2.229 2.719 24.094 1 54.34 92 MET B N 1
ATOM 3158 C CA . MET B 1 92 ? 3.131 3.686 24.703 1 54.34 92 MET B CA 1
ATOM 3159 C C . MET B 1 92 ? 3.842 4.52 23.641 1 54.34 92 MET B C 1
ATOM 3161 O O . MET B 1 92 ? 4.535 3.979 22.781 1 54.34 92 MET B O 1
ATOM 3165 N N . PRO B 1 93 ? 3.371 5.773 23.562 1 62.75 93 PRO B N 1
ATOM 3166 C CA . PRO B 1 93 ? 4.102 6.66 22.656 1 62.75 93 PRO B CA 1
ATOM 3167 C C . PRO B 1 93 ? 5.609 6.641 22.891 1 62.75 93 PRO B C 1
ATOM 3169 O O . PRO B 1 93 ? 6.051 6.559 24.047 1 62.75 93 PRO B O 1
ATOM 3172 N N . GLY B 1 94 ? 6.348 6.359 21.906 1 72.56 94 GLY B N 1
ATOM 3173 C CA . GLY B 1 94 ? 7.793 6.277 22 1 72.56 94 GLY B CA 1
ATOM 3174 C C . GLY B 1 94 ? 8.477 7.633 21.938 1 72.56 94 GLY B C 1
ATOM 3175 O O . GLY B 1 94 ? 7.883 8.609 21.453 1 72.56 94 GLY B O 1
ATOM 3176 N N . SER B 1 95 ? 9.578 7.852 22.531 1 86 95 SER B N 1
ATOM 3177 C CA . SER B 1 95 ? 10.453 9.016 22.438 1 86 95 SER B CA 1
ATOM 3178 C C . SER B 1 95 ? 10.922 9.234 21 1 86 95 SER B C 1
ATOM 3180 O O . SER B 1 95 ? 10.766 8.359 20.156 1 86 95 SER B O 1
ATOM 3182 N N . GLN B 1 96 ? 11.344 10.391 20.797 1 90.44 96 GLN B N 1
ATOM 3183 C CA . GLN B 1 96 ? 11.914 10.703 19.484 1 90.44 96 GLN B CA 1
ATOM 3184 C C . GLN B 1 96 ? 13.055 9.758 19.141 1 90.44 96 GLN B C 1
ATOM 3186 O O . GLN B 1 96 ? 13.148 9.281 18 1 90.44 96 GLN B O 1
ATOM 3191 N N . GLN B 1 97 ? 13.914 9.531 20.125 1 91.12 97 GLN B N 1
ATOM 3192 C CA . GLN B 1 97 ? 15.055 8.648 19.922 1 91.12 97 GLN B CA 1
ATOM 3193 C C . GLN B 1 97 ? 14.594 7.234 19.562 1 91.12 97 GLN B C 1
ATOM 3195 O O . GLN B 1 97 ? 15.164 6.602 18.672 1 91.12 97 GLN B O 1
ATOM 3200 N N . GLU B 1 98 ? 13.648 6.777 20.234 1 91.5 98 GLU B N 1
ATOM 3201 C CA . GLU B 1 98 ? 13.109 5.453 19.953 1 91.5 98 GLU B CA 1
ATOM 3202 C C . GLU B 1 98 ? 12.5 5.387 18.547 1 91.5 98 GLU B C 1
ATOM 3204 O O . GLU B 1 98 ? 12.703 4.414 17.828 1 91.5 98 GLU B O 1
ATOM 3209 N N . ALA B 1 99 ? 11.742 6.414 18.203 1 93.06 99 ALA B N 1
ATOM 3210 C CA . ALA B 1 99 ? 11.133 6.473 16.875 1 93.06 99 ALA B CA 1
ATOM 3211 C C . ALA B 1 99 ? 12.195 6.441 15.781 1 93.06 99 ALA B C 1
ATOM 3213 O O . ALA B 1 99 ? 12.047 5.746 14.781 1 93.06 99 ALA B O 1
ATOM 3214 N N . GLN B 1 100 ? 13.258 7.188 15.992 1 93.88 100 GLN B N 1
ATOM 3215 C CA . GLN B 1 100 ? 14.352 7.219 15.039 1 93.88 100 GLN B CA 1
ATOM 3216 C C . GLN B 1 100 ? 15.039 5.859 14.938 1 93.88 100 GLN B C 1
ATOM 3218 O O . GLN B 1 100 ? 15.414 5.418 13.852 1 93.88 100 GLN B O 1
ATOM 3223 N N . ALA B 1 101 ? 15.234 5.25 16.062 1 94.5 101 ALA B N 1
ATOM 3224 C CA . ALA B 1 101 ? 15.867 3.936 16.094 1 94.5 101 ALA B CA 1
ATOM 3225 C C . ALA B 1 101 ? 15.047 2.904 15.328 1 94.5 101 ALA B C 1
ATOM 3227 O O . ALA B 1 101 ? 15.594 2.084 14.586 1 94.5 101 ALA B O 1
ATOM 3228 N N . ILE B 1 102 ? 13.773 2.986 15.523 1 95.12 102 ILE B N 1
ATOM 3229 C CA . ILE B 1 102 ? 12.867 2.062 14.844 1 95.12 102 ILE B CA 1
ATOM 3230 C C . ILE B 1 102 ? 12.969 2.264 13.336 1 95.12 102 ILE B C 1
ATOM 3232 O O . ILE B 1 102 ? 13.094 1.295 12.578 1 95.12 102 ILE B O 1
ATOM 3236 N N . ASP B 1 103 ? 12.938 3.484 12.914 1 94.12 103 ASP B N 1
ATOM 3237 C CA . ASP B 1 103 ? 13.078 3.793 11.492 1 94.12 103 ASP B CA 1
ATOM 3238 C C . ASP B 1 103 ? 14.391 3.244 10.938 1 94.12 103 ASP B C 1
ATOM 3240 O O . ASP B 1 103 ? 14.406 2.633 9.867 1 94.12 103 ASP B O 1
ATOM 3244 N N . GLN B 1 104 ? 15.398 3.484 11.672 1 95.12 104 GLN B N 1
ATOM 3245 C CA . GLN B 1 104 ? 16.719 3.033 11.227 1 95.12 104 GLN B CA 1
ATOM 3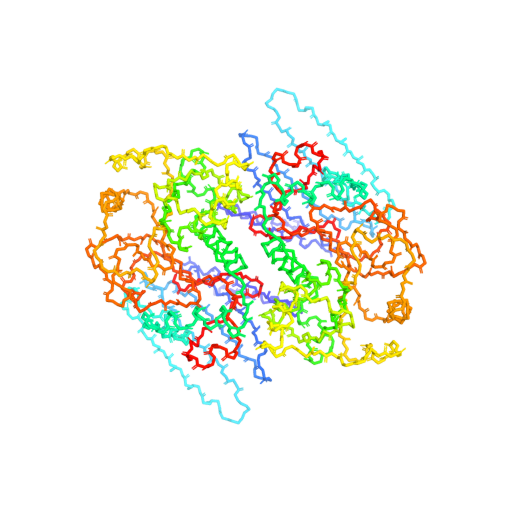246 C C . GLN B 1 104 ? 16.766 1.511 11.125 1 95.12 104 GLN B C 1
ATOM 3248 O O . GLN B 1 104 ? 17.359 0.967 10.188 1 95.12 104 GLN B O 1
ATOM 3253 N N . GLU B 1 105 ? 16.203 0.869 12.055 1 96.75 105 GLU B N 1
ATOM 3254 C CA . GLU B 1 105 ? 16.203 -0.591 12.039 1 96.75 105 GLU B CA 1
ATOM 3255 C C . GLU B 1 105 ? 15.383 -1.127 10.859 1 96.75 105 GLU B C 1
ATOM 3257 O O . GLU B 1 105 ? 15.75 -2.131 10.25 1 96.75 105 GLU B O 1
ATOM 3262 N N . LEU B 1 106 ? 14.273 -0.482 10.555 1 97.69 106 LEU B N 1
ATOM 3263 C CA . LEU B 1 106 ? 13.469 -0.875 9.398 1 97.69 106 LEU B CA 1
ATOM 3264 C C . LEU B 1 106 ? 14.289 -0.799 8.117 1 97.69 106 LEU B C 1
ATOM 3266 O O . LEU B 1 106 ? 14.18 -1.678 7.258 1 97.69 106 LEU B O 1
ATOM 3270 N N . PHE B 1 107 ? 15.211 0.173 8.062 1 96.62 107 PHE B N 1
ATOM 3271 C CA . PHE B 1 107 ? 16.016 0.393 6.863 1 96.62 107 PHE B CA 1
ATOM 3272 C C . PHE B 1 107 ? 17.203 -0.549 6.832 1 96.62 107 PHE B C 1
ATOM 3274 O O . PHE B 1 107 ? 17.547 -1.087 5.777 1 96.62 107 PHE B O 1
ATOM 3281 N N . THR B 1 108 ? 17.797 -0.749 7.941 1 96.94 108 THR B N 1
ATOM 3282 C CA . THR B 1 108 ? 19.109 -1.394 7.949 1 96.94 108 THR B CA 1
ATOM 3283 C C . THR B 1 108 ? 18.969 -2.883 8.258 1 96.94 108 THR B C 1
ATOM 3285 O O . THR B 1 108 ? 19.438 -3.725 7.488 1 96.94 108 THR B O 1
ATOM 3288 N N . GLU B 1 109 ? 18.266 -3.189 9.32 1 97.5 109 GLU B N 1
ATOM 3289 C CA . GLU B 1 109 ? 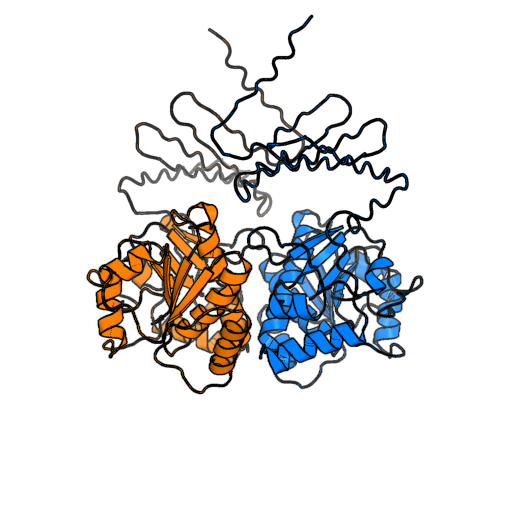18.156 -4.586 9.734 1 97.5 109 GLU B CA 1
ATOM 3290 C C . GLU B 1 109 ? 17.109 -5.32 8.898 1 97.5 109 GLU B C 1
ATOM 3292 O O . GLU B 1 109 ? 17.359 -6.43 8.422 1 97.5 109 GLU B O 1
ATOM 3297 N N . TYR B 1 110 ? 16.016 -4.664 8.664 1 98.38 110 TYR B N 1
ATOM 3298 C CA . TYR B 1 110 ? 14.922 -5.324 7.957 1 98.38 110 TYR B CA 1
ATOM 3299 C C . TYR B 1 110 ? 14.977 -5.027 6.465 1 98.38 110 TYR B C 1
ATOM 3301 O O . TYR B 1 110 ? 14.25 -5.637 5.672 1 98.38 110 TYR B O 1
ATOM 3309 N N . LYS B 1 111 ? 15.758 -4.062 6.062 1 98.44 111 LYS B N 1
ATOM 3310 C CA . LYS B 1 111 ? 16.141 -3.766 4.684 1 98.44 111 LYS B CA 1
ATOM 3311 C C . LYS B 1 111 ? 14.938 -3.26 3.883 1 98.44 111 LYS B C 1
ATOM 3313 O O . LYS B 1 111 ? 14.844 -3.5 2.678 1 98.44 111 LYS B O 1
ATOM 3318 N N . PHE B 1 112 ? 14 -2.635 4.562 1 98.5 112 PHE B N 1
ATOM 3319 C CA . PHE B 1 112 ? 12.984 -1.915 3.811 1 98.5 112 PHE B CA 1
ATOM 3320 C C . PHE B 1 112 ? 13.586 -0.718 3.086 1 98.5 112 PHE B C 1
ATOM 3322 O O . PHE B 1 112 ? 14.43 -0.009 3.643 1 98.5 112 PHE B O 1
ATOM 3329 N N . SER B 1 113 ? 13.195 -0.529 1.855 1 98 113 SER B N 1
ATOM 3330 C CA . SER B 1 113 ? 13.594 0.714 1.201 1 98 113 SER B CA 1
ATOM 3331 C C . SER B 1 113 ? 12.703 1.874 1.634 1 98 113 SER B C 1
ATOM 3333 O O . SER B 1 113 ? 11.57 1.664 2.068 1 98 113 SER B O 1
ATOM 3335 N N . VAL B 1 114 ? 13.234 3.055 1.496 1 97.62 114 VAL B N 1
ATOM 3336 C CA . VAL B 1 114 ? 12.445 4.25 1.786 1 97.62 114 VAL B CA 1
ATOM 3337 C C . VAL B 1 114 ? 11.242 4.312 0.849 1 97.62 114 VAL B C 1
ATOM 3339 O O . VAL B 1 114 ? 10.141 4.703 1.26 1 97.62 114 VAL B O 1
ATOM 3342 N N . ASP B 1 115 ? 11.406 3.83 -0.367 1 98.25 115 ASP B N 1
ATOM 3343 C CA . ASP B 1 115 ? 10.328 3.82 -1.348 1 98.25 115 ASP B CA 1
ATOM 3344 C C . ASP B 1 115 ? 9.164 2.959 -0.87 1 98.25 115 ASP B C 1
ATOM 3346 O O . ASP B 1 115 ? 8 3.361 -0.979 1 98.25 115 ASP B O 1
ATOM 3350 N N . GLN B 1 116 ? 9.453 1.795 -0.353 1 98.44 116 GLN B N 1
ATOM 3351 C CA . GLN B 1 116 ? 8.438 0.877 0.144 1 98.44 116 GLN B CA 1
ATOM 3352 C C . GLN B 1 116 ? 7.652 1.496 1.299 1 98.44 116 GLN B C 1
ATOM 3354 O O . GLN B 1 116 ? 6.422 1.546 1.266 1 98.44 116 GLN B O 1
ATOM 3359 N N . LEU B 1 117 ? 8.406 1.982 2.277 1 98.5 117 LEU B N 1
ATOM 3360 C CA . LEU B 1 117 ? 7.773 2.467 3.498 1 98.5 117 LEU B CA 1
ATOM 3361 C C . LEU B 1 117 ? 6.988 3.746 3.232 1 98.5 117 LEU B C 1
ATOM 3363 O O . LEU B 1 117 ? 5.898 3.936 3.775 1 98.5 117 LEU B O 1
ATOM 3367 N N . MET B 1 118 ? 7.547 4.605 2.416 1 98.62 118 MET B N 1
ATOM 3368 C CA . MET B 1 118 ? 6.883 5.859 2.082 1 98.62 118 MET B CA 1
ATOM 3369 C C . MET B 1 118 ? 5.594 5.605 1.306 1 98.62 118 MET B C 1
ATOM 3371 O O . MET B 1 118 ? 4.598 6.305 1.5 1 98.62 118 MET B O 1
ATOM 3375 N N . GLU B 1 119 ? 5.625 4.582 0.419 1 98.81 119 GLU B N 1
ATOM 3376 C CA . GLU B 1 119 ? 4.422 4.223 -0.325 1 98.81 119 GLU B CA 1
ATOM 3377 C C . GLU B 1 119 ? 3.32 3.73 0.611 1 98.81 119 GLU B C 1
ATOM 3379 O O . GLU B 1 119 ? 2.166 4.141 0.489 1 98.81 119 GLU B O 1
ATOM 3384 N N . LEU B 1 120 ? 3.699 2.879 1.546 1 98.81 120 LEU B N 1
ATOM 3385 C CA . LEU B 1 120 ? 2.736 2.359 2.51 1 98.81 120 LEU B CA 1
ATOM 3386 C C . LEU B 1 120 ? 2.223 3.471 3.418 1 98.81 120 LEU B C 1
ATOM 3388 O O . LEU B 1 120 ? 1.028 3.525 3.725 1 98.81 120 LEU B O 1
ATOM 3392 N N . ALA B 1 121 ? 3.127 4.359 3.867 1 98.75 121 ALA B N 1
ATOM 3393 C CA . ALA B 1 121 ? 2.754 5.477 4.73 1 98.75 121 ALA B CA 1
ATOM 3394 C C . ALA B 1 121 ? 1.786 6.418 4.023 1 98.75 121 ALA B C 1
ATOM 3396 O O . ALA B 1 121 ? 0.716 6.734 4.551 1 98.75 121 ALA B O 1
ATOM 3397 N N . GLY B 1 122 ? 2.166 6.832 2.814 1 98.88 122 GLY B N 1
ATOM 3398 C CA . GLY B 1 122 ? 1.307 7.73 2.061 1 98.88 122 GLY B CA 1
ATOM 3399 C C . GLY B 1 122 ? -0.056 7.141 1.754 1 98.88 122 GLY B C 1
ATOM 3400 O O . GLY B 1 122 ? -1.074 7.828 1.86 1 98.88 122 GLY B O 1
ATOM 3401 N N . LEU B 1 123 ? -0.06 5.859 1.4 1 98.94 123 LEU B N 1
ATOM 3402 C CA . LEU B 1 123 ? -1.317 5.164 1.148 1 98.94 123 LEU B CA 1
ATOM 3403 C C . LEU B 1 123 ? -2.191 5.152 2.398 1 98.94 123 LEU B C 1
ATOM 3405 O O . LEU B 1 123 ? -3.391 5.426 2.324 1 98.94 123 LEU B O 1
ATOM 3409 N N . SER B 1 124 ? -1.621 4.82 3.502 1 98.88 124 SER B N 1
ATOM 3410 C CA . SER B 1 124 ? -2.385 4.754 4.742 1 98.88 124 SER B CA 1
ATOM 3411 C C . SER B 1 124 ? -2.928 6.125 5.133 1 98.88 124 SER B C 1
ATOM 3413 O O . SER B 1 124 ? -4.039 6.234 5.652 1 98.88 124 SER B O 1
ATOM 3415 N N . CYS B 1 125 ? -2.162 7.195 4.875 1 98.94 125 CYS B N 1
ATOM 3416 C CA . CYS B 1 125 ? -2.633 8.547 5.16 1 98.94 125 CYS B CA 1
ATOM 3417 C C . CYS B 1 125 ? -3.844 8.891 4.305 1 98.94 125 CYS B C 1
ATOM 3419 O O . CYS B 1 125 ? -4.848 9.398 4.812 1 98.94 125 CYS B O 1
ATOM 3421 N N . ALA B 1 126 ? -3.748 8.602 3.029 1 98.94 126 ALA B N 1
ATOM 3422 C CA . ALA B 1 126 ? -4.871 8.867 2.137 1 98.94 126 ALA B CA 1
ATOM 3423 C C . ALA B 1 126 ? -6.102 8.055 2.549 1 98.94 126 ALA B C 1
ATOM 3425 O O . ALA B 1 126 ? -7.223 8.562 2.52 1 98.94 126 ALA B O 1
ATOM 3426 N N . THR B 1 127 ? -5.871 6.801 2.93 1 98.88 127 THR B N 1
ATOM 3427 C CA . THR B 1 127 ? -6.961 5.926 3.346 1 98.88 127 THR B CA 1
ATOM 3428 C C . THR B 1 127 ? -7.633 6.461 4.609 1 98.88 127 THR B C 1
ATOM 3430 O O . THR B 1 127 ? -8.859 6.488 4.699 1 98.88 127 THR B O 1
ATOM 3433 N N . ALA B 1 128 ? -6.844 6.922 5.57 1 98.88 128 ALA B N 1
ATOM 3434 C CA . ALA B 1 128 ? -7.379 7.488 6.805 1 98.88 128 ALA B CA 1
ATOM 3435 C C . ALA B 1 128 ? -8.195 8.75 6.523 1 98.88 128 ALA B C 1
ATOM 3437 O O . ALA B 1 128 ? -9.273 8.93 7.082 1 98.88 128 ALA B O 1
ATOM 3438 N N . ILE B 1 129 ? -7.672 9.562 5.684 1 98.88 129 ILE B N 1
ATOM 3439 C CA . ILE B 1 129 ? -8.352 10.805 5.32 1 98.88 129 ILE B CA 1
ATOM 3440 C C . ILE B 1 129 ? -9.695 10.484 4.668 1 98.88 129 ILE B C 1
ATOM 3442 O O . ILE B 1 129 ? -10.711 11.109 4.992 1 98.88 129 ILE B O 1
ATOM 3446 N N . ALA B 1 130 ? -9.703 9.516 3.799 1 98.75 130 ALA B N 1
ATOM 3447 C CA . ALA B 1 130 ? -10.938 9.148 3.107 1 98.75 130 ALA B CA 1
ATOM 3448 C C . ALA B 1 130 ? -11.969 8.602 4.086 1 98.75 130 ALA B C 1
ATOM 3450 O O . ALA B 1 130 ? -13.18 8.773 3.887 1 98.75 130 ALA B O 1
ATOM 3451 N N . LYS B 1 131 ? -11.461 7.926 5.07 1 97.75 131 LYS B N 1
ATOM 3452 C CA . LYS B 1 131 ? -12.367 7.398 6.09 1 97.75 131 LYS B CA 1
ATOM 3453 C C . LYS B 1 131 ? -12.969 8.523 6.93 1 97.75 131 LYS B C 1
ATOM 3455 O O . LYS B 1 131 ? -14.172 8.539 7.195 1 97.75 131 LYS B O 1
ATOM 3460 N N . ALA B 1 132 ? -12.18 9.477 7.312 1 98.12 132 ALA B N 1
ATOM 3461 C CA . ALA B 1 132 ? -12.617 10.555 8.195 1 98.12 132 ALA B CA 1
ATOM 3462 C C . ALA B 1 132 ? -13.391 11.617 7.418 1 98.12 132 ALA B C 1
ATOM 3464 O O . ALA B 1 132 ? -14.344 12.195 7.934 1 98.12 132 ALA B O 1
ATOM 3465 N N . TYR B 1 133 ? -12.938 11.891 6.242 1 98.31 133 TYR B N 1
ATOM 3466 C CA . TYR B 1 133 ? -13.5 12.93 5.395 1 98.31 133 TYR B CA 1
ATOM 3467 C C . TYR B 1 133 ? -13.805 12.398 4 1 98.31 133 TYR B C 1
ATOM 3469 O O . TYR B 1 133 ? -13.188 12.82 3.018 1 98.31 133 TYR B O 1
ATOM 3477 N N . PRO B 1 134 ? -14.844 11.586 3.873 1 97.31 134 PRO B N 1
ATOM 3478 C CA . PRO B 1 134 ? -15.164 11.102 2.527 1 97.31 134 PRO B CA 1
ATOM 3479 C C . PRO B 1 134 ? -15.516 12.234 1.562 1 97.31 134 PRO B C 1
ATOM 3481 O O . PRO B 1 134 ? -16.031 13.273 1.985 1 97.31 134 PRO B O 1
ATOM 3484 N N . PRO B 1 135 ? -15.211 12.055 0.28 1 95.5 135 PRO B N 1
ATOM 3485 C CA . PRO B 1 135 ? -15.477 13.109 -0.698 1 95.5 135 PRO B CA 1
ATOM 3486 C C . PRO B 1 135 ? -16.891 13.68 -0.581 1 95.5 135 PRO B C 1
ATOM 3488 O O . PRO B 1 135 ? -17.078 14.891 -0.736 1 95.5 135 PRO B O 1
ATOM 3491 N N . SER B 1 136 ? -17.812 12.875 -0.275 1 91.62 136 SER B N 1
ATOM 3492 C CA . SER B 1 136 ? -19.203 13.289 -0.207 1 91.62 136 SER B CA 1
ATOM 3493 C C . SER B 1 136 ? -19.453 14.211 0.984 1 91.62 136 SER B C 1
ATOM 3495 O O . SER B 1 136 ? -20.484 14.883 1.049 1 91.62 136 SER B O 1
ATOM 3497 N N . SER B 1 137 ? -18.531 14.203 1.927 1 91.19 137 SER B N 1
ATOM 3498 C CA . SER B 1 137 ? -18.734 15 3.135 1 91.19 137 SER B CA 1
ATOM 3499 C C . SER B 1 137 ? -18.266 16.438 2.932 1 91.19 137 SER B C 1
ATOM 3501 O O . SER B 1 137 ? -18.516 17.312 3.77 1 91.19 137 SER B O 1
ATOM 3503 N N . PHE B 1 138 ? -17.578 16.688 1.829 1 94.19 138 PHE B N 1
ATOM 3504 C CA . PHE B 1 138 ? -17.094 18.031 1.562 1 94.19 138 PHE B CA 1
ATOM 3505 C C . PHE B 1 138 ? -18.25 18.969 1.22 1 94.19 138 PHE B C 1
ATOM 3507 O O . PHE B 1 138 ? -19.188 18.578 0.529 1 94.19 138 PHE B O 1
ATOM 3514 N N . THR B 1 139 ? -18.156 20.125 1.714 1 87.56 139 THR B N 1
ATOM 3515 C CA . THR B 1 139 ? -19.219 21.109 1.476 1 87.56 139 THR B CA 1
ATOM 3516 C C . THR B 1 139 ? -19 21.828 0.146 1 87.56 139 THR B C 1
ATOM 3518 O O . THR B 1 139 ? -19.938 22.391 -0.418 1 87.56 139 THR B O 1
ATOM 3521 N N . LYS B 1 140 ? -17.875 21.734 -0.316 1 86.81 140 LYS B N 1
ATOM 3522 C CA . LYS B 1 140 ? -17.562 22.344 -1.61 1 86.81 140 LYS B CA 1
ATOM 3523 C C . LYS B 1 140 ? -17.922 21.391 -2.754 1 86.81 140 LYS B C 1
ATOM 3525 O O . LYS B 1 140 ? -17.969 20.172 -2.572 1 86.81 140 LYS B O 1
ATOM 3530 N N . PRO B 1 141 ? -18.203 22.016 -3.932 1 86.62 141 PRO B N 1
ATOM 3531 C CA . PRO B 1 141 ? -18.625 21.188 -5.066 1 86.62 141 PRO B CA 1
ATOM 3532 C C . PRO B 1 141 ? -17.594 20.109 -5.426 1 86.62 141 PRO B C 1
ATOM 3534 O O . PRO B 1 141 ? -17.953 19 -5.809 1 86.62 141 PRO B O 1
ATOM 3537 N N . GLN B 1 142 ? -16.359 20.469 -5.336 1 93.25 142 GLN B N 1
ATOM 3538 C CA . GLN B 1 142 ? -15.273 19.516 -5.527 1 93.25 142 GLN B CA 1
ATOM 3539 C C . GLN B 1 142 ? -14.516 19.266 -4.223 1 93.25 142 GLN B C 1
ATOM 3541 O O . GLN B 1 142 ? -14.344 20.188 -3.418 1 93.25 142 GLN B O 1
ATOM 3546 N N . PRO B 1 143 ? -14.164 18 -4.055 1 97.69 143 PRO B N 1
ATOM 3547 C CA . PRO B 1 143 ? -13.43 17.703 -2.828 1 97.69 143 PRO B CA 1
ATOM 3548 C C . PRO B 1 143 ? -11.961 18.109 -2.91 1 97.69 143 PRO B C 1
ATOM 3550 O O . PRO B 1 143 ? -11.078 17.25 -2.98 1 97.69 143 PRO B O 1
ATOM 3553 N N . THR B 1 144 ? -11.688 19.391 -2.838 1 98.62 144 THR B N 1
ATOM 3554 C CA . THR B 1 144 ? -10.352 19.953 -2.98 1 98.62 14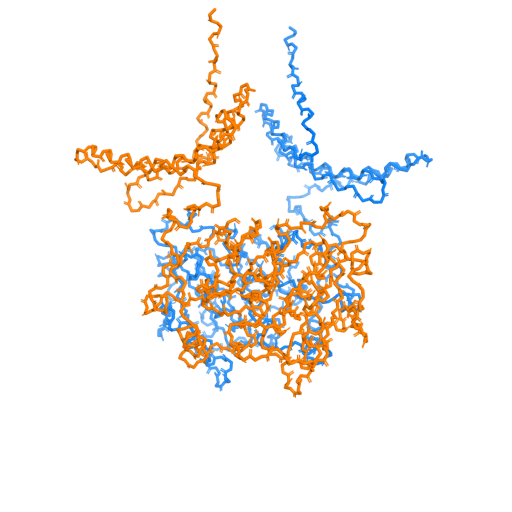4 THR B CA 1
ATOM 3555 C C . THR B 1 144 ? -9.57 19.844 -1.675 1 98.62 144 THR B C 1
ATOM 3557 O O . THR B 1 144 ? -10.102 20.109 -0.597 1 98.62 144 THR B O 1
ATOM 3560 N N . VAL B 1 145 ? -8.32 19.359 -1.82 1 98.88 145 VAL B N 1
ATOM 3561 C CA . VAL B 1 145 ? -7.434 19.156 -0.675 1 98.88 145 VAL B CA 1
ATOM 3562 C C . VAL B 1 145 ? -6.105 19.875 -0.917 1 98.88 145 VAL B C 1
ATOM 3564 O O . VAL B 1 145 ? -5.492 19.703 -1.975 1 98.88 145 VAL B O 1
ATOM 3567 N N . LEU B 1 146 ? -5.703 20.719 -0.001 1 98.94 146 LEU B N 1
ATOM 3568 C CA . LEU B 1 146 ? -4.363 21.312 -0.061 1 98.94 146 LEU B CA 1
ATOM 3569 C C . LEU B 1 146 ? -3.365 20.453 0.712 1 98.94 146 LEU B C 1
ATOM 3571 O O . LEU B 1 146 ? -3.541 20.219 1.909 1 98.94 146 LEU B O 1
ATOM 3575 N N . VAL B 1 147 ? -2.379 19.953 0.018 1 99 147 VAL B N 1
ATOM 3576 C CA . VAL B 1 147 ? -1.327 19.156 0.648 1 99 147 VAL B CA 1
ATOM 3577 C C . VAL B 1 147 ? -0.047 19.984 0.751 1 99 147 VAL B C 1
ATOM 3579 O O . VAL B 1 147 ? 0.556 20.328 -0.266 1 99 147 VAL B O 1
ATOM 3582 N N . VAL B 1 148 ? 0.375 20.281 1.984 1 98.94 148 VAL B N 1
ATOM 3583 C CA . VAL B 1 148 ? 1.579 21.078 2.211 1 98.94 148 VAL B CA 1
ATOM 3584 C C . VAL B 1 148 ? 2.732 20.156 2.609 1 98.94 148 VAL B C 1
ATOM 3586 O O . VAL B 1 148 ? 2.68 19.5 3.652 1 98.94 148 VAL B O 1
ATOM 3589 N N . CYS B 1 149 ? 3.787 20.156 1.78 1 98.88 149 CYS B N 1
ATOM 3590 C CA . CYS B 1 149 ? 4.859 19.188 1.936 1 98.88 149 CYS B CA 1
ATOM 3591 C C . CYS B 1 149 ? 6.152 19.859 2.375 1 98.88 149 CYS B C 1
ATOM 3593 O O . CYS B 1 149 ? 6.512 20.922 1.856 1 98.88 149 CYS B O 1
ATOM 3595 N N . GLY B 1 150 ? 6.836 19.281 3.369 1 98.62 150 GLY B N 1
ATOM 3596 C CA . GLY B 1 150 ? 8.172 19.703 3.76 1 98.62 150 GLY B CA 1
ATOM 3597 C C . GLY B 1 150 ? 9.266 19.016 2.975 1 98.62 150 GLY B C 1
ATOM 3598 O O . GLY B 1 150 ? 8.992 18.172 2.105 1 98.62 150 GLY B O 1
ATOM 3599 N N . PRO B 1 151 ? 10.469 19.312 3.311 1 97.56 151 PRO B N 1
ATOM 3600 C CA . PRO B 1 151 ? 11.602 18.828 2.514 1 97.56 151 PRO B CA 1
ATOM 3601 C C . PRO B 1 151 ? 12.031 17.406 2.881 1 97.56 151 PRO B C 1
ATOM 3603 O O . PRO B 1 151 ? 12.836 16.797 2.17 1 97.56 151 PRO B O 1
ATOM 3606 N N . GLY B 1 152 ? 11.578 16.891 3.986 1 96.75 152 GLY B N 1
ATOM 3607 C CA . GLY B 1 152 ? 12.023 15.578 4.441 1 96.75 152 GLY B CA 1
ATOM 3608 C C . GLY B 1 152 ? 11.062 14.461 4.07 1 96.75 152 GLY B C 1
ATOM 3609 O O . GLY B 1 152 ? 10.219 14.633 3.188 1 96.75 152 GLY B O 1
ATOM 3610 N N . ASN B 1 153 ? 11.156 13.336 4.762 1 97.25 153 ASN B N 1
ATOM 3611 C CA . ASN B 1 153 ? 10.367 12.148 4.461 1 97.25 153 ASN B CA 1
ATOM 3612 C C . ASN B 1 153 ? 8.875 12.391 4.676 1 97.25 153 ASN B C 1
ATOM 3614 O O . ASN B 1 153 ? 8.039 11.828 3.975 1 97.25 153 ASN B O 1
ATOM 3618 N N . ASN B 1 154 ? 8.57 13.25 5.664 1 98.44 154 ASN B N 1
ATOM 3619 C CA . ASN B 1 154 ? 7.164 13.562 5.863 1 98.44 154 ASN B CA 1
ATOM 3620 C C . ASN B 1 154 ? 6.547 14.203 4.625 1 98.44 154 ASN B C 1
ATOM 3622 O O . ASN B 1 154 ? 5.391 13.945 4.297 1 98.44 154 ASN B O 1
ATOM 3626 N N . GLY B 1 155 ? 7.398 15.094 4 1 98.81 155 GLY B N 1
ATOM 3627 C CA . GLY B 1 155 ? 6.953 15.648 2.73 1 98.81 155 GLY B CA 1
ATOM 3628 C C . GLY B 1 155 ? 6.742 14.594 1.661 1 98.81 155 GLY B C 1
ATOM 3629 O O . GLY B 1 155 ? 5.793 14.68 0.876 1 98.81 155 GLY B O 1
ATOM 3630 N N . GLY B 1 156 ? 7.645 13.609 1.618 1 98.81 156 GLY B N 1
ATOM 3631 C CA . GLY B 1 156 ? 7.469 12.484 0.714 1 98.81 156 GLY B CA 1
ATOM 3632 C C . GLY B 1 156 ? 6.184 11.711 0.962 1 98.81 156 GLY B C 1
ATOM 3633 O O . GLY B 1 156 ? 5.477 11.359 0.018 1 98.81 156 GLY B O 1
ATOM 3634 N N . ASP B 1 157 ? 5.867 11.477 2.232 1 98.88 157 ASP B N 1
ATOM 3635 C CA . ASP B 1 157 ? 4.594 10.859 2.586 1 98.88 157 ASP B CA 1
ATOM 3636 C C . ASP B 1 157 ? 3.42 11.68 2.045 1 98.88 157 ASP B C 1
ATOM 3638 O O . ASP B 1 157 ? 2.428 11.109 1.579 1 98.88 157 ASP B O 1
ATOM 3642 N N . GLY B 1 158 ? 3.572 12.969 2.158 1 98.94 158 GLY B N 1
ATOM 3643 C CA . GLY B 1 158 ? 2.537 13.859 1.649 1 98.94 158 GLY B CA 1
ATOM 3644 C C . GLY B 1 158 ? 2.336 13.742 0.15 1 98.94 158 GLY B C 1
ATOM 3645 O O . GLY B 1 158 ? 1.2 13.742 -0.33 1 98.94 158 GLY B O 1
ATOM 3646 N N . LEU B 1 159 ? 3.447 13.695 -0.567 1 98.94 159 LEU B N 1
ATOM 3647 C CA . LEU B 1 159 ? 3.375 13.562 -2.018 1 98.94 159 LEU B CA 1
ATOM 3648 C C . LEU B 1 159 ? 2.705 12.242 -2.406 1 98.94 159 LEU B C 1
ATOM 3650 O O . LEU B 1 159 ? 1.839 12.219 -3.283 1 98.94 159 LEU B O 1
ATOM 3654 N N . VAL B 1 160 ? 3.096 11.148 -1.775 1 98.94 160 VAL B N 1
ATOM 3655 C CA . VAL B 1 160 ? 2.471 9.859 -2.021 1 98.94 160 VAL B CA 1
ATOM 3656 C C . VAL B 1 160 ? 0.993 9.914 -1.643 1 98.94 160 VAL B C 1
ATOM 3658 O O . VAL B 1 160 ? 0.139 9.398 -2.367 1 98.94 160 VAL B O 1
ATOM 3661 N N . CYS B 1 161 ? 0.702 10.531 -0.54 1 98.94 161 CYS B N 1
ATOM 3662 C CA . CYS B 1 161 ? -0.674 10.711 -0.087 1 98.94 161 CYS B CA 1
ATOM 3663 C C . CYS B 1 161 ? -1.504 11.438 -1.135 1 98.94 161 CYS B C 1
ATOM 3665 O O . CYS B 1 161 ? -2.623 11.031 -1.445 1 98.94 161 CYS B O 1
ATOM 3667 N N . ALA B 1 162 ? -0.976 12.508 -1.665 1 98.94 162 ALA B N 1
ATOM 3668 C CA . ALA B 1 162 ? -1.671 13.289 -2.686 1 98.94 162 ALA B CA 1
ATOM 3669 C C . ALA B 1 162 ? -2.035 12.422 -3.887 1 98.94 162 ALA B C 1
ATOM 3671 O O . ALA B 1 162 ? -3.148 12.516 -4.41 1 98.94 162 ALA B O 1
ATOM 3672 N N . ARG B 1 163 ? -1.143 11.57 -4.301 1 98.81 163 ARG B N 1
ATOM 3673 C CA . ARG B 1 163 ? -1.382 10.688 -5.438 1 98.81 163 ARG B CA 1
ATOM 3674 C C . ARG B 1 163 ? -2.533 9.727 -5.152 1 98.81 163 ARG B C 1
ATOM 3676 O O . ARG B 1 163 ? -3.414 9.539 -5.992 1 98.81 163 ARG B O 1
ATOM 3683 N N . HIS B 1 164 ? -2.469 9.156 -4.012 1 98.88 164 HIS B N 1
ATOM 3684 C CA . HIS B 1 164 ? -3.535 8.219 -3.674 1 98.88 164 HIS B CA 1
ATOM 3685 C C . HIS B 1 164 ? -4.867 8.938 -3.498 1 98.88 164 HIS B C 1
ATOM 3687 O O . HIS B 1 164 ? -5.918 8.406 -3.859 1 98.88 164 HIS B O 1
ATOM 3693 N N . LEU B 1 165 ? -4.855 10.164 -2.883 1 98.88 165 LEU B N 1
ATOM 3694 C CA . LEU B 1 165 ? -6.086 10.945 -2.781 1 98.88 165 LEU B CA 1
ATOM 3695 C C . LEU B 1 165 ? -6.688 11.188 -4.16 1 98.88 165 LEU B C 1
ATOM 3697 O O . LEU B 1 165 ? -7.906 11.102 -4.332 1 98.88 165 LEU B O 1
ATOM 3701 N N . LYS B 1 166 ? -5.828 11.469 -5.105 1 98.62 166 LYS B N 1
ATOM 3702 C CA . LYS B 1 166 ? -6.301 11.641 -6.477 1 98.62 166 LYS B CA 1
ATOM 3703 C C . LYS B 1 166 ? -7.02 10.398 -6.973 1 98.62 166 LYS B C 1
ATOM 3705 O O . LYS B 1 166 ? -8.102 10.484 -7.559 1 98.62 166 LYS B O 1
ATOM 3710 N N . LEU B 1 167 ? -6.5 9.266 -6.715 1 97.94 167 LEU B N 1
ATOM 3711 C CA . LEU B 1 167 ? -7.086 7.988 -7.121 1 97.94 167 LEU B CA 1
ATOM 3712 C C . LEU B 1 167 ? -8.391 7.73 -6.379 1 97.94 167 LEU B C 1
ATOM 3714 O O . LEU B 1 167 ? -9.273 7.035 -6.891 1 97.94 167 LEU B O 1
ATOM 3718 N N . PHE B 1 168 ? -8.531 8.289 -5.188 1 98.12 168 PHE B N 1
ATOM 3719 C CA . PHE B 1 168 ? -9.711 8.055 -4.355 1 98.12 168 PHE B CA 1
ATOM 3720 C C . PHE B 1 168 ? -10.812 9.047 -4.707 1 98.12 168 PHE B C 1
ATOM 3722 O O . PHE B 1 168 ? -11.875 9.039 -4.082 1 98.12 168 PHE B O 1
ATOM 3729 N N . GLY B 1 169 ? -10.547 9.977 -5.652 1 96.75 169 GLY B N 1
ATOM 3730 C CA . GLY B 1 169 ? -11.609 10.844 -6.141 1 96.75 169 GLY B CA 1
ATOM 3731 C C . GLY B 1 169 ? -11.523 12.258 -5.605 1 96.75 169 GLY B C 1
ATOM 3732 O O . GLY B 1 169 ? -12.414 13.078 -5.844 1 96.75 169 GLY B O 1
ATOM 3733 N N . TYR B 1 170 ? -10.453 12.609 -4.926 1 98.5 170 TYR B N 1
ATOM 3734 C CA . TYR B 1 170 ? -10.242 13.969 -4.453 1 98.5 170 TYR B CA 1
ATOM 3735 C C . TYR B 1 170 ? -9.555 14.812 -5.52 1 98.5 170 TYR B C 1
ATOM 3737 O O . TYR B 1 170 ? -9.156 14.297 -6.57 1 98.5 170 TYR B O 1
ATOM 3745 N N . GLU B 1 171 ? -9.516 16.062 -5.25 1 98.38 171 GLU B N 1
ATOM 3746 C CA . GLU B 1 171 ? -8.773 17 -6.078 1 98.38 171 GLU B CA 1
ATOM 3747 C C . GLU B 1 171 ? -7.652 17.672 -5.281 1 98.38 171 GLU B C 1
ATOM 3749 O O . GLU B 1 171 ? -7.77 18.828 -4.883 1 98.38 171 GLU B O 1
ATOM 3754 N N . PRO B 1 172 ? -6.547 17 -5.172 1 98.88 172 PRO B N 1
ATOM 3755 C CA . PRO B 1 172 ? -5.441 17.531 -4.375 1 98.88 172 PRO B CA 1
ATOM 3756 C C . PRO B 1 172 ? -4.629 18.594 -5.129 1 98.88 172 PRO B C 1
ATOM 3758 O O . PRO B 1 172 ? -4.504 18.516 -6.352 1 98.88 172 PRO B O 1
ATOM 3761 N N . THR B 1 173 ? -4.164 19.531 -4.395 1 98.94 173 THR B N 1
ATOM 3762 C CA . THR B 1 173 ? -3.146 20.5 -4.789 1 98.94 173 THR B CA 1
ATOM 3763 C C . THR B 1 173 ? -1.976 20.484 -3.809 1 98.94 173 THR B C 1
ATOM 3765 O O . THR B 1 173 ? -2.178 20.438 -2.594 1 98.94 173 THR B O 1
ATOM 3768 N N . VAL B 1 174 ? -0.784 20.562 -4.434 1 98.94 174 VAL B N 1
ATOM 3769 C CA . VAL B 1 174 ? 0.392 20.422 -3.58 1 98.94 174 VAL B CA 1
ATOM 3770 C C . VAL B 1 174 ? 1.109 21.766 -3.461 1 98.94 174 VAL B C 1
ATOM 3772 O O . VAL B 1 174 ? 1.252 22.484 -4.449 1 98.94 174 VAL B O 1
ATOM 3775 N N . TYR B 1 175 ? 1.494 22.156 -2.264 1 98.94 175 TYR B N 1
ATOM 3776 C CA . TYR B 1 175 ? 2.508 23.188 -2.053 1 98.94 175 TYR B CA 1
ATOM 3777 C C . TYR B 1 175 ? 3.777 22.578 -1.462 1 98.94 175 TYR B C 1
ATOM 3779 O O . TYR B 1 175 ? 3.744 21.984 -0.384 1 98.94 175 TYR B O 1
ATOM 3787 N N . TYR B 1 176 ? 4.82 22.688 -2.176 1 98.81 176 TYR B N 1
ATOM 3788 C CA . TYR B 1 176 ? 6.094 22.047 -1.885 1 98.81 176 TYR B CA 1
ATOM 3789 C C . TYR B 1 176 ? 7.258 23 -2.125 1 98.81 176 TYR B C 1
ATOM 3791 O O . TYR B 1 176 ? 7.992 22.859 -3.104 1 98.81 176 TYR B O 1
ATOM 3799 N N . PRO B 1 177 ? 7.512 23.906 -1.16 1 98.5 177 PRO B N 1
ATOM 3800 C CA . PRO B 1 177 ? 8.383 25.047 -1.428 1 98.5 177 PRO B CA 1
ATOM 3801 C C . PRO B 1 177 ? 9.867 24.688 -1.406 1 98.5 177 PRO B C 1
ATOM 3803 O O . PRO B 1 177 ? 10.688 25.359 -2.025 1 98.5 177 PRO B O 1
ATOM 3806 N N . LYS B 1 178 ? 10.289 23.688 -0.645 1 98 178 LYS B N 1
ATOM 3807 C CA . LYS B 1 178 ? 11.656 23.188 -0.609 1 98 178 LYS B CA 1
ATOM 3808 C C . LYS B 1 178 ? 11.734 21.766 -1.149 1 98 178 LYS B C 1
ATOM 3810 O O . LYS B 1 178 ? 11.281 20.828 -0.499 1 98 178 LYS B O 1
ATOM 3815 N N . ARG B 1 179 ? 12.359 21.641 -2.252 1 97.38 179 ARG B N 1
ATOM 3816 C CA . ARG B 1 179 ? 12.375 20.375 -2.973 1 97.38 179 ARG B CA 1
ATOM 3817 C C . ARG B 1 179 ? 13.781 19.797 -3.014 1 97.38 179 ARG B C 1
ATOM 3819 O O . ARG B 1 179 ? 14.617 20.219 -3.822 1 97.38 179 ARG B O 1
ATOM 3826 N N . PRO B 1 180 ? 14.039 18.828 -2.219 1 95.75 180 PRO B N 1
ATOM 3827 C CA . PRO B 1 180 ? 15.359 18.203 -2.279 1 95.75 180 PRO B CA 1
ATOM 3828 C C . PRO B 1 180 ? 15.641 17.547 -3.629 1 95.75 180 PRO B C 1
ATOM 3830 O O . PRO B 1 180 ? 14.711 17.078 -4.297 1 95.75 180 PRO B O 1
ATOM 3833 N N . SER B 1 181 ? 16.969 17.422 -3.992 1 95.31 181 SER B N 1
ATOM 3834 C CA . SER B 1 181 ? 17.359 16.859 -5.277 1 95.31 181 SER B CA 1
ATOM 3835 C C . SER B 1 181 ? 17.625 15.352 -5.16 1 95.31 181 SER B C 1
ATOM 3837 O O . SER B 1 181 ? 18.344 14.781 -5.984 1 95.31 181 SER B O 1
ATOM 3839 N N . LYS B 1 182 ? 17.047 14.719 -4.277 1 96 182 LYS B N 1
ATOM 3840 C CA . LYS B 1 182 ? 17.156 13.266 -4.199 1 96 182 LYS B CA 1
ATOM 3841 C C . LYS B 1 182 ? 16.219 12.586 -5.199 1 96 182 LYS B C 1
ATOM 3843 O O . LYS B 1 182 ? 15.086 13.031 -5.395 1 96 182 LYS B O 1
ATOM 3848 N N . ALA B 1 183 ? 16.703 11.484 -5.781 1 97.31 183 ALA B N 1
ATOM 3849 C CA . ALA B 1 183 ? 16.016 10.805 -6.871 1 97.31 183 ALA B CA 1
ATOM 3850 C C . ALA B 1 183 ? 14.578 10.453 -6.473 1 97.31 183 ALA B C 1
ATOM 3852 O O . ALA B 1 183 ? 13.648 10.633 -7.262 1 97.31 183 ALA B O 1
ATOM 3853 N N . LEU B 1 184 ? 14.422 10 -5.285 1 97.56 184 LEU B N 1
ATOM 3854 C CA . LEU B 1 184 ? 13.102 9.602 -4.816 1 97.56 184 LEU B CA 1
ATOM 3855 C C . LEU B 1 184 ? 12.133 10.781 -4.836 1 97.56 184 LEU B C 1
ATOM 3857 O O . LEU B 1 184 ? 11.031 10.672 -5.371 1 97.56 184 LEU B O 1
ATOM 3861 N N . PHE B 1 185 ? 12.508 11.945 -4.316 1 98.38 185 PHE B N 1
ATOM 3862 C CA . PHE B 1 185 ? 11.625 13.102 -4.203 1 98.38 185 PHE B CA 1
ATOM 3863 C C . PHE B 1 185 ? 11.352 13.711 -5.57 1 98.38 185 PHE B C 1
ATOM 3865 O O . PHE B 1 185 ? 10.242 14.18 -5.832 1 98.38 185 PHE B O 1
ATOM 3872 N N . GLU B 1 186 ? 12.352 13.664 -6.402 1 98.56 186 GLU B N 1
ATOM 3873 C CA . GLU B 1 186 ? 12.148 14.109 -7.777 1 98.56 186 GLU B CA 1
ATOM 3874 C C . GLU B 1 186 ? 11.133 13.227 -8.5 1 98.56 186 GLU B C 1
ATOM 3876 O O . GLU B 1 186 ? 10.281 13.719 -9.234 1 98.56 186 GLU B O 1
ATOM 3881 N N . ALA B 1 187 ? 11.273 11.969 -8.273 1 98.75 187 ALA B N 1
ATOM 3882 C CA . ALA B 1 187 ? 10.344 11.016 -8.875 1 98.75 187 ALA B CA 1
ATOM 3883 C C . ALA B 1 187 ? 8.922 11.242 -8.359 1 98.75 187 ALA B C 1
ATOM 3885 O O . ALA B 1 187 ? 7.965 11.211 -9.133 1 98.75 187 ALA B O 1
ATOM 3886 N N . LEU B 1 188 ? 8.797 11.453 -7.059 1 98.81 188 LEU B N 1
ATOM 3887 C CA . LEU B 1 188 ? 7.48 11.695 -6.469 1 98.81 188 LEU B CA 1
ATOM 3888 C C . LEU B 1 188 ? 6.844 12.953 -7.051 1 98.81 188 LEU B C 1
ATOM 3890 O O . LEU B 1 188 ? 5.641 12.977 -7.324 1 98.81 188 LEU B O 1
ATOM 3894 N N . THR B 1 189 ? 7.617 13.992 -7.188 1 98.81 189 THR B N 1
ATOM 3895 C CA . THR B 1 189 ? 7.129 15.219 -7.812 1 98.81 189 THR B CA 1
ATOM 3896 C C . THR B 1 189 ? 6.633 14.945 -9.227 1 98.81 189 THR B C 1
ATOM 3898 O O . THR B 1 189 ? 5.539 15.375 -9.602 1 98.81 189 THR B O 1
ATOM 3901 N N . THR B 1 190 ? 7.402 14.195 -9.984 1 98.75 190 THR B N 1
ATOM 3902 C CA . THR B 1 190 ? 7.023 13.852 -11.352 1 98.75 190 THR B CA 1
ATOM 3903 C C . THR B 1 190 ? 5.734 13.039 -11.367 1 98.75 190 THR B C 1
ATOM 3905 O O . THR B 1 190 ? 4.855 13.273 -12.195 1 98.75 190 THR B O 1
ATOM 3908 N N . GLN B 1 191 ? 5.617 12.094 -10.469 1 98.81 191 GLN B N 1
ATOM 3909 C CA . GLN B 1 191 ? 4.406 11.281 -10.367 1 98.81 191 GLN B CA 1
ATOM 3910 C C . GLN B 1 191 ? 3.176 12.164 -10.156 1 98.81 191 GLN B C 1
ATOM 3912 O O . GLN B 1 191 ? 2.174 12.008 -10.859 1 98.81 191 GLN B O 1
ATOM 3917 N N . CYS B 1 192 ? 3.279 13.086 -9.242 1 98.88 192 CYS B N 1
ATOM 3918 C CA . CYS B 1 192 ? 2.158 13.977 -8.977 1 98.88 192 CYS B CA 1
ATOM 3919 C C . CYS B 1 192 ? 1.827 14.812 -10.211 1 98.88 192 CYS B C 1
ATOM 3921 O O . CYS B 1 192 ? 0.663 14.914 -10.602 1 98.88 192 CYS B O 1
ATOM 3923 N N . GLN B 1 193 ? 2.854 15.359 -10.781 1 98.62 193 GLN B N 1
ATOM 3924 C CA . GLN B 1 193 ? 2.646 16.203 -11.953 1 98.62 193 GLN B CA 1
ATOM 3925 C C . GLN B 1 193 ? 1.996 15.414 -13.086 1 98.62 193 GLN B C 1
ATOM 3927 O O . GLN B 1 193 ? 1.048 15.891 -13.719 1 98.62 193 GLN B O 1
ATOM 3932 N N . LYS B 1 194 ? 2.42 14.227 -13.305 1 98.38 194 LYS B N 1
ATOM 3933 C CA . LYS B 1 194 ? 1.915 13.406 -14.406 1 98.38 194 LYS B CA 1
ATOM 3934 C C . LYS B 1 194 ? 0.531 12.844 -14.086 1 98.38 194 LYS B C 1
ATOM 3936 O O . LYS B 1 194 ? -0.177 12.375 -14.977 1 98.38 194 LYS B O 1
ATOM 3941 N N . MET B 1 195 ? 0.132 12.953 -12.914 1 98.25 195 MET B N 1
ATOM 3942 C CA . MET B 1 195 ? -1.217 12.555 -12.516 1 98.25 195 MET B CA 1
ATOM 3943 C C . MET B 1 195 ? -2.125 13.773 -12.398 1 98.25 195 MET B C 1
ATOM 3945 O O . MET B 1 195 ? -3.143 13.734 -11.703 1 98.25 195 MET B O 1
ATOM 3949 N N . ASP B 1 196 ? -1.724 14.859 -12.906 1 97.69 196 ASP B N 1
ATOM 3950 C CA . ASP B 1 196 ? -2.5 16.094 -13.016 1 97.69 196 ASP B CA 1
ATOM 3951 C C . ASP B 1 196 ? -2.816 16.672 -11.641 1 97.69 196 ASP B C 1
ATOM 3953 O O . ASP B 1 196 ? -3.926 17.156 -11.398 1 97.69 196 ASP B O 1
ATOM 3957 N N . ILE B 1 197 ? -1.925 16.531 -10.75 1 98.81 197 ILE B N 1
ATOM 3958 C CA . ILE B 1 197 ? -1.994 17.203 -9.453 1 98.81 197 ILE B CA 1
ATOM 3959 C C . ILE B 1 197 ? -1.194 18.5 -9.5 1 98.81 197 ILE B C 1
ATOM 3961 O O . ILE B 1 197 ? 0.028 18.484 -9.664 1 98.81 197 ILE B O 1
ATOM 3965 N N . PRO B 1 198 ? -1.805 19.594 -9.344 1 98.69 198 PRO B N 1
ATOM 3966 C CA . PRO B 1 198 ? -1.092 20.859 -9.5 1 98.69 198 PRO B CA 1
ATOM 3967 C C . PRO B 1 198 ? -0.212 21.188 -8.297 1 98.69 198 PRO B C 1
ATOM 3969 O O . PRO B 1 198 ? -0.53 20.812 -7.168 1 98.69 198 PRO B O 1
ATOM 3972 N N . PHE B 1 199 ? 0.84 21.906 -8.617 1 98.81 199 PHE B N 1
ATOM 3973 C CA . PHE B 1 199 ? 1.712 22.484 -7.598 1 98.81 199 PHE B CA 1
ATOM 3974 C C . PHE B 1 199 ? 1.542 24 -7.535 1 98.81 199 PHE B C 1
ATOM 3976 O O . PHE B 1 199 ? 1.645 24.688 -8.555 1 98.81 199 PHE B O 1
ATOM 3983 N N . LEU B 1 200 ? 1.243 24.469 -6.328 1 98.62 200 LEU B N 1
ATOM 3984 C CA . LEU B 1 200 ? 1.129 25.922 -6.164 1 98.62 200 LEU B CA 1
ATOM 3985 C C . LEU B 1 200 ? 2.496 26.578 -6.262 1 98.62 200 LEU B C 1
ATOM 3987 O O . LEU B 1 200 ? 3.463 26.125 -5.652 1 98.62 200 LEU B O 1
ATOM 3991 N N . PRO B 1 201 ? 2.535 27.672 -6.988 1 97.44 201 PRO B N 1
ATOM 3992 C CA . PRO B 1 201 ? 3.797 28.406 -7.047 1 97.44 201 PRO B CA 1
ATOM 3993 C C . PRO B 1 201 ? 4.059 29.234 -5.789 1 97.44 201 PRO B C 1
ATOM 3995 O O . PRO B 1 201 ? 5.215 29.5 -5.453 1 97.44 201 PRO B O 1
ATOM 3998 N N . GLU B 1 202 ? 2.963 29.688 -5.133 1 97.44 202 GLU B N 1
ATOM 3999 C CA . GLU B 1 202 ? 3.043 30.453 -3.893 1 97.44 202 GLU B CA 1
ATOM 4000 C C . GLU B 1 202 ? 1.984 30 -2.895 1 97.44 202 GLU B C 1
ATOM 4002 O O . GLU B 1 202 ? 0.904 29.547 -3.287 1 97.44 202 GLU B O 1
ATOM 4007 N N . PHE B 1 203 ? 2.34 30.125 -1.67 1 98.19 203 PHE B N 1
ATOM 4008 C CA . PHE B 1 203 ? 1.398 29.766 -0.616 1 98.19 203 PHE B CA 1
ATOM 4009 C C . PHE B 1 203 ? 0.401 30.891 -0.375 1 98.19 203 PHE B C 1
ATOM 4011 O O . PHE B 1 203 ? 0.783 32.062 -0.31 1 98.19 203 PHE B O 1
ATOM 4018 N N . PRO B 1 204 ? -0.893 30.547 -0.273 1 96.62 204 PRO B N 1
ATOM 4019 C CA . PRO B 1 204 ? -1.833 31.609 0.083 1 96.62 204 PRO B CA 1
ATOM 4020 C C . PRO B 1 204 ? -1.503 32.25 1.423 1 96.62 204 PRO B C 1
ATOM 4022 O O . PRO B 1 204 ? -1.42 31.578 2.445 1 96.62 204 PRO B O 1
ATOM 4025 N N . THR B 1 205 ? -1.377 33.562 1.48 1 93.06 205 THR B N 1
ATOM 4026 C CA . THR B 1 205 ? -0.917 34.25 2.682 1 93.06 205 THR B CA 1
ATOM 4027 C C . THR B 1 205 ? -2.074 34.469 3.648 1 93.06 205 THR B C 1
ATOM 4029 O O . THR B 1 205 ? -1.856 34.75 4.828 1 93.06 205 THR B O 1
ATOM 4032 N N . GLU B 1 206 ? -3.273 34.438 3.121 1 96.94 206 GLU B N 1
ATOM 4033 C CA . GLU B 1 206 ? -4.441 34.625 3.979 1 96.94 206 GLU B CA 1
ATOM 4034 C C . GLU B 1 206 ? -5.18 33.312 4.203 1 96.94 206 GLU B C 1
ATOM 4036 O O . GLU B 1 206 ? -5.535 32.625 3.246 1 96.94 206 GLU B O 1
ATOM 4041 N N . ALA B 1 207 ? -5.473 33 5.418 1 98.31 207 ALA B N 1
ATOM 4042 C CA . ALA B 1 207 ? -6.172 31.797 5.801 1 98.31 207 ALA B CA 1
ATOM 4043 C C . ALA B 1 207 ? -7.527 31.688 5.109 1 98.31 207 ALA B C 1
ATOM 4045 O O . ALA B 1 207 ? -7.969 30.609 4.738 1 98.31 207 ALA B O 1
ATOM 4046 N N . MET B 1 208 ? -8.148 32.844 4.898 1 97.81 208 MET B N 1
ATOM 4047 C CA . MET B 1 208 ? -9.484 32.906 4.305 1 97.81 208 MET B CA 1
ATOM 4048 C C . MET B 1 208 ? -9.461 32.312 2.887 1 97.81 208 MET B C 1
ATOM 4050 O O . MET B 1 208 ? -10.43 31.703 2.453 1 97.81 208 MET B O 1
ATOM 4054 N N . LEU B 1 209 ? -8.406 32.562 2.16 1 98 209 LEU B N 1
ATOM 4055 C CA . LEU B 1 209 ? -8.273 32.031 0.806 1 98 209 LEU B CA 1
ATOM 4056 C C . LEU B 1 209 ? -8.227 30.5 0.816 1 98 209 LEU B C 1
ATOM 4058 O O . LEU B 1 209 ? -8.836 29.859 -0.037 1 98 209 LEU B O 1
ATOM 4062 N N . ILE B 1 210 ? -7.531 29.938 1.803 1 98.5 210 ILE B N 1
ATOM 4063 C CA . ILE B 1 210 ? -7.461 28.5 1.952 1 98.5 210 ILE B CA 1
ATOM 4064 C C . ILE B 1 210 ? -8.836 27.938 2.311 1 98.5 210 ILE B C 1
ATOM 4066 O O . ILE B 1 210 ? -9.297 26.953 1.719 1 98.5 210 ILE B O 1
ATOM 4070 N N . ASP B 1 211 ? -9.508 28.641 3.172 1 97.88 211 ASP B N 1
ATOM 4071 C CA . ASP B 1 211 ? -10.844 28.234 3.602 1 97.88 211 ASP B CA 1
ATOM 4072 C C . ASP B 1 211 ? -11.82 28.234 2.43 1 97.88 211 ASP B C 1
ATOM 4074 O O . ASP B 1 211 ? -12.75 27.438 2.389 1 97.88 211 ASP B O 1
ATOM 4078 N N . GLU B 1 212 ? -11.625 29.156 1.558 1 96.5 212 GLU B N 1
ATOM 4079 C CA . GLU B 1 212 ? -12.523 29.297 0.417 1 96.5 212 GLU B CA 1
ATOM 4080 C C . GLU B 1 212 ? -12.242 28.234 -0.637 1 96.5 212 GLU B C 1
ATOM 4082 O O . GLU B 1 212 ? -13.172 27.703 -1.256 1 96.5 212 GLU B O 1
ATOM 4087 N N . LEU B 1 213 ? -11.047 27.828 -0.798 1 97 213 LEU B N 1
ATOM 4088 C CA . LEU B 1 213 ? -10.648 27.047 -1.959 1 97 213 LEU B CA 1
ATOM 4089 C C . LEU B 1 213 ? -10.594 25.562 -1.614 1 97 213 LEU B C 1
ATOM 4091 O O . LEU B 1 213 ? -10.727 24.703 -2.496 1 97 213 LEU B O 1
ATOM 4095 N N . TYR B 1 214 ? -10.383 25.234 -0.375 1 98.12 214 TYR B N 1
ATOM 4096 C CA . TYR B 1 214 ? -10.141 23.844 -0.012 1 98.12 214 TYR B CA 1
ATOM 4097 C C . TYR B 1 214 ? -11.07 23.406 1.116 1 98.12 214 TYR B C 1
ATOM 4099 O O . TYR B 1 214 ? -11.484 24.219 1.941 1 98.12 214 TYR B O 1
ATOM 4107 N N . GLY B 1 215 ? -11.391 22.109 1.094 1 98.31 215 GLY B N 1
ATOM 4108 C CA . GLY B 1 215 ? -12.203 21.547 2.156 1 98.31 215 GLY B CA 1
ATOM 4109 C C . GLY B 1 215 ? -11.383 20.844 3.223 1 98.31 215 GLY B C 1
ATOM 4110 O O . GLY B 1 215 ? -11.914 20.484 4.281 1 98.31 215 GLY B O 1
ATOM 4111 N N . LEU B 1 216 ? -10.133 20.641 2.965 1 98.81 216 LEU B N 1
ATOM 4112 C CA . LEU B 1 216 ? -9.203 19.953 3.859 1 98.81 216 LEU B CA 1
ATOM 4113 C C . LEU B 1 216 ? -7.766 20.391 3.574 1 98.81 216 LEU B C 1
ATOM 4115 O O . LEU B 1 216 ? -7.395 20.594 2.418 1 98.81 216 LEU B O 1
ATOM 4119 N N . VAL B 1 217 ? -6.98 20.531 4.637 1 98.94 217 VAL B N 1
ATOM 4120 C CA . VAL B 1 217 ? -5.543 20.734 4.504 1 98.94 217 VAL B CA 1
ATOM 4121 C C . VAL B 1 217 ? -4.793 19.547 5.098 1 98.94 217 VAL B C 1
ATOM 4123 O O . VAL B 1 217 ? -5.125 19.062 6.188 1 98.94 217 VAL B O 1
ATOM 4126 N N . VAL B 1 218 ? -3.848 19.047 4.312 1 99 218 VAL B N 1
ATOM 4127 C CA . VAL B 1 218 ? -2.949 18.016 4.82 1 99 218 VAL B CA 1
ATOM 4128 C C . VAL B 1 218 ? -1.609 18.641 5.203 1 99 218 VAL B C 1
ATOM 4130 O O . VAL B 1 218 ? -0.925 19.219 4.359 1 99 218 VAL B O 1
ATOM 4133 N N . ASP B 1 219 ? -1.272 18.562 6.473 1 98.94 219 ASP B N 1
ATOM 4134 C CA . ASP B 1 219 ? 0.023 18.969 7.008 1 98.94 219 ASP B CA 1
ATOM 4135 C C . ASP B 1 219 ? 1.04 17.828 6.91 1 98.94 219 ASP B C 1
ATOM 4137 O O . ASP B 1 219 ? 1.058 16.922 7.754 1 98.94 219 ASP B O 1
ATOM 4141 N N . ALA B 1 220 ? 1.854 17.891 5.902 1 98.94 220 ALA B N 1
ATOM 4142 C CA . ALA B 1 220 ? 2.943 16.938 5.695 1 98.94 220 ALA B CA 1
ATOM 4143 C C . ALA B 1 220 ? 4.297 17.641 5.723 1 98.94 220 ALA B C 1
ATOM 4145 O O . ALA B 1 220 ? 5.203 17.297 4.961 1 98.94 220 ALA B O 1
ATOM 4146 N N . ILE B 1 221 ? 4.477 18.625 6.539 1 98.56 221 ILE B N 1
ATOM 4147 C CA . ILE B 1 221 ? 5.66 19.469 6.527 1 98.56 221 ILE B CA 1
ATOM 4148 C C . ILE B 1 221 ? 6.777 18.812 7.336 1 98.56 221 ILE B C 1
ATOM 4150 O O . ILE B 1 221 ? 7.773 18.359 6.773 1 98.56 221 ILE B O 1
ATOM 4154 N N . PHE B 1 222 ? 6.562 18.719 8.695 1 97.19 222 PHE B N 1
ATOM 4155 C CA . PHE B 1 222 ? 7.594 18.141 9.555 1 97.19 222 PHE B CA 1
ATOM 4156 C C . PHE B 1 222 ? 7.066 16.906 10.281 1 97.19 222 PHE B C 1
ATOM 4158 O O . PHE B 1 222 ? 5.941 16.922 10.789 1 97.19 222 PHE B O 1
ATOM 4165 N N . GLY B 1 223 ? 7.902 15.898 10.273 1 95.31 223 GLY B N 1
ATOM 4166 C CA . GLY B 1 223 ? 7.605 14.695 11.039 1 95.31 223 GLY B CA 1
ATOM 4167 C C . GLY B 1 223 ? 8.398 14.594 12.328 1 95.31 223 GLY B C 1
ATOM 4168 O O . GLY B 1 223 ? 8.898 15.602 12.836 1 95.31 223 GLY B O 1
ATOM 4169 N N . PHE B 1 224 ? 8.523 13.469 12.797 1 93.5 224 PHE B N 1
ATOM 4170 C CA . PHE B 1 224 ? 9.039 13.203 14.133 1 93.5 224 PHE B CA 1
ATOM 4171 C C . PHE B 1 224 ? 10.531 13.523 14.203 1 93.5 224 PHE B C 1
ATOM 4173 O O . PHE B 1 224 ? 11.086 13.664 15.297 1 93.5 224 PHE B O 1
ATOM 4180 N N . SER B 1 225 ? 11.195 13.586 13.094 1 90.81 225 SER B N 1
ATOM 4181 C CA . SER B 1 225 ? 12.641 13.781 13.133 1 90.81 225 SER B CA 1
ATOM 4182 C C . SER B 1 225 ? 13 15.258 13.203 1 90.81 225 SER B C 1
ATOM 4184 O O . SER B 1 225 ? 14.172 15.617 13.359 1 90.81 225 SER B O 1
ATOM 4186 N N . PHE B 1 226 ? 11.984 16.094 13.133 1 86.81 226 PHE B N 1
ATOM 4187 C CA . PHE B 1 226 ? 12.242 17.531 13.172 1 86.81 226 PHE B CA 1
ATOM 4188 C C . PHE B 1 226 ? 12.727 17.953 14.547 1 86.81 226 PHE B C 1
ATOM 4190 O O . PHE B 1 226 ? 12.188 17.516 15.562 1 86.81 226 PHE B O 1
ATOM 4197 N N . GLN B 1 227 ? 13.797 18.719 14.414 1 83.69 227 GLN B N 1
ATOM 4198 C CA . GLN B 1 227 ? 14.352 19.312 15.625 1 83.69 227 GLN B CA 1
ATOM 4199 C C . GLN B 1 227 ? 14.672 20.797 15.414 1 83.69 227 GLN B C 1
ATOM 4201 O O . GLN B 1 227 ? 15.062 21.203 14.312 1 83.69 227 GLN B O 1
ATOM 4206 N N . GLY B 1 228 ? 14.414 21.594 16.453 1 84.12 228 GLY B N 1
ATOM 4207 C CA . GLY B 1 228 ? 14.836 22.984 16.391 1 84.12 228 GLY B CA 1
ATOM 4208 C C . GLY B 1 228 ? 13.727 23.922 15.977 1 84.12 228 GLY B C 1
ATOM 4209 O O . GLY B 1 228 ? 12.547 23.594 16.094 1 84.12 228 GLY B O 1
ATOM 4210 N N . ALA B 1 229 ? 14.156 25.156 15.594 1 88.62 229 ALA B N 1
ATOM 4211 C CA . ALA B 1 229 ? 13.195 26.188 15.234 1 88.62 229 ALA B CA 1
ATOM 4212 C C . ALA B 1 229 ? 12.719 26.031 13.797 1 88.62 229 ALA B C 1
ATOM 4214 O O . ALA B 1 229 ? 13.492 25.625 12.922 1 88.62 229 ALA B O 1
ATOM 4215 N N . VAL B 1 230 ? 11.492 26.266 13.57 1 92.81 230 VAL B N 1
ATOM 4216 C CA . VAL B 1 230 ? 10.914 26.266 12.234 1 92.81 230 VAL B CA 1
ATOM 4217 C C . VAL B 1 230 ? 11.484 27.422 11.414 1 92.81 230 VAL B C 1
ATOM 4219 O O . VAL B 1 230 ? 11.43 28.578 11.852 1 92.81 230 VAL B O 1
ATOM 4222 N N . ARG B 1 231 ? 12.039 27.109 10.328 1 94.75 231 ARG B N 1
ATOM 4223 C CA . ARG B 1 231 ? 12.609 28.141 9.453 1 94.75 231 ARG B CA 1
ATOM 4224 C C . ARG B 1 231 ? 11.633 28.531 8.352 1 94.75 231 ARG B C 1
ATOM 4226 O O . ARG B 1 231 ? 10.727 27.75 8.023 1 94.75 231 ARG B O 1
ATOM 4233 N N . GLU B 1 232 ? 11.914 29.766 7.832 1 96.81 232 GLU B N 1
ATOM 4234 C CA . GLU B 1 232 ? 11.094 30.188 6.699 1 96.81 232 GLU B CA 1
ATOM 4235 C C . GLU B 1 232 ? 11.336 29.297 5.48 1 96.81 232 GLU B C 1
ATOM 4237 O O . GLU B 1 232 ? 12.43 28.766 5.312 1 96.81 232 GLU B O 1
ATOM 4242 N N . PRO B 1 233 ? 10.367 29.125 4.672 1 97.81 233 PRO B N 1
ATOM 4243 C CA . PRO B 1 233 ? 9.055 29.797 4.715 1 97.81 233 PRO B CA 1
ATOM 4244 C C . PRO B 1 233 ? 8.062 29.062 5.617 1 97.81 233 PRO B C 1
ATOM 4246 O O . PRO B 1 233 ? 6.883 29.438 5.664 1 97.81 233 PRO B O 1
ATOM 4249 N N . PHE B 1 234 ? 8.477 28 6.328 1 97.81 234 PHE B N 1
ATOM 4250 C CA . PHE B 1 234 ? 7.543 27.125 7.023 1 97.81 234 PHE B CA 1
ATOM 4251 C C . PHE B 1 234 ? 6.98 27.797 8.266 1 97.81 234 PHE B C 1
ATOM 4253 O O . PHE B 1 234 ? 5.848 27.516 8.672 1 97.81 234 PHE B O 1
ATOM 4260 N N . GLY B 1 235 ? 7.773 28.719 8.852 1 96.25 235 GLY B N 1
ATOM 4261 C CA . GLY B 1 235 ? 7.219 29.484 9.953 1 96.25 235 GLY B CA 1
ATOM 4262 C C . GLY B 1 235 ? 5.973 30.266 9.57 1 96.25 235 GLY B C 1
ATOM 4263 O O . GLY B 1 235 ? 4.957 30.203 10.266 1 96.25 235 GLY B O 1
ATOM 4264 N N . SER B 1 236 ? 6.062 31 8.477 1 97.31 236 SER B N 1
ATOM 4265 C CA . SER B 1 236 ? 4.941 31.797 7.98 1 97.31 236 SER B CA 1
ATOM 4266 C C . SER B 1 236 ? 3.779 30.891 7.562 1 97.31 236 SER B C 1
ATOM 4268 O O . SER B 1 236 ? 2.615 31.234 7.781 1 97.31 236 SER B O 1
ATOM 4270 N N . ILE B 1 237 ? 4.043 29.766 7.004 1 98.25 237 ILE B N 1
ATOM 4271 C CA . ILE B 1 237 ? 3.033 28.812 6.555 1 98.25 237 ILE B CA 1
ATOM 4272 C C . ILE B 1 237 ? 2.244 28.297 7.754 1 98.25 237 ILE B C 1
ATOM 4274 O O . ILE B 1 237 ? 1.011 28.297 7.742 1 98.25 237 ILE B O 1
ATOM 4278 N N . LEU B 1 238 ? 2.988 27.906 8.766 1 97.69 238 LEU B N 1
ATOM 4279 C CA . LEU B 1 238 ? 2.342 27.359 9.953 1 97.69 238 LEU B CA 1
ATOM 4280 C C . LEU B 1 238 ? 1.484 28.406 10.648 1 97.69 238 LEU B C 1
ATOM 4282 O O . LEU B 1 238 ? 0.425 28.094 11.195 1 97.69 238 LEU B O 1
ATOM 4286 N N . LYS B 1 239 ? 1.967 29.625 10.641 1 96.88 239 LYS B N 1
ATOM 4287 C CA . LYS B 1 239 ? 1.179 30.719 11.211 1 96.88 239 LYS B CA 1
ATOM 4288 C C . LYS B 1 239 ? -0.146 30.875 10.469 1 96.88 239 LYS B C 1
ATOM 4290 O O . LYS B 1 239 ? -1.193 31.062 11.094 1 96.88 239 LYS B O 1
ATOM 4295 N N . THR B 1 240 ? -0.117 30.859 9.18 1 98.25 240 THR B N 1
ATOM 4296 C CA . THR B 1 240 ? -1.324 30.953 8.367 1 98.25 240 THR B CA 1
ATOM 4297 C C . THR B 1 240 ? -2.246 29.766 8.617 1 98.25 240 THR B C 1
ATOM 4299 O O . THR B 1 240 ? -3.451 29.938 8.812 1 98.25 240 THR B O 1
ATOM 4302 N N . LEU B 1 241 ? -1.697 28.516 8.664 1 98.5 241 LEU B N 1
ATOM 4303 C CA . LEU B 1 241 ? -2.479 27.297 8.844 1 98.5 241 LEU B CA 1
ATOM 4304 C C . LEU B 1 241 ? -3.172 27.297 10.203 1 98.5 241 LEU B C 1
ATOM 4306 O O . LEU B 1 241 ? -4.27 26.75 10.344 1 98.5 241 LEU B O 1
ATOM 4310 N N . ALA B 1 242 ? -2.537 27.922 11.156 1 97.44 242 ALA B N 1
ATOM 4311 C CA . ALA B 1 242 ? -3.117 27.969 12.5 1 97.44 242 ALA B CA 1
ATOM 4312 C C . ALA B 1 242 ? -4.41 28.781 12.5 1 97.44 242 ALA B C 1
ATOM 4314 O O . ALA B 1 242 ? -5.195 28.719 13.453 1 97.44 242 ALA B O 1
ATOM 4315 N N . GLN B 1 243 ? -4.637 29.531 11.414 1 97.56 243 GLN B N 1
ATOM 4316 C CA . GLN B 1 243 ? -5.777 30.438 11.367 1 97.56 243 GLN B CA 1
ATOM 4317 C C . GLN B 1 243 ? -6.863 29.906 10.438 1 97.56 243 GLN B C 1
ATOM 4319 O O . GLN B 1 243 ? -7.945 30.484 10.344 1 97.56 243 GLN B O 1
ATOM 4324 N N . VAL B 1 244 ? -6.637 28.812 9.727 1 98.06 244 VAL B N 1
ATOM 4325 C CA . VAL B 1 244 ? -7.645 28.281 8.82 1 98.06 244 VAL B CA 1
ATOM 4326 C C . VAL B 1 244 ? -8.773 27.625 9.617 1 98.06 244 VAL B C 1
ATOM 4328 O O . VAL B 1 244 ? -8.562 27.188 10.75 1 98.06 244 VAL B O 1
ATOM 4331 N N . THR B 1 245 ? -9.938 27.547 9.008 1 97.38 245 THR B N 1
ATOM 4332 C CA . THR B 1 245 ? -11.078 26.984 9.727 1 97.38 245 THR B CA 1
ATOM 4333 C C . THR B 1 245 ? -11.453 25.625 9.172 1 97.38 245 THR B C 1
ATOM 4335 O O . THR B 1 245 ? -12.141 24.844 9.836 1 97.38 245 THR B O 1
ATOM 4338 N N . VAL B 1 246 ? -11.07 25.312 7.965 1 97.88 246 VAL B N 1
ATOM 4339 C CA . VAL B 1 246 ? -11.273 23.953 7.453 1 97.88 246 VAL B CA 1
ATOM 4340 C C . VAL B 1 246 ? -10.406 22.969 8.242 1 97.88 246 VAL B C 1
ATOM 4342 O O . VAL B 1 246 ? -9.398 23.359 8.828 1 97.88 246 VAL B O 1
ATOM 4345 N N . PRO B 1 247 ? -10.773 21.688 8.297 1 98.56 247 PRO B N 1
ATOM 4346 C CA . PRO B 1 247 ? -9.992 20.703 9.055 1 98.56 247 PRO B CA 1
ATOM 4347 C C . PRO B 1 247 ? -8.578 20.531 8.508 1 98.56 247 PRO B C 1
ATOM 4349 O O . PRO B 1 247 ? -8.367 20.609 7.297 1 98.56 247 PRO B O 1
ATOM 4352 N N . ILE B 1 248 ? -7.652 20.328 9.43 1 98.88 248 ILE B N 1
ATOM 4353 C CA . ILE B 1 248 ? -6.277 19.984 9.102 1 98.88 248 ILE B CA 1
ATOM 4354 C C . ILE B 1 248 ? -5.992 18.547 9.531 1 98.88 248 ILE B C 1
ATOM 4356 O O . ILE B 1 248 ? -6.344 18.141 10.641 1 98.88 248 ILE B O 1
ATOM 4360 N N . ALA B 1 249 ? -5.449 17.75 8.656 1 98.94 249 ALA B N 1
ATOM 4361 C CA . ALA B 1 249 ? -4.934 16.422 8.953 1 98.94 249 ALA B CA 1
ATOM 4362 C C . ALA B 1 249 ? -3.41 16.406 8.977 1 98.94 249 ALA B C 1
ATOM 4364 O O . ALA B 1 249 ? -2.766 16.641 7.945 1 98.94 249 ALA B O 1
ATOM 4365 N N . SER B 1 250 ? -2.828 16.125 10.125 1 98.94 250 SER B N 1
ATOM 4366 C CA . SER B 1 250 ? -1.373 16.109 10.242 1 98.94 250 SER B CA 1
ATOM 4367 C C . SER B 1 250 ? -0.832 14.688 10.109 1 98.94 250 SER B C 1
ATOM 4369 O O . SER B 1 250 ? -1.334 13.758 10.758 1 98.94 250 SER B O 1
ATOM 4371 N N . ILE B 1 251 ? 0.186 14.539 9.312 1 98.81 251 ILE B N 1
ATOM 4372 C CA . ILE B 1 251 ? 0.857 13.258 9.109 1 98.81 251 ILE B CA 1
ATOM 4373 C C . ILE B 1 251 ? 1.979 13.094 10.133 1 98.81 251 ILE B C 1
ATOM 4375 O O . ILE B 1 251 ? 2.842 13.969 10.258 1 98.81 251 ILE B O 1
ATOM 4379 N N . ASP B 1 252 ? 2.008 12.016 10.852 1 97.88 252 ASP B N 1
ATOM 4380 C CA . ASP B 1 252 ? 3.035 11.57 11.789 1 97.88 252 ASP B CA 1
ATOM 4381 C C . ASP B 1 252 ? 2.977 12.375 13.086 1 97.88 252 ASP B C 1
ATOM 4383 O O . ASP B 1 252 ? 2.73 11.812 14.156 1 97.88 252 ASP B O 1
ATOM 4387 N N . ILE B 1 253 ? 3.25 13.688 12.969 1 96 253 ILE B N 1
ATOM 4388 C CA . ILE B 1 253 ? 3.197 14.656 14.055 1 96 253 ILE B CA 1
ATOM 4389 C C . ILE B 1 253 ? 2.711 16 13.523 1 96 253 ILE B C 1
ATOM 4391 O O . ILE B 1 253 ? 3.062 16.406 12.414 1 96 253 ILE B O 1
ATOM 4395 N N . PRO B 1 254 ? 1.872 16.688 14.352 1 97.5 254 PRO B N 1
ATOM 4396 C CA . PRO B 1 254 ? 1.576 18.047 13.891 1 97.5 254 PRO B CA 1
ATOM 4397 C C . PRO B 1 254 ? 2.832 18.906 13.734 1 97.5 254 PRO B C 1
ATOM 4399 O O . PRO B 1 254 ? 3.631 19.016 14.672 1 97.5 254 PRO B O 1
ATOM 4402 N N . SER B 1 255 ? 2.977 19.484 12.594 1 97.94 255 SER B N 1
ATOM 4403 C CA . SER B 1 255 ? 4.191 20.234 12.297 1 97.94 255 SER B CA 1
ATOM 4404 C C . SER B 1 255 ? 4.41 21.359 13.312 1 97.94 255 SER B C 1
ATOM 4406 O O . SER B 1 255 ? 3.484 22.109 13.633 1 97.94 255 SER B O 1
ATOM 4408 N N . GLY B 1 256 ? 5.684 21.422 13.828 1 94.19 256 GLY B N 1
ATOM 4409 C CA . GLY B 1 256 ? 6.055 22.438 14.789 1 94.19 256 GLY B CA 1
ATOM 4410 C C . GLY B 1 256 ? 5.949 21.969 16.234 1 94.19 256 GLY B C 1
ATOM 4411 O O . GLY B 1 256 ? 6.457 22.625 17.141 1 94.19 256 GLY B O 1
ATOM 4412 N N . TRP B 1 257 ? 5.242 20.781 16.406 1 94.81 257 TRP B N 1
ATOM 4413 C CA . TRP B 1 257 ? 5.168 20.234 17.75 1 94.81 257 TRP B CA 1
ATOM 4414 C C . TRP B 1 257 ? 6.516 19.656 18.172 1 94.81 257 TRP B C 1
ATOM 4416 O O . TRP B 1 257 ? 7.266 19.125 17.359 1 94.81 257 TRP B O 1
ATOM 4426 N N . ASP B 1 258 ? 6.781 19.859 19.469 1 93.19 258 ASP B N 1
ATOM 4427 C CA . ASP B 1 258 ? 7.777 18.969 20.047 1 93.19 258 ASP B CA 1
ATOM 4428 C C . ASP B 1 258 ? 7.301 17.516 20.031 1 93.19 258 ASP B C 1
ATOM 4430 O O . ASP B 1 258 ? 6.156 17.219 20.391 1 93.19 258 ASP B O 1
ATOM 4434 N N . VAL B 1 259 ? 8.086 16.625 19.672 1 93 259 VAL B N 1
ATOM 4435 C CA . VAL B 1 259 ? 7.703 15.234 19.406 1 93 259 VAL B CA 1
ATOM 4436 C C . VAL B 1 259 ? 7.27 14.555 20.719 1 93 259 VAL B C 1
ATOM 4438 O O . VAL B 1 259 ? 6.539 13.562 20.688 1 93 259 VAL B O 1
ATOM 4441 N N . GLU B 1 260 ? 7.707 15.062 21.781 1 91.12 260 GLU B N 1
ATOM 4442 C CA . GLU B 1 260 ? 7.379 14.445 23.062 1 91.12 260 GLU B CA 1
ATOM 4443 C C . GLU B 1 260 ? 6.41 15.32 23.844 1 91.12 260 GLU B C 1
ATOM 4445 O O . GLU B 1 260 ? 5.379 14.836 24.328 1 91.12 260 GLU B O 1
ATOM 4450 N N . LYS B 1 261 ? 6.629 16.609 23.844 1 90.56 261 LYS B N 1
ATOM 4451 C CA . LYS B 1 261 ? 5.91 17.484 24.766 1 90.56 261 LYS B CA 1
ATOM 4452 C C . LYS B 1 261 ? 4.719 18.141 24.078 1 90.56 261 LYS B C 1
ATOM 4454 O O . LYS B 1 261 ? 3.889 18.781 24.734 1 90.56 261 LYS B O 1
ATOM 4459 N N . GLY B 1 262 ? 4.602 17.938 22.812 1 90.06 262 GLY B N 1
ATOM 4460 C CA . GLY B 1 262 ? 3.551 18.641 22.094 1 90.06 262 GLY B CA 1
ATOM 4461 C C . GLY B 1 262 ? 3.775 20.141 22.016 1 90.06 262 GLY B C 1
ATOM 4462 O O . GLY B 1 262 ? 4.91 20.609 22.109 1 90.06 262 GLY B O 1
ATOM 4463 N N . HIS B 1 263 ? 2.768 20.859 21.531 1 85.69 263 HIS B N 1
ATOM 4464 C CA . HIS B 1 263 ? 2.799 22.312 21.438 1 85.69 263 HIS B CA 1
ATOM 4465 C C . HIS B 1 263 ? 1.396 22.906 21.547 1 85.69 263 HIS B C 1
ATOM 4467 O O . HIS B 1 263 ? 0.735 23.156 20.547 1 85.69 263 HIS B O 1
ATOM 4473 N N . PRO B 1 264 ? 1.015 23.234 22.703 1 78.75 264 PRO B N 1
ATOM 4474 C CA . PRO B 1 264 ? -0.354 23.719 22.906 1 78.75 264 PRO B CA 1
ATOM 4475 C C . PRO B 1 264 ? -0.679 24.938 22.078 1 78.75 264 PRO B C 1
ATOM 4477 O O . PRO B 1 264 ? -1.834 25.141 21.688 1 78.75 264 PRO B O 1
ATOM 4480 N N . ASP B 1 265 ? 0.324 25.719 21.766 1 85.19 265 ASP B N 1
ATOM 4481 C CA . ASP B 1 265 ? 0.073 26.953 21.031 1 85.19 265 ASP B CA 1
ATOM 4482 C C . ASP B 1 265 ? 0.363 26.766 19.531 1 85.19 265 ASP B C 1
ATOM 4484 O O . ASP B 1 265 ? 0.372 27.734 18.781 1 85.19 265 ASP B O 1
ATOM 4488 N N . GLY B 1 266 ? 0.654 25.547 19.188 1 91.19 266 GLY B N 1
ATOM 4489 C CA . GLY B 1 266 ? 0.965 25.266 17.797 1 91.19 266 GLY B CA 1
ATOM 4490 C C . GLY B 1 266 ? -0.248 24.844 17 1 91.19 266 GLY B C 1
ATOM 4491 O O . GLY B 1 266 ? -1.38 25.188 17.344 1 91.19 266 GLY B O 1
ATOM 4492 N N . LEU B 1 267 ? -0.022 24.312 15.883 1 95.88 267 LEU B N 1
ATOM 4493 C CA . LEU B 1 267 ? -1.066 23.797 15.008 1 95.88 267 LEU B CA 1
ATOM 4494 C C . LEU B 1 267 ? -1.989 22.844 15.766 1 95.88 267 LEU B C 1
ATOM 4496 O O . LEU B 1 267 ? -1.523 22 16.531 1 95.88 267 LEU B O 1
ATOM 4500 N N . GLN B 1 268 ? -3.229 23.078 15.727 1 96.62 268 GLN B N 1
ATOM 4501 C CA . GLN B 1 268 ? -4.219 22.203 16.344 1 96.62 268 GLN B CA 1
ATOM 4502 C C . GLN B 1 268 ? -5.027 21.469 15.281 1 96.62 268 GLN B C 1
ATOM 4504 O O . GLN B 1 268 ? -6.16 21.844 14.977 1 96.62 268 GLN B O 1
ATOM 4509 N N . PRO B 1 269 ? -4.5 20.344 14.766 1 98.31 269 PRO B N 1
ATOM 4510 C CA . PRO B 1 269 ? -5.184 19.641 13.672 1 98.31 269 PRO B CA 1
ATOM 4511 C C . PRO B 1 269 ? -6.453 18.938 14.133 1 98.31 269 PRO B C 1
ATOM 4513 O O . PRO B 1 269 ? -6.57 18.562 15.305 1 98.31 269 PRO B O 1
ATOM 4516 N N . ASP B 1 270 ? -7.379 18.812 13.227 1 98.56 270 ASP B N 1
ATOM 4517 C CA . ASP B 1 270 ? -8.602 18.047 13.445 1 98.56 270 ASP B CA 1
ATOM 4518 C C . ASP B 1 270 ? -8.328 16.547 13.406 1 98.56 270 ASP B C 1
ATOM 4520 O O . ASP B 1 270 ? -9.039 15.758 14.047 1 98.56 270 ASP B O 1
ATOM 4524 N N . MET B 1 271 ? -7.297 16.172 12.695 1 98.75 271 MET B N 1
ATOM 4525 C CA . MET B 1 271 ? -6.918 14.781 12.523 1 98.75 271 MET B CA 1
ATOM 4526 C C . MET B 1 271 ? -5.41 14.602 12.664 1 98.75 271 MET B C 1
ATOM 4528 O O . MET B 1 271 ? -4.637 15.43 12.18 1 98.75 271 MET B O 1
ATOM 4532 N N . LEU B 1 272 ? -5.02 13.539 13.359 1 98.56 272 LEU B N 1
ATOM 4533 C CA . LEU B 1 272 ? -3.635 13.078 13.43 1 98.56 272 LEU B CA 1
ATOM 4534 C C . LEU B 1 272 ? -3.502 11.656 12.898 1 98.56 272 LEU B C 1
ATOM 4536 O O . LEU B 1 272 ? -4.293 10.781 13.258 1 98.56 272 LEU B O 1
ATOM 4540 N N . ILE B 1 273 ? -2.611 11.445 12 1 98.69 273 ILE B N 1
ATOM 4541 C CA . ILE B 1 273 ? -2.283 10.102 11.539 1 98.69 273 ILE B CA 1
ATOM 4542 C C . ILE B 1 273 ? -0.876 9.727 11.992 1 98.69 273 ILE B C 1
ATOM 4544 O O . ILE B 1 273 ? 0.113 10.148 11.391 1 98.69 273 ILE B O 1
ATOM 4548 N N . SER B 1 274 ? -0.842 8.984 13.008 1 97.75 274 SER B N 1
ATOM 4549 C CA . SER B 1 274 ? 0.447 8.469 13.461 1 97.75 274 SER B CA 1
ATOM 4550 C C . SER B 1 274 ? 0.965 7.371 12.539 1 97.75 274 SER B C 1
ATOM 4552 O O . SER B 1 274 ? 0.191 6.543 12.055 1 97.75 274 SER B O 1
ATOM 4554 N N . LEU B 1 275 ? 2.219 7.379 12.297 1 97.62 275 LEU B N 1
ATOM 4555 C CA . LEU B 1 275 ? 2.852 6.363 11.461 1 97.62 275 LEU B CA 1
ATOM 4556 C C . LEU B 1 275 ? 3.809 5.504 12.281 1 97.62 275 LEU B C 1
ATOM 4558 O O . LEU B 1 275 ? 4.523 6.02 13.148 1 97.62 275 LEU B O 1
ATOM 4562 N N . THR B 1 276 ? 3.879 4.227 11.961 1 95.56 276 THR B N 1
ATOM 4563 C CA . THR B 1 276 ? 4.652 3.24 12.711 1 95.56 276 THR B CA 1
ATOM 4564 C C . THR B 1 276 ? 4.082 3.049 14.109 1 95.56 276 THR B C 1
ATOM 4566 O O . THR B 1 276 ? 3.57 1.976 14.438 1 95.56 276 THR B O 1
ATOM 4569 N N . ALA B 1 277 ? 4.02 4.086 14.867 1 94.62 277 ALA B N 1
ATOM 4570 C CA . ALA B 1 277 ? 3.461 4.172 16.219 1 94.62 277 ALA B CA 1
ATOM 4571 C C . ALA B 1 277 ? 3.201 5.621 16.609 1 94.62 277 ALA B C 1
ATOM 4573 O O . ALA B 1 277 ? 3.857 6.535 16.109 1 94.62 277 ALA B O 1
ATOM 4574 N N . PRO B 1 278 ? 2.213 5.828 17.484 1 94.88 278 PRO B N 1
ATOM 4575 C CA . PRO B 1 278 ? 2.062 7.195 18 1 94.88 278 PRO B CA 1
ATOM 4576 C C . PRO B 1 278 ? 3.297 7.68 18.75 1 94.88 278 PRO B C 1
ATOM 4578 O O . PRO B 1 278 ? 3.904 6.914 19.5 1 94.88 278 PRO B O 1
ATOM 4581 N N . LYS B 1 279 ? 3.705 8.914 18.438 1 94.62 279 LYS B N 1
ATOM 4582 C CA . LYS B 1 279 ? 4.746 9.547 19.234 1 94.62 279 LYS B CA 1
ATOM 4583 C C . LYS B 1 279 ? 4.18 10.102 20.531 1 94.62 279 LYS B C 1
ATOM 4585 O O . LYS B 1 279 ? 2.971 10.305 20.656 1 94.62 279 LYS B O 1
ATOM 4590 N N . ALA B 1 280 ? 5.066 10.375 21.469 1 92.56 280 ALA B N 1
ATOM 4591 C CA . ALA B 1 280 ? 4.645 10.789 22.812 1 92.56 280 ALA B CA 1
ATOM 4592 C C . ALA B 1 280 ? 3.762 12.031 22.75 1 92.56 280 ALA B C 1
ATOM 4594 O O . ALA B 1 280 ? 2.84 12.188 23.547 1 92.56 280 ALA B O 1
ATOM 4595 N N . ALA B 1 281 ? 3.998 12.867 21.812 1 93.56 281 ALA B N 1
ATOM 4596 C CA . ALA B 1 281 ? 3.252 14.117 21.688 1 93.56 281 ALA B CA 1
ATOM 4597 C C . ALA B 1 281 ? 1.777 13.844 21.406 1 93.56 281 ALA B C 1
ATOM 4599 O O . ALA B 1 281 ? 0.926 14.711 21.641 1 93.56 281 ALA B O 1
ATOM 4600 N N . ALA B 1 282 ? 1.462 12.688 20.891 1 93.81 282 ALA B N 1
ATOM 4601 C CA . ALA B 1 282 ? 0.091 12.344 20.531 1 93.81 282 ALA B CA 1
ATOM 4602 C C . ALA B 1 282 ? -0.834 12.398 21.734 1 93.81 282 ALA B C 1
ATOM 4604 O O . ALA B 1 282 ? -2.049 12.562 21.594 1 93.81 282 ALA B O 1
ATOM 4605 N N . ARG B 1 283 ? -0.283 12.289 22.891 1 91.12 283 ARG B N 1
ATOM 4606 C CA . ARG B 1 283 ? -1.085 12.352 24.109 1 91.12 283 ARG B CA 1
ATOM 4607 C C . ARG B 1 283 ? -1.736 13.719 24.266 1 91.12 283 ARG B C 1
ATOM 4609 O O . ARG B 1 283 ? -2.719 13.867 24.984 1 91.12 283 ARG B O 1
ATOM 4616 N N . HIS B 1 284 ? -1.168 14.719 23.609 1 91.69 284 HIS B N 1
ATOM 4617 C CA . HIS B 1 284 ? -1.659 16.094 23.719 1 91.69 284 HIS B CA 1
ATOM 4618 C C . HIS B 1 284 ? -2.631 16.422 22.594 1 91.69 284 HIS B C 1
ATOM 4620 O O . HIS B 1 284 ? -3.174 17.516 22.531 1 91.69 284 HIS B O 1
ATOM 4626 N N . PHE B 1 285 ? -2.781 15.508 21.719 1 94.31 285 PHE B N 1
ATOM 4627 C CA . PHE B 1 285 ? -3.691 15.703 20.594 1 94.31 285 PHE B CA 1
ATOM 4628 C C . PHE B 1 285 ? -5.137 15.773 21.078 1 94.31 285 PHE B C 1
ATOM 4630 O O . PHE B 1 285 ? -5.582 14.922 21.844 1 94.31 285 PHE B O 1
ATOM 4637 N N . THR B 1 286 ? -5.875 16.766 20.609 1 93.94 286 THR B N 1
ATOM 4638 C CA . THR B 1 286 ? -7.238 16.938 21.094 1 93.94 286 THR B CA 1
ATOM 4639 C C . THR B 1 286 ? -8.219 17 19.922 1 93.94 286 THR B C 1
ATOM 4641 O O . THR B 1 286 ? -9.391 17.344 20.109 1 93.94 286 THR B O 1
ATOM 4644 N N . GLY B 1 287 ? -7.789 16.719 18.703 1 96.56 287 GLY B N 1
ATOM 4645 C CA . GLY B 1 287 ? -8.672 16.734 17.547 1 96.56 287 GLY B CA 1
ATOM 4646 C C . GLY B 1 287 ? -9.641 15.578 17.516 1 96.56 287 GLY B C 1
ATOM 4647 O O . GLY B 1 287 ? -9.664 14.766 18.438 1 96.56 287 GLY B O 1
ATOM 4648 N N . ARG B 1 288 ? -10.398 15.469 16.516 1 97.06 288 ARG B N 1
ATOM 4649 C CA . ARG B 1 288 ? -11.531 14.555 16.453 1 97.06 288 ARG B CA 1
ATOM 4650 C C . ARG B 1 288 ? -11.086 13.156 16.047 1 97.06 288 ARG B C 1
ATOM 4652 O O . ARG B 1 288 ? -11.656 12.164 16.5 1 97.06 288 ARG B O 1
ATOM 4659 N N . TYR B 1 289 ? -10.055 13.078 15.125 1 97.88 289 TYR B N 1
ATOM 4660 C CA . TYR B 1 289 ? -9.695 11.781 14.555 1 97.88 289 TYR B CA 1
ATOM 4661 C C . TYR B 1 289 ? -8.211 11.492 14.758 1 97.88 289 TYR B C 1
ATOM 4663 O O . TYR B 1 289 ? -7.363 12.32 14.43 1 97.88 289 TYR B O 1
ATOM 4671 N N . HIS B 1 290 ? -7.922 10.344 15.32 1 97.62 290 HIS B N 1
ATOM 4672 C CA . HIS B 1 290 ? -6.555 9.844 15.438 1 97.62 290 HIS B CA 1
ATOM 4673 C C . HIS B 1 290 ? -6.43 8.438 14.852 1 97.62 290 HIS B C 1
ATOM 4675 O O . HIS B 1 290 ? -7.141 7.52 15.266 1 97.62 290 HIS B O 1
ATOM 4681 N N . PHE B 1 291 ? -5.613 8.305 13.875 1 98 291 PHE B N 1
ATOM 4682 C CA . PHE B 1 291 ? -5.391 7.02 13.227 1 98 291 PHE B CA 1
ATOM 4683 C C . PHE B 1 291 ? -3.938 6.582 13.367 1 98 291 PHE B C 1
ATOM 4685 O O . PHE B 1 291 ? -3.045 7.422 13.5 1 98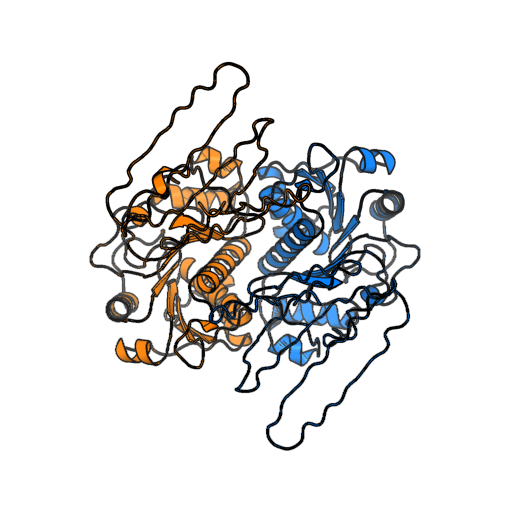 291 PHE B O 1
ATOM 4692 N N . LEU B 1 292 ? -3.766 5.332 13.406 1 97.44 292 LEU B N 1
ATOM 4693 C CA . LEU B 1 292 ? -2.475 4.699 13.164 1 97.44 292 LEU B CA 1
ATOM 4694 C C . LEU B 1 292 ? -2.408 4.117 11.758 1 97.44 292 LEU B C 1
ATOM 4696 O O . LEU B 1 292 ? -3.301 3.373 11.344 1 97.44 292 LEU B O 1
ATOM 4700 N N . GLY B 1 293 ? -1.41 4.52 11.023 1 97.56 293 GLY B N 1
ATOM 4701 C CA . GLY B 1 293 ? -1.277 4.051 9.648 1 97.56 293 GLY B CA 1
ATOM 4702 C C . GLY B 1 293 ? 0.03 3.328 9.391 1 97.56 293 GLY B C 1
ATOM 4703 O O . GLY B 1 293 ? 0.945 3.373 10.219 1 97.56 293 GLY B O 1
ATOM 4704 N N . GLY B 1 294 ? 0.117 2.709 8.156 1 96.44 294 GLY B N 1
ATOM 4705 C CA . GLY B 1 294 ? 1.316 2.02 7.711 1 96.44 294 GLY B CA 1
ATOM 4706 C C . GLY B 1 294 ? 1.172 0.509 7.707 1 96.44 294 GLY B C 1
ATOM 4707 O O . GLY B 1 294 ? 1.129 -0.115 6.648 1 96.44 294 GLY B O 1
ATOM 4708 N N . ARG B 1 295 ? 1.025 -0.09 8.805 1 97.19 295 ARG B N 1
ATOM 4709 C CA . ARG B 1 295 ? 0.94 -1.529 9.031 1 97.19 295 ARG B CA 1
ATOM 4710 C C . ARG B 1 295 ? 2.143 -2.248 8.422 1 97.19 295 ARG B C 1
ATOM 4712 O O . ARG B 1 295 ? 1.98 -3.193 7.648 1 97.19 295 ARG B O 1
ATOM 4719 N N . PHE B 1 296 ? 3.303 -1.891 8.789 1 97.5 296 PHE B N 1
ATOM 4720 C CA . PHE B 1 296 ? 4.492 -2.494 8.203 1 97.5 296 PHE B CA 1
ATOM 4721 C C . PHE B 1 296 ? 5.492 -2.881 9.289 1 97.5 296 PHE B C 1
ATOM 4723 O O . PHE B 1 296 ? 6.645 -3.211 8.984 1 97.5 296 PHE B O 1
ATOM 4730 N N . VAL B 1 297 ? 5.09 -2.811 10.547 1 96.75 297 VAL B N 1
ATOM 4731 C CA . VAL B 1 297 ? 6.004 -3.125 11.641 1 96.75 297 VAL B CA 1
ATOM 4732 C C . VAL B 1 297 ? 6.059 -4.637 11.844 1 96.75 297 VAL B C 1
ATOM 4734 O O . VAL B 1 297 ? 5.066 -5.25 12.242 1 96.75 297 VAL B O 1
ATOM 4737 N N . PRO B 1 298 ? 7.23 -5.227 11.617 1 97.25 298 PRO B N 1
ATOM 4738 C CA . PRO B 1 298 ? 7.348 -6.656 11.914 1 97.25 298 PRO B CA 1
ATOM 4739 C C . PRO B 1 298 ? 7.113 -6.98 13.383 1 97.25 298 PRO B C 1
ATOM 4741 O O . PRO B 1 298 ? 7.473 -6.188 14.258 1 97.25 298 PRO B O 1
ATOM 4744 N N . ALA B 1 299 ? 6.66 -8.164 13.648 1 96.06 299 ALA B N 1
ATOM 4745 C CA . ALA B 1 299 ? 6.328 -8.586 15.008 1 96.06 299 ALA B CA 1
ATOM 4746 C C . ALA B 1 299 ? 7.559 -8.531 15.914 1 96.06 299 ALA B C 1
ATOM 4748 O O . ALA B 1 299 ? 7.473 -8.086 17.062 1 96.06 299 ALA B O 1
ATOM 4749 N N . ALA B 1 300 ? 8.656 -8.969 15.43 1 96.62 300 ALA B N 1
ATOM 4750 C CA . ALA B 1 300 ? 9.875 -8.992 16.234 1 96.62 300 ALA B CA 1
ATOM 4751 C C . ALA B 1 300 ? 10.312 -7.574 16.609 1 96.62 300 ALA B C 1
ATOM 4753 O O . ALA B 1 300 ? 10.789 -7.336 17.719 1 96.62 300 ALA B O 1
ATOM 4754 N N . LEU B 1 301 ? 10.172 -6.656 15.688 1 96.56 301 LEU B N 1
ATOM 4755 C CA . LEU B 1 301 ? 10.516 -5.258 15.938 1 96.56 301 LEU B CA 1
ATOM 4756 C C . LEU B 1 301 ? 9.586 -4.652 16.984 1 96.56 301 LEU B C 1
ATOM 4758 O O . LEU B 1 301 ? 10.023 -3.902 17.859 1 96.56 301 LEU B O 1
ATOM 4762 N N . GLU B 1 302 ? 8.312 -4.949 16.875 1 94.69 302 GLU B N 1
ATOM 4763 C CA . GLU B 1 302 ? 7.332 -4.496 17.859 1 94.69 302 GLU B CA 1
ATOM 4764 C C . GLU B 1 302 ? 7.684 -4.984 19.266 1 94.69 302 GLU B C 1
ATOM 4766 O O . GLU B 1 302 ? 7.629 -4.215 20.219 1 94.69 302 GLU B O 1
ATOM 4771 N N . ARG B 1 303 ? 8.062 -6.258 19.344 1 94.38 303 ARG B N 1
ATOM 4772 C CA . ARG B 1 303 ? 8.43 -6.84 20.625 1 94.38 303 ARG B CA 1
ATOM 4773 C C . ARG B 1 303 ? 9.688 -6.195 21.188 1 94.38 303 ARG B C 1
ATOM 4775 O O . ARG B 1 303 ? 9.75 -5.852 22.359 1 94.38 303 ARG B O 1
ATOM 4782 N N . LYS B 1 304 ? 10.648 -6.016 20.359 1 94.69 304 LYS B N 1
ATOM 4783 C CA . LYS B 1 304 ? 11.93 -5.457 20.766 1 94.69 304 LYS B CA 1
ATOM 4784 C C . LYS B 1 304 ? 11.758 -4.074 21.391 1 94.69 304 LYS B C 1
ATOM 4786 O O . LYS B 1 304 ? 12.406 -3.748 22.391 1 94.69 304 LYS B O 1
ATOM 4791 N N . HIS B 1 305 ? 10.859 -3.301 20.844 1 93.75 305 HIS B N 1
ATOM 4792 C CA . HIS B 1 305 ? 10.711 -1.919 21.281 1 93.75 305 HIS B CA 1
ATOM 4793 C C . HIS B 1 305 ? 9.5 -1.755 22.188 1 93.75 305 HIS B C 1
ATOM 4795 O O . HIS B 1 305 ? 9.172 -0.638 22.594 1 93.75 305 HIS B O 1
ATOM 4801 N N . GLY B 1 306 ? 8.797 -2.859 22.453 1 91.69 306 GLY B N 1
ATOM 4802 C CA . GLY B 1 306 ? 7.652 -2.805 23.344 1 91.69 306 GLY B CA 1
ATOM 4803 C C . GLY B 1 306 ? 6.562 -1.869 22.859 1 91.69 306 GLY B C 1
ATOM 4804 O O . GLY B 1 306 ? 5.984 -1.117 23.641 1 91.69 306 GLY B O 1
ATOM 4805 N N . LEU B 1 307 ? 6.262 -1.897 21.562 1 91.31 307 LEU B N 1
ATOM 4806 C CA . LEU B 1 307 ? 5.32 -0.938 21 1 91.31 307 LEU B CA 1
ATOM 4807 C C . LEU B 1 307 ? 3.889 -1.286 21.375 1 91.31 307 LEU B C 1
ATOM 4809 O O . LEU B 1 307 ? 3.035 -0.401 21.484 1 91.31 307 LEU B O 1
ATOM 4813 N N . ASN B 1 308 ? 3.559 -2.582 21.531 1 88.62 308 ASN B N 1
ATOM 4814 C CA . ASN B 1 308 ? 2.23 -3.051 21.906 1 88.62 308 ASN B CA 1
ATOM 4815 C C . ASN B 1 308 ? 1.143 -2.402 21.062 1 88.62 308 ASN B C 1
ATOM 4817 O O . ASN B 1 308 ? 0.179 -1.85 21.594 1 88.62 308 ASN B O 1
ATOM 4821 N N . LEU B 1 309 ? 1.301 -2.459 19.781 1 91.31 309 LEU B N 1
ATOM 4822 C CA . LEU B 1 309 ? 0.346 -1.849 18.859 1 91.31 309 LEU B CA 1
ATOM 4823 C C . LEU B 1 309 ? -0.955 -2.643 18.812 1 91.31 309 LEU B C 1
ATOM 4825 O O . LEU B 1 309 ? -0.936 -3.875 18.844 1 91.31 309 LEU B O 1
ATOM 4829 N N . PRO B 1 310 ? -2.072 -1.887 18.75 1 89.62 310 PRO B N 1
ATOM 4830 C CA . PRO B 1 310 ? -3.32 -2.619 18.516 1 89.62 310 PRO B CA 1
ATOM 4831 C C . PRO B 1 310 ? -3.352 -3.326 17.172 1 89.62 310 PRO B C 1
ATOM 4833 O O . PRO B 1 310 ? -2.668 -2.904 16.234 1 89.62 310 PRO B O 1
ATOM 4836 N N . ALA B 1 311 ? -4.137 -4.371 17.141 1 90.44 311 ALA B N 1
ATOM 4837 C CA . ALA B 1 311 ? -4.246 -5.129 15.891 1 90.44 311 ALA B CA 1
ATOM 4838 C C . ALA B 1 311 ? -5.004 -4.336 14.836 1 90.44 311 ALA B C 1
ATOM 4840 O O . ALA B 1 311 ? -6.062 -3.768 15.109 1 90.44 311 ALA B O 1
ATOM 4841 N N . TYR B 1 312 ? -4.48 -4.254 13.68 1 94.88 312 TYR B N 1
ATOM 4842 C CA . TYR B 1 312 ? -5.207 -3.686 12.555 1 94.88 312 TYR B CA 1
ATOM 4843 C C . TYR B 1 312 ? -6.391 -4.566 12.164 1 94.88 312 TYR B C 1
ATOM 4845 O O . TYR B 1 312 ? -6.281 -5.793 12.164 1 94.88 312 TYR B O 1
ATOM 4853 N N . PRO B 1 313 ? -7.488 -3.982 11.836 1 92.69 313 PRO B N 1
ATOM 4854 C CA . PRO B 1 313 ? -8.641 -4.793 11.445 1 92.69 313 PRO B CA 1
ATOM 4855 C C . PRO B 1 313 ? -8.5 -5.383 10.039 1 92.69 313 PRO B C 1
ATOM 4857 O O . PRO B 1 313 ? -8.195 -4.66 9.086 1 92.69 313 PRO B O 1
ATOM 4860 N N . GLY B 1 314 ? -8.734 -6.676 9.938 1 94.69 314 GLY B N 1
ATOM 4861 C CA . GLY B 1 314 ? -8.742 -7.316 8.633 1 94.69 314 GLY B CA 1
ATOM 4862 C C . GLY B 1 314 ? -7.492 -7.031 7.816 1 94.69 314 GLY B C 1
ATOM 4863 O O . GLY B 1 314 ? -6.375 -7.285 8.273 1 94.69 314 GLY B O 1
ATOM 4864 N N . THR B 1 315 ? -7.758 -6.402 6.617 1 98.06 315 THR B N 1
ATOM 4865 C CA . THR B 1 315 ? -6.637 -6.082 5.738 1 98.06 315 THR B CA 1
ATOM 4866 C C . THR B 1 315 ? -6.391 -4.578 5.707 1 98.06 315 THR B C 1
ATOM 4868 O O . THR B 1 315 ? -5.656 -4.082 4.848 1 98.06 315 THR B O 1
ATOM 4871 N N . ASP B 1 316 ? -6.965 -3.887 6.668 1 97.25 316 ASP B N 1
ATOM 4872 C CA . ASP B 1 316 ? -6.859 -2.43 6.684 1 97.25 316 ASP B CA 1
ATOM 4873 C C . ASP B 1 316 ? -5.422 -1.985 6.945 1 97.25 316 ASP B C 1
ATOM 4875 O O . ASP B 1 316 ? -4.727 -2.572 7.777 1 97.25 316 ASP B O 1
ATOM 4879 N N . CYS B 1 317 ? -5.09 -0.943 6.246 1 98.56 317 CYS B N 1
ATOM 4880 C CA . CYS B 1 317 ? -3.766 -0.385 6.484 1 98.56 317 CYS B CA 1
ATOM 4881 C C . CYS B 1 317 ? -3.822 0.728 7.523 1 98.56 317 CYS B C 1
ATOM 4883 O O . CYS B 1 317 ? -2.832 1.426 7.746 1 98.56 317 CYS B O 1
ATOM 4885 N N . ILE B 1 318 ? -5 0.953 8.125 1 98.06 318 ILE B N 1
ATOM 4886 C CA . ILE B 1 318 ? -5.164 1.96 9.164 1 98.06 318 ILE B CA 1
ATOM 4887 C C . ILE B 1 318 ? -5.961 1.374 10.328 1 98.06 318 ILE B C 1
ATOM 4889 O O . ILE B 1 318 ? -6.691 0.396 10.156 1 98.06 318 ILE B O 1
ATOM 4893 N N . LEU B 1 319 ? -5.695 1.968 11.453 1 96.12 319 LEU B N 1
ATOM 4894 C CA . LEU B 1 319 ? -6.441 1.706 12.68 1 96.12 319 LEU B CA 1
ATOM 4895 C C . LEU B 1 319 ? -6.844 3.01 13.359 1 96.12 319 LEU B C 1
ATOM 4897 O O . LEU B 1 319 ? -6.012 3.902 13.539 1 96.12 319 LEU B O 1
ATOM 4901 N N . GLN B 1 320 ? -8.156 3.156 13.609 1 94.5 320 GLN B N 1
ATOM 4902 C CA . GLN B 1 320 ? -8.594 4.367 14.297 1 94.5 320 GLN B CA 1
ATOM 4903 C C . GLN B 1 320 ? -8.344 4.273 15.797 1 94.5 320 GLN B C 1
ATOM 4905 O O . GLN B 1 320 ? -8.781 3.316 16.453 1 94.5 320 GLN B O 1
ATOM 4910 N N . LEU B 1 321 ? -7.699 5.191 16.281 1 92.94 321 LEU B N 1
ATOM 4911 C CA . LEU B 1 321 ? -7.348 5.203 17.688 1 92.94 321 LEU B CA 1
ATOM 4912 C C . LEU B 1 321 ? -8.328 6.055 18.484 1 92.94 321 LEU B C 1
ATOM 4914 O O . LEU B 1 321 ? -8.547 5.809 19.672 1 92.94 321 LEU B O 1
ATOM 4918 N N . VAL B 1 322 ? -8.734 7.145 17.938 1 85.94 322 VAL B N 1
ATOM 4919 C CA . VAL B 1 322 ? -9.727 8.023 18.547 1 85.94 322 VAL B CA 1
ATOM 4920 C C . VAL B 1 322 ? -10.773 8.414 17.5 1 85.94 322 VAL B C 1
ATOM 4922 O O . VAL B 1 322 ? -10.453 8.617 16.328 1 85.94 322 VAL B O 1
#

Sequence (644 aa):
MNSEGLVYSEVDGVAYSVRLVLSDALVYSEVARSVVSDKLVYSEVARSVVSDKLVYSEAVKSVSWDGLVYSEAVRSVSSDKLLYWEAAGAVMPGSQQEAQAIDQELFTEYKFSVDQLMELAGLSCATAIAKAYPPSSFTKPQPTVLVVCGPGNNGGDGLVCARHLKLFGYEPTVYYPKRPSKALFEALTTQCQKMDIPFLPEFPTEAMLIDELYGLVVDAIFGFSFQGAVREPFGSILKTLAQVTVPIASIDIPSGWDVEKGHPDGLQPDMLISLTAPKAAARHFTGRYHFLGGRFVPAALERKHGLNLPAYPGTDCILQLVMNSEGLVYSEVDGVAYSVRLVLSDALVYSEVARSVVSDKLVYSEVARSVVSDKLVYSEAVKSVSWDGLVYSEAVRSVSSDKLLYWEAAGAVMPGSQQEAQAIDQELFTEYKFSVDQLMELAGLSCATAIAKAYPPSSFTKPQPTVLVVCGPGNNGGDGLVCARHLKLFGYEPTVYYPKRPSKALFEALTTQCQKMDIPFLPEFPTEAMLIDELYGLVVDAIFGFSFQGAVREPFGSILKTLAQVTVPIASIDIPSGWDVEKGHPDGLQPDMLISLTAPKAAARHFTGRYHFLGGRFVPAALERKHGLNLPAYPGTDCILQLV

Solvent-accessible surface area (backbone atoms only — not comparable to full-atom values): 35598 Å² total; per-residue (Å²): 135,80,77,78,72,74,78,73,73,82,62,90,88,60,79,66,67,58,73,48,73,43,92,88,32,62,23,58,30,57,51,57,76,49,80,52,91,92,32,65,41,45,44,44,41,43,38,38,41,52,93,92,44,72,52,70,55,67,57,70,54,68,68,50,92,83,67,69,71,72,72,75,71,76,70,79,76,75,66,87,78,71,61,53,46,66,75,57,65,47,53,56,42,37,50,56,68,55,50,50,49,52,54,49,40,42,42,64,76,35,33,47,50,69,52,38,53,35,44,37,38,3,42,16,50,29,49,49,45,43,69,78,55,35,63,85,69,38,87,49,97,60,39,22,29,40,36,36,26,25,63,50,68,36,10,49,22,34,47,40,15,42,48,44,30,41,75,58,67,37,46,41,33,34,37,58,90,50,73,56,90,46,69,67,54,48,24,46,51,43,34,32,49,66,56,73,34,51,69,52,92,67,77,78,79,47,30,67,59,50,44,71,67,26,59,33,34,34,42,12,37,35,33,64,83,62,76,84,80,74,50,83,69,52,43,62,50,50,57,31,57,58,61,38,78,47,50,30,37,17,41,49,29,53,50,87,39,41,49,54,81,27,40,93,88,47,56,77,40,36,24,41,35,15,48,91,52,50,36,32,18,56,78,68,61,78,45,72,38,31,32,40,22,31,77,77,78,42,65,62,58,37,60,75,67,60,34,52,68,74,81,54,55,73,80,47,42,43,34,79,56,77,133,79,78,78,71,74,78,73,75,82,62,86,90,58,84,66,68,59,72,48,74,43,92,87,32,64,22,61,29,61,56,58,76,48,81,53,92,96,26,64,37,45,43,44,40,44,37,39,47,50,92,92,46,72,50,68,52,62,54,66,48,68,62,52,92,83,68,74,70,73,72,76,67,75,68,79,79,76,71,91,86,67,54,65,48,65,72,53,64,48,50,57,44,39,51,54,69,54,51,51,50,51,53,50,39,41,41,64,77,35,35,46,49,69,54,37,52,35,43,38,37,3,43,17,49,28,48,51,45,43,69,78,55,35,65,85,71,39,87,48,98,59,38,21,29,38,36,37,27,27,63,50,68,35,9,50,23,34,47,40,15,43,48,44,30,41,74,57,66,38,47,38,33,35,36,58,88,50,74,56,89,46,70,68,55,48,24,46,51,44,34,32,49,67,54,72,34,50,69,52,93,66,78,77,80,48,30,66,57,51,44,71,66,26,56,32,35,36,42,11,37,36,33,64,83,62,77,82,79,75,52,80,70,52,42,61,48,48,57,31,58,59,61,37,80,47,49,30,36,17,42,50,31,52,50,88,39,41,48,53,81,26,40,92,87,47,54,77,41,36,25,41,35,16,48,90,53,50,36,33,19,56,77,67,62,79,46,72,38,30,33,41,21,32,77,76,77,42,67,62,59,36,59,75,68,59,34,52,68,74,81,53,56,72,82,47,41,43,35,78,62,78

InterPro domains:
  IPR004443 YjeF N-terminal domain [MF_01966] (95-310)
  IPR004443 YjeF N-terminal domain [PF03853] (115-280)
  IPR004443 YjeF N-terminal domain [PS51385] (99-309)
  IPR004443 YjeF N-terminal domain [TIGR00197] (96-284)
  IPR032976 YjeF N-terminal domain-containing protein NAXE-like [PTHR13232] (83-321)
  IPR036652 YjeF N-terminal domain superfamily [G3DSA:3.40.50.10260] (94-322)
  IPR036652 YjeF N-terminal domain superfamily [SSF64153] (95-318)

Radius of gyration: 26.18 Å; Cα contacts (8 Å, |Δi|>4): 1237; chains: 2; bounding box: 77×70×64 Å